Protein AF-A0A7Z9W719-F1 (afdb_monomer_lite)

Sequence (450 aa):
MSRMIQRNHSFRSALDCNMSNSSGHVTGKLPVLLMPFFLLLAGCGKSADVAPETARRMIKHRNLGLAYLEEGQHRDAAHEFQKLVEIAPDEPLGYANLGLTYLRMAGELGQAEERLQEALKLVPDDPDISLLLAKVYELTDREPQAVSTLETALKKHPSHVRTLYQLALYYDKTQNPKAQERATDCLAQVVIALPANVAARLRLIKLHLQSGKAGDAVQQMETIRQILPKLPQGSGEIFRKALELMRNGDTEQAFTPALMFHNLMKPTSFYQASLTELRGTGGPIAGAPIYRFSQFVSLPRNRQTEIPDALTFTDVTDASGLSMVSAASVTAPDDDTPLTILAEGDHDGDGDQDLFVSRWLSGEKVSRQYMLTNENGTFLDITAEVGISHPGRDFFALFADYDNDGFLDLFIINSEANRLYHNSGEGTFQDITASTGIETTSEGRTALFA

pLDDT: mean 80.64, std 21.48, range [23.23, 98.38]

Secondary structure (DSSP, 8-state):
---------------------------------------------------HHHHHHHHHHHHHHHHHHHTT-HHHHHHHHHHHHHH-TT-HHHHHHHHHHHHTSTT-HHHHHHHHHHHHHHSTT-HHHHHHHHHHHHHTT-HHHHHHHHHHHHHH-TT-HHHHHHHHHHHHTS--HHHHHHHHHHHHHHHHH-TT-HHHHHHHHHHHHHTT-HHHHHHHHHHHHHH-SSPPTT-HHHHHHHHHHHHTT-HHHHHHHHHHHHHHHTTSHHHHHHHHHHH-SSSSS------SPPTT--PPBPTTT-SBTT------TTTTTGGGSPPPP----STT--EEEEEEE-SSSSSSPEEEEEEE-TT-SB-EEEEEEEETTEEEE-HHHHT----B-EEEEEEE-SSSSSSPEEEEEESS--EEEEE-SSS-EEE-HHHHT-------------

Foldseek 3Di:
DDDDDDDDDDDDDDDDDDDDDDDDDDDDDDDDDDDDDPPPPPDPDDLDADDQVLVLLLVVLCVQLQVCVVVVVLVSNLVSLVSNCVSCVLFLQSLLSNLVSLLQDPPSLVVSLVSLVSSCVNVVLDQQSLQSNLLSCVVVVNNVVSLVSLVSNCVVVVLPLLSLQVQLVSLVVDPDPVSLVSNLVSLVSNCVVPVLQLLSLLVNLLSCLVVLNLVSNLVSLVSPLLNDLDQQPPLVVLSVVLNVCSVVSVSVSSNVSSVVSSVSCCVDLSNVLSVCVNFPDDDPRTHHRDDDGDPSHDADADPPPRDRPSDDDDDCCVVQQVVVVDDDDADDPDPQTKDKEWEWDPQLPNNDIWIWIWIGHRPDFATDIFTWDGDPRHTDTCCVVQPDDDTFDWQYKYWDDPPSSNHTWIWTQGQQFTWIWDRPSPNHTDTCRVVVVRRDRDPDNDDDDD

Structure (mmCIF, N/CA/C/O backbone):
data_AF-A0A7Z9W719-F1
#
_entry.id   AF-A0A7Z9W719-F1
#
loop_
_atom_site.group_PDB
_atom_site.id
_atom_site.type_symbol
_atom_site.label_atom_id
_atom_site.label_alt_id
_atom_site.label_comp_id
_atom_site.label_asym_id
_atom_site.label_entity_id
_atom_site.label_seq_id
_atom_site.pdbx_PDB_ins_code
_atom_site.Cartn_x
_atom_site.Cartn_y
_atom_site.Cartn_z
_atom_site.occupancy
_atom_site.B_iso_or_equiv
_atom_site.auth_seq_id
_atom_site.auth_comp_id
_atom_site.auth_asym_id
_atom_site.auth_atom_id
_atom_site.pdbx_PDB_model_num
ATOM 1 N N . MET A 1 1 ? 1.225 -9.327 -11.588 1.00 26.45 1 MET A N 1
ATOM 2 C CA . MET A 1 1 ? 2.603 -9.738 -11.242 1.00 26.45 1 MET A CA 1
ATOM 3 C C . MET A 1 1 ? 3.250 -8.583 -10.482 1.00 26.45 1 MET A C 1
ATOM 5 O O . MET A 1 1 ? 4.090 -7.901 -11.031 1.00 26.45 1 MET A O 1
ATOM 9 N N . SER A 1 2 ? 2.829 -8.316 -9.239 1.00 24.69 2 SER A N 1
ATOM 10 C CA . SER A 1 2 ? 3.363 -7.192 -8.452 1.00 24.69 2 SER A CA 1
ATOM 11 C C . SER A 1 2 ? 4.516 -7.677 -7.583 1.00 24.69 2 SER A C 1
ATOM 13 O O . SER A 1 2 ? 4.328 -8.543 -6.723 1.00 24.69 2 SER A O 1
ATOM 15 N N . ARG A 1 3 ? 5.721 -7.145 -7.798 1.00 30.91 3 ARG A N 1
ATOM 16 C CA . ARG A 1 3 ? 6.832 -7.315 -6.860 1.00 30.91 3 ARG A CA 1
ATOM 17 C C . ARG A 1 3 ? 7.400 -5.968 -6.465 1.00 30.91 3 ARG A C 1
ATOM 19 O O . ARG A 1 3 ? 8.020 -5.272 -7.250 1.00 30.91 3 ARG A O 1
ATOM 26 N N . MET A 1 4 ? 7.191 -5.697 -5.187 1.00 26.05 4 MET A N 1
ATOM 27 C CA . MET A 1 4 ? 7.806 -4.648 -4.405 1.00 26.05 4 MET A CA 1
ATOM 28 C C . MET A 1 4 ? 9.300 -4.948 -4.210 1.00 26.05 4 MET A C 1
ATOM 30 O O . MET A 1 4 ? 9.705 -6.085 -3.944 1.00 26.05 4 MET A O 1
ATOM 34 N N . ILE A 1 5 ? 10.079 -3.885 -4.352 1.00 25.59 5 ILE A N 1
ATOM 35 C CA . ILE A 1 5 ? 11.533 -3.759 -4.291 1.00 25.59 5 ILE A CA 1
ATOM 36 C C . ILE A 1 5 ? 12.132 -4.419 -3.034 1.00 25.59 5 ILE A C 1
ATOM 38 O O . ILE A 1 5 ? 11.774 -4.104 -1.898 1.00 25.59 5 ILE A O 1
ATOM 42 N N . GLN A 1 6 ? 13.108 -5.311 -3.233 1.00 25.53 6 GLN A N 1
ATOM 43 C CA . GLN A 1 6 ? 14.042 -5.730 -2.186 1.00 25.53 6 GLN A CA 1
ATOM 44 C C . GLN A 1 6 ? 15.040 -4.593 -1.930 1.00 25.53 6 GLN A C 1
ATOM 46 O O . GLN A 1 6 ? 15.976 -4.402 -2.701 1.00 25.53 6 GLN A O 1
ATOM 51 N N . ARG A 1 7 ? 14.899 -3.869 -0.814 1.00 25.36 7 ARG A N 1
ATOM 52 C CA . ARG A 1 7 ? 16.026 -3.112 -0.251 1.00 25.36 7 ARG A CA 1
ATOM 53 C C . ARG A 1 7 ? 16.906 -4.063 0.560 1.00 25.36 7 ARG A C 1
ATOM 55 O O . ARG A 1 7 ? 16.479 -4.625 1.567 1.00 25.36 7 ARG A O 1
ATOM 62 N N . ASN A 1 8 ? 18.138 -4.244 0.091 1.00 23.23 8 ASN A N 1
ATOM 63 C CA . ASN A 1 8 ? 19.209 -4.941 0.794 1.00 23.23 8 ASN A CA 1
ATOM 64 C C . ASN A 1 8 ? 19.503 -4.253 2.136 1.00 23.23 8 ASN A C 1
ATOM 66 O O . ASN A 1 8 ? 20.125 -3.196 2.168 1.00 23.23 8 ASN A O 1
ATOM 70 N N . HIS A 1 9 ? 19.136 -4.892 3.247 1.00 25.27 9 HIS A N 1
ATOM 71 C CA . HIS A 1 9 ? 19.788 -4.656 4.531 1.00 25.27 9 HIS A CA 1
ATOM 72 C C . HIS A 1 9 ? 20.640 -5.872 4.880 1.00 25.27 9 HIS A C 1
ATOM 74 O O . HIS A 1 9 ? 20.145 -6.931 5.262 1.00 25.27 9 HIS A O 1
ATOM 80 N N . SER A 1 10 ? 21.953 -5.699 4.745 1.00 23.81 10 SER A N 1
ATOM 81 C CA . SER A 1 10 ? 22.961 -6.600 5.281 1.00 23.81 10 SER A CA 1
ATOM 82 C C . SER A 1 10 ? 22.841 -6.658 6.808 1.00 23.81 10 SER A C 1
ATOM 84 O O . SER A 1 10 ? 23.298 -5.750 7.502 1.00 23.81 10 SER A O 1
ATOM 86 N N . PHE A 1 11 ? 22.267 -7.732 7.344 1.00 23.52 11 PHE A N 1
ATOM 87 C CA . PHE A 1 11 ? 22.443 -8.094 8.747 1.00 23.52 11 PHE A CA 1
ATOM 88 C C . PHE A 1 11 ? 23.497 -9.195 8.843 1.00 23.52 11 PHE A C 1
ATOM 90 O O . PHE A 1 11 ? 23.263 -10.350 8.497 1.00 23.52 11 PHE A O 1
ATOM 97 N N . ARG A 1 12 ? 24.687 -8.811 9.319 1.00 24.89 12 ARG A N 1
ATOM 98 C CA . ARG A 1 12 ? 25.681 -9.741 9.859 1.00 24.89 12 ARG A CA 1
ATOM 99 C C . ARG A 1 12 ? 25.090 -10.379 11.117 1.00 24.89 12 ARG A C 1
ATOM 101 O O . ARG A 1 12 ? 25.034 -9.728 12.156 1.00 24.89 12 ARG A O 1
ATOM 108 N N . SER A 1 13 ? 24.690 -11.644 11.047 1.00 27.06 13 SER A N 1
ATOM 109 C CA . SER A 1 13 ? 24.536 -12.475 12.240 1.00 27.06 13 SER A CA 1
ATOM 110 C C . SER A 1 13 ? 25.880 -13.128 12.550 1.00 27.06 13 SER A C 1
ATOM 112 O O . SER A 1 13 ? 26.310 -14.056 11.869 1.00 27.06 13 SER A O 1
ATOM 114 N N . ALA A 1 14 ? 26.555 -12.607 13.572 1.00 28.02 14 ALA A N 1
ATOM 115 C CA . ALA A 1 14 ? 27.627 -13.309 14.255 1.00 28.02 14 ALA A CA 1
ATOM 116 C C . ALA A 1 14 ? 27.028 -14.512 14.993 1.00 28.02 14 ALA A C 1
ATOM 118 O O . ALA A 1 14 ? 26.144 -14.311 15.820 1.00 28.02 14 ALA A O 1
ATOM 119 N N . LEU A 1 15 ? 27.496 -15.723 14.681 1.00 27.97 15 LEU A N 1
ATOM 120 C CA . LEU A 1 15 ? 27.448 -16.924 15.529 1.00 27.97 15 LEU A CA 1
ATOM 121 C C . LEU A 1 15 ? 28.228 -18.057 14.834 1.00 27.97 15 LEU A C 1
ATOM 123 O O . LEU A 1 15 ? 27.682 -19.112 14.538 1.00 27.97 15 LEU A O 1
ATOM 127 N N . ASP A 1 16 ? 29.524 -17.844 14.588 1.00 24.67 16 ASP A N 1
ATOM 128 C CA . ASP A 1 16 ? 30.438 -18.966 14.360 1.00 24.67 16 ASP A CA 1
ATOM 129 C C . ASP A 1 16 ? 31.036 -19.382 15.701 1.00 24.67 16 ASP A C 1
ATOM 131 O O . ASP A 1 16 ? 31.937 -18.757 16.268 1.00 24.67 16 ASP A O 1
ATOM 135 N N . CYS A 1 17 ? 30.449 -20.452 16.229 1.00 25.08 17 CYS A N 1
ATOM 136 C CA . CYS A 1 17 ? 30.959 -21.205 17.353 1.00 25.08 17 CYS A CA 1
ATOM 137 C C . CYS A 1 17 ? 32.221 -21.943 16.885 1.00 25.08 17 CYS A C 1
ATOM 139 O O . CYS A 1 17 ? 32.172 -22.899 16.114 1.00 25.08 17 CYS A O 1
ATOM 141 N N . ASN A 1 18 ? 33.358 -21.443 17.351 1.00 23.56 18 ASN A N 1
ATOM 142 C CA . ASN A 1 18 ? 34.702 -21.946 17.115 1.00 23.56 18 ASN A CA 1
ATOM 143 C C . ASN A 1 18 ? 34.827 -23.409 17.598 1.00 23.56 18 ASN A C 1
ATOM 145 O O . ASN A 1 18 ? 34.910 -23.660 18.799 1.00 23.56 18 ASN A O 1
ATOM 149 N N . MET A 1 19 ? 34.834 -24.379 16.681 1.00 26.88 19 MET A N 1
ATOM 150 C CA . MET A 1 19 ? 35.236 -25.761 16.970 1.00 26.88 19 MET A CA 1
ATOM 151 C C . MET A 1 19 ? 36.720 -25.911 16.635 1.00 26.88 19 MET A C 1
ATOM 153 O O . MET A 1 19 ? 37.100 -26.286 15.526 1.00 26.88 19 MET A O 1
ATOM 157 N N . SER A 1 20 ? 37.567 -25.590 17.613 1.00 27.97 20 SER A N 1
ATOM 158 C CA . SER A 1 20 ? 38.976 -25.955 17.591 1.00 27.97 20 SER A CA 1
ATOM 159 C C . SER A 1 20 ? 39.119 -27.444 17.910 1.00 27.97 20 SER A C 1
ATOM 161 O O . SER A 1 20 ? 38.678 -27.954 18.937 1.00 27.97 20 SER A O 1
ATOM 163 N N . ASN A 1 21 ? 39.744 -28.149 16.977 1.00 27.05 21 ASN A N 1
ATOM 164 C CA . ASN A 1 21 ? 40.099 -29.550 17.088 1.00 27.05 21 ASN A CA 1
ATOM 165 C C . ASN A 1 21 ? 41.385 -29.642 17.929 1.00 27.05 21 ASN A C 1
ATOM 167 O O . ASN A 1 21 ? 42.439 -29.184 17.484 1.00 27.05 21 ASN A O 1
ATOM 171 N N . SER A 1 22 ? 41.328 -30.205 19.138 1.00 27.98 22 SER A N 1
ATOM 172 C CA . SER A 1 22 ? 42.534 -30.639 19.849 1.00 27.98 22 SER A CA 1
ATOM 173 C C . SER A 1 22 ? 42.326 -32.012 20.484 1.00 27.98 22 SER A C 1
ATOM 175 O O . SER A 1 22 ? 41.505 -32.242 21.367 1.00 27.98 22 SER A O 1
ATOM 177 N N . SER A 1 23 ? 43.087 -32.964 19.957 1.00 29.25 23 SER A N 1
ATOM 178 C CA . SER A 1 23 ? 43.267 -34.312 20.470 1.00 29.25 23 SER A CA 1
ATOM 179 C C . SER A 1 23 ? 44.149 -34.292 21.720 1.00 29.25 23 SER A C 1
ATOM 181 O O . SER A 1 23 ? 45.282 -33.814 21.662 1.00 29.25 23 SER A O 1
ATOM 183 N N . GLY A 1 24 ? 43.674 -34.882 22.816 1.00 26.30 24 GLY A N 1
ATOM 184 C CA . GLY A 1 24 ? 44.472 -35.130 24.016 1.00 26.30 24 GLY A CA 1
ATOM 185 C C . GLY A 1 24 ? 43.884 -36.260 24.859 1.00 26.30 24 GLY A C 1
ATOM 186 O O . GLY A 1 24 ? 42.873 -36.084 25.530 1.00 26.30 24 GLY A O 1
ATOM 187 N N . HIS A 1 25 ? 44.516 -37.433 24.813 1.00 28.52 25 HIS A N 1
ATOM 188 C CA . HIS A 1 25 ? 44.270 -38.560 25.715 1.00 28.52 25 HIS A CA 1
ATOM 189 C C . HIS A 1 25 ? 44.681 -38.224 27.152 1.00 28.52 25 HIS A C 1
ATOM 191 O O . HIS A 1 25 ? 45.848 -37.903 27.335 1.00 28.52 25 HIS A O 1
ATOM 197 N N . VAL A 1 26 ? 43.821 -38.466 28.156 1.00 31.16 26 VAL A N 1
ATOM 198 C CA . VAL A 1 26 ? 44.224 -39.024 29.468 1.00 31.16 26 VAL A CA 1
ATOM 199 C C . VAL A 1 26 ? 43.079 -39.857 30.073 1.00 31.16 26 VAL A C 1
ATOM 201 O O . VAL A 1 26 ? 41.903 -39.521 29.996 1.00 31.16 26 VAL A O 1
ATOM 204 N N . THR A 1 27 ? 43.485 -40.981 30.652 1.00 31.91 27 THR A N 1
ATOM 205 C CA . THR A 1 27 ? 42.778 -42.093 31.298 1.00 31.91 27 THR A CA 1
ATOM 206 C C . THR A 1 27 ? 42.141 -41.784 32.665 1.00 31.91 27 THR A C 1
ATOM 208 O O . THR A 1 27 ? 42.771 -41.133 33.492 1.00 31.91 27 THR A O 1
ATOM 211 N N . GLY A 1 28 ? 40.992 -42.403 32.980 1.00 29.20 28 GLY A N 1
ATOM 212 C CA . GLY A 1 28 ? 40.451 -42.511 34.348 1.00 29.20 28 GLY A CA 1
ATOM 213 C C . GLY A 1 28 ? 39.239 -43.455 34.436 1.00 29.20 28 GLY A C 1
ATOM 214 O O . GLY A 1 28 ? 38.330 -43.359 33.621 1.00 29.20 28 GLY A O 1
ATOM 215 N N . LYS A 1 29 ? 39.253 -44.411 35.376 1.00 30.12 29 LYS A N 1
ATOM 216 C CA . LYS A 1 29 ? 38.284 -45.518 35.546 1.00 30.12 29 LYS A CA 1
ATOM 217 C C . LYS A 1 29 ? 37.193 -45.223 36.607 1.00 30.12 29 LYS A C 1
ATOM 219 O O . LYS A 1 29 ? 37.518 -44.617 37.620 1.00 30.12 29 LYS A O 1
ATOM 224 N N . LEU A 1 30 ? 36.020 -45.871 36.423 1.00 30.41 30 LEU A N 1
ATOM 225 C CA . LEU A 1 30 ? 34.944 -46.274 37.383 1.00 30.41 30 LEU A CA 1
ATOM 226 C C . LEU A 1 30 ? 33.872 -45.241 37.837 1.00 30.41 30 LEU A C 1
ATOM 228 O O . LEU A 1 30 ? 34.206 -44.080 38.023 1.00 30.41 30 LEU A O 1
ATOM 232 N N . PRO A 1 31 ? 32.650 -45.678 38.245 1.00 34.69 31 PRO A N 1
ATOM 233 C CA . PRO A 1 31 ? 31.701 -46.605 37.612 1.00 34.69 31 PRO A CA 1
ATOM 234 C C . PRO A 1 31 ? 30.289 -45.990 37.406 1.00 34.69 31 PRO A C 1
ATOM 236 O O . PRO A 1 31 ? 29.933 -44.938 37.925 1.00 34.69 31 PRO A O 1
ATOM 239 N N . VAL A 1 32 ? 29.484 -46.719 36.636 1.00 36.25 32 VAL A N 1
ATOM 240 C CA . VAL A 1 32 ? 28.110 -46.444 36.192 1.00 36.25 32 VAL A CA 1
ATOM 241 C C . VAL A 1 32 ? 27.099 -46.402 37.352 1.00 36.25 32 VAL A C 1
ATOM 243 O O . VAL A 1 32 ? 26.968 -47.380 38.085 1.00 36.25 32 VAL A O 1
ATOM 246 N N . LEU A 1 33 ? 26.307 -45.326 37.438 1.00 29.62 33 LEU A N 1
ATOM 247 C CA . LEU A 1 33 ? 25.007 -45.300 38.120 1.00 29.62 33 LEU A CA 1
ATOM 248 C C . LEU A 1 33 ? 23.951 -44.815 37.112 1.00 29.62 33 LEU A C 1
ATOM 250 O O . LEU A 1 33 ? 23.960 -43.658 36.698 1.00 29.62 33 LEU A O 1
ATOM 254 N N . LEU A 1 34 ? 23.080 -45.730 36.675 1.00 30.64 34 LEU A N 1
ATOM 255 C CA . LEU A 1 34 ? 21.947 -45.444 35.795 1.00 30.64 34 LEU A CA 1
ATOM 256 C C . LEU A 1 34 ? 20.920 -44.561 36.518 1.00 30.64 34 LEU A C 1
ATOM 258 O O . LEU A 1 34 ? 20.330 -44.984 37.509 1.00 30.64 34 LEU A O 1
ATOM 262 N N . MET A 1 35 ? 20.631 -43.390 35.955 1.00 29.95 35 MET A N 1
ATOM 263 C CA . MET A 1 35 ? 19.416 -42.624 36.231 1.00 29.95 35 MET A CA 1
ATOM 264 C C . MET A 1 35 ? 18.776 -42.299 34.872 1.00 29.95 35 MET A C 1
ATOM 266 O O . MET A 1 35 ? 19.465 -41.730 34.021 1.00 29.95 35 MET A O 1
ATOM 270 N N . PRO A 1 36 ? 17.518 -42.687 34.589 1.00 33.91 36 PRO A N 1
ATOM 271 C CA . PRO A 1 36 ? 16.912 -42.398 33.300 1.00 33.91 36 PRO A CA 1
ATOM 272 C C . PRO A 1 36 ? 16.516 -40.921 33.278 1.00 33.91 36 PRO A C 1
ATOM 274 O O . PRO A 1 36 ? 15.519 -40.509 33.867 1.00 33.91 36 PRO A O 1
ATOM 277 N N . PHE A 1 37 ? 17.337 -40.115 32.612 1.00 31.30 37 PHE A N 1
ATOM 278 C CA . PHE A 1 37 ? 17.017 -38.740 32.267 1.00 31.30 37 PHE A CA 1
ATOM 279 C C . PHE A 1 37 ? 15.946 -38.777 31.168 1.00 31.30 37 PHE A C 1
ATOM 281 O O . PHE A 1 37 ? 16.224 -39.127 30.021 1.00 31.30 37 PHE A O 1
ATOM 288 N N . PHE A 1 38 ? 14.700 -38.486 31.542 1.00 31.89 38 PHE A N 1
ATOM 289 C CA . PHE A 1 38 ? 13.586 -38.312 30.614 1.00 31.89 38 PHE A CA 1
ATOM 290 C C . PHE A 1 38 ? 13.848 -37.024 29.815 1.00 31.89 38 PHE A C 1
ATOM 292 O O . PHE A 1 38 ? 13.491 -35.924 30.232 1.00 31.89 38 PHE A O 1
ATOM 299 N N . LEU A 1 39 ? 14.556 -37.151 28.690 1.00 33.50 39 LEU A N 1
ATOM 300 C CA . LEU A 1 39 ? 14.745 -36.071 27.725 1.00 33.50 39 LEU A CA 1
ATOM 301 C C . LEU A 1 39 ? 13.394 -35.778 27.065 1.00 33.50 39 LEU A C 1
ATOM 303 O O . LEU A 1 39 ? 12.982 -36.440 26.115 1.00 33.50 39 LEU A O 1
ATOM 307 N N . LEU A 1 40 ? 12.709 -34.767 27.597 1.00 32.19 40 LEU A N 1
ATOM 308 C CA . LEU A 1 40 ? 11.695 -33.997 26.889 1.00 32.19 40 LEU A CA 1
ATOM 309 C C . LEU A 1 40 ? 12.354 -33.403 25.640 1.00 32.19 40 LEU A C 1
ATOM 311 O O . LEU A 1 40 ? 13.012 -32.365 25.699 1.00 32.19 40 LEU A O 1
ATOM 315 N N . LEU A 1 41 ? 12.206 -34.086 24.505 1.00 33.53 41 LEU A N 1
ATOM 316 C CA . LEU A 1 41 ? 12.483 -33.505 23.200 1.00 33.53 41 LEU A CA 1
ATOM 317 C C . LEU A 1 41 ? 11.426 -32.428 22.949 1.00 33.53 41 LEU A C 1
ATOM 319 O O . LEU A 1 41 ? 10.340 -32.701 22.442 1.00 33.53 41 LEU A O 1
ATOM 323 N N . ALA A 1 42 ? 11.751 -31.197 23.337 1.00 33.88 42 ALA A N 1
ATOM 324 C CA . ALA A 1 42 ? 11.123 -30.010 22.789 1.00 33.88 42 ALA A CA 1
ATOM 325 C C . ALA A 1 42 ? 11.345 -30.042 21.270 1.00 33.88 42 ALA A C 1
ATOM 327 O O . ALA A 1 42 ? 12.470 -29.913 20.785 1.00 33.88 42 ALA A O 1
ATOM 328 N N . GLY A 1 43 ? 10.275 -30.317 20.526 1.00 29.64 43 GLY A N 1
ATOM 329 C CA . GLY A 1 43 ? 10.296 -30.370 19.074 1.00 29.64 43 GLY A CA 1
ATOM 330 C C . GLY A 1 43 ? 10.531 -28.982 18.491 1.00 29.64 43 GLY A C 1
ATOM 331 O O . GLY A 1 43 ? 9.592 -28.214 18.322 1.00 29.64 43 GLY A O 1
ATOM 332 N N . CYS A 1 44 ? 11.776 -28.676 18.131 1.00 35.41 44 CYS A N 1
ATOM 333 C CA . CYS A 1 44 ? 12.030 -27.758 17.028 1.00 35.41 44 CYS A CA 1
ATOM 334 C C . CYS A 1 44 ? 11.451 -28.411 15.766 1.00 35.41 44 CYS A C 1
ATOM 336 O O . CYS A 1 44 ? 11.922 -29.475 15.356 1.00 35.41 44 CYS A O 1
ATOM 338 N N . GLY A 1 45 ? 10.400 -27.809 15.202 1.00 40.22 45 GLY A N 1
ATOM 339 C CA . GLY A 1 45 ? 9.758 -28.265 13.972 1.00 40.22 45 GLY A CA 1
ATOM 340 C C . GLY A 1 45 ? 10.790 -28.408 12.860 1.00 40.22 45 GLY A C 1
ATOM 341 O O . GLY A 1 45 ? 11.338 -27.422 12.375 1.00 40.22 45 GLY A O 1
ATOM 342 N N . LYS A 1 46 ? 11.099 -29.652 12.492 1.00 42.53 46 LYS A N 1
ATOM 343 C CA . LYS A 1 46 ? 11.902 -29.950 11.309 1.00 42.53 46 LYS A CA 1
ATOM 344 C C . LYS A 1 46 ? 11.038 -29.622 10.094 1.00 42.53 46 LYS A C 1
ATOM 346 O O . LYS A 1 46 ? 9.954 -30.186 9.975 1.00 42.53 46 LYS A O 1
ATOM 351 N N . SER A 1 47 ? 11.512 -28.744 9.211 1.00 49.62 47 SER A N 1
ATOM 352 C CA . SER A 1 47 ? 10.945 -28.588 7.869 1.00 49.62 47 SER A CA 1
ATOM 353 C C . SER A 1 47 ? 10.949 -29.965 7.204 1.00 49.62 47 SER A C 1
ATOM 355 O O . SER A 1 47 ? 12.021 -30.533 6.977 1.00 49.62 47 SER A O 1
ATOM 357 N N . ALA A 1 48 ? 9.777 -30.552 6.982 1.00 56.25 48 ALA A N 1
ATOM 358 C CA . ALA A 1 48 ? 9.687 -31.814 6.267 1.00 56.25 48 ALA A CA 1
ATOM 359 C C . ALA A 1 48 ? 10.015 -31.539 4.796 1.00 56.25 48 ALA A C 1
ATOM 361 O O . ALA A 1 48 ? 9.374 -30.698 4.168 1.00 56.25 48 ALA A O 1
ATOM 362 N N . ASP A 1 49 ? 11.024 -32.218 4.250 1.00 62.09 49 ASP A N 1
ATOM 363 C CA . ASP A 1 49 ? 11.356 -32.096 2.832 1.00 62.09 49 ASP A CA 1
ATOM 364 C C . ASP A 1 49 ? 10.159 -32.573 1.995 1.00 62.09 49 ASP A C 1
ATOM 366 O O . ASP A 1 49 ? 9.806 -33.756 1.983 1.00 62.09 49 ASP A O 1
ATOM 370 N N . VAL A 1 50 ? 9.499 -31.635 1.314 1.00 70.25 50 VAL A N 1
ATOM 371 C CA . VAL A 1 50 ? 8.342 -31.924 0.464 1.00 70.25 50 VAL A CA 1
ATOM 372 C C . VAL A 1 50 ? 8.840 -32.467 -0.873 1.00 70.25 50 VAL A C 1
ATOM 374 O O . VAL A 1 50 ? 9.697 -31.868 -1.525 1.00 70.25 50 VAL A O 1
ATOM 377 N N . ALA A 1 51 ? 8.286 -33.600 -1.314 1.00 77.94 51 ALA A N 1
ATOM 378 C CA . ALA A 1 51 ? 8.635 -34.182 -2.607 1.00 77.94 51 ALA A CA 1
ATOM 379 C C . ALA A 1 51 ? 8.407 -33.167 -3.755 1.00 77.94 51 ALA A C 1
ATOM 381 O O . ALA A 1 51 ? 7.390 -32.464 -3.737 1.00 77.94 51 ALA A O 1
ATOM 382 N N . PRO A 1 52 ? 9.282 -33.113 -4.784 1.00 73.00 52 PRO A N 1
ATOM 383 C CA . PRO A 1 52 ? 9.192 -32.119 -5.860 1.00 73.00 52 PRO A CA 1
ATOM 384 C C . PRO A 1 52 ? 7.813 -32.037 -6.530 1.00 73.00 52 PRO A C 1
ATOM 386 O O . PRO A 1 52 ? 7.328 -30.949 -6.832 1.00 73.00 52 PRO A O 1
ATOM 389 N N . GLU A 1 53 ? 7.152 -33.179 -6.727 1.00 77.69 53 GLU A N 1
ATOM 390 C CA . GLU A 1 53 ? 5.825 -33.235 -7.346 1.00 77.69 53 GLU A CA 1
ATOM 391 C C . GLU A 1 53 ? 4.728 -32.655 -6.441 1.00 77.69 53 GLU A C 1
ATOM 393 O O . GLU A 1 53 ? 3.862 -31.907 -6.894 1.00 77.69 53 GLU A O 1
ATOM 398 N N . THR A 1 54 ? 4.794 -32.929 -5.137 1.00 82.38 54 THR A N 1
ATOM 399 C CA . THR A 1 54 ? 3.892 -32.332 -4.145 1.00 82.38 54 THR A CA 1
ATOM 400 C C . THR A 1 54 ? 4.074 -30.817 -4.111 1.00 82.38 54 THR A C 1
ATOM 402 O O . THR A 1 54 ? 3.089 -30.085 -4.186 1.00 82.38 54 THR A O 1
ATOM 405 N N . ALA A 1 55 ? 5.320 -30.338 -4.116 1.00 78.12 55 ALA A N 1
ATOM 406 C CA . ALA A 1 55 ? 5.628 -28.912 -4.160 1.00 78.12 55 ALA A CA 1
ATOM 407 C C . ALA A 1 55 ? 5.077 -28.226 -5.426 1.00 78.12 55 ALA A C 1
ATOM 409 O O . ALA A 1 55 ? 4.464 -27.160 -5.334 1.00 78.12 55 ALA A O 1
ATOM 410 N N . ARG A 1 56 ? 5.215 -28.852 -6.605 1.00 77.19 56 ARG A N 1
ATOM 411 C CA . ARG A 1 56 ? 4.625 -28.347 -7.860 1.00 77.19 56 ARG A CA 1
ATOM 412 C C . ARG A 1 56 ? 3.106 -28.233 -7.773 1.00 77.19 56 ARG A C 1
ATOM 414 O O . ARG A 1 56 ? 2.548 -27.209 -8.166 1.00 77.19 56 ARG A O 1
ATOM 421 N N . ARG A 1 57 ? 2.432 -29.250 -7.228 1.00 85.94 57 ARG A N 1
ATOM 422 C CA . ARG A 1 57 ? 0.974 -29.225 -7.034 1.00 85.94 57 ARG A CA 1
ATOM 423 C C . ARG A 1 57 ? 0.545 -28.139 -6.045 1.00 85.94 57 ARG A C 1
ATOM 425 O O . ARG A 1 57 ? -0.411 -27.426 -6.336 1.00 85.94 57 ARG A O 1
ATOM 432 N N . MET A 1 58 ? 1.265 -27.963 -4.934 1.00 86.12 58 MET A N 1
ATOM 433 C CA . MET A 1 58 ? 1.008 -26.880 -3.974 1.00 86.12 58 MET A CA 1
ATOM 434 C C . MET A 1 58 ? 1.099 -25.505 -4.644 1.00 86.12 58 MET A C 1
ATOM 436 O O . MET A 1 58 ? 0.182 -24.697 -4.521 1.00 86.12 58 MET A O 1
ATOM 440 N N . ILE A 1 59 ? 2.174 -25.253 -5.400 1.00 80.50 59 ILE A N 1
ATOM 441 C CA . ILE A 1 59 ? 2.382 -23.986 -6.116 1.00 80.50 59 ILE A CA 1
ATOM 442 C C . ILE A 1 59 ? 1.292 -23.756 -7.163 1.00 80.50 59 ILE A C 1
ATOM 444 O O . ILE A 1 59 ? 0.767 -22.647 -7.249 1.00 80.50 59 ILE A O 1
ATOM 448 N N . LYS A 1 60 ? 0.913 -24.796 -7.917 1.00 85.62 60 LYS A N 1
ATOM 449 C CA . LYS A 1 60 ? -0.167 -24.722 -8.907 1.00 85.62 60 LYS A CA 1
ATOM 450 C C . LYS A 1 60 ? -1.482 -24.271 -8.268 1.00 85.62 60 LYS A C 1
ATOM 452 O O . LYS A 1 60 ? -2.033 -23.259 -8.688 1.00 85.62 60 LYS A O 1
ATOM 457 N N . HIS A 1 61 ? -1.961 -25.001 -7.260 1.00 90.81 61 HIS A N 1
ATOM 458 C CA . HIS A 1 61 ? -3.243 -24.710 -6.613 1.00 90.81 61 HIS A CA 1
ATOM 459 C C . HIS A 1 61 ? -3.217 -23.366 -5.875 1.00 90.81 61 HIS A C 1
ATOM 461 O O . HIS A 1 61 ? -4.176 -22.605 -5.942 1.00 90.81 61 HIS A O 1
ATOM 467 N N . ARG A 1 62 ? -2.084 -23.000 -5.263 1.00 86.00 62 ARG A N 1
ATOM 468 C CA . ARG A 1 62 ? -1.894 -21.658 -4.699 1.00 86.00 62 ARG A CA 1
ATOM 469 C C . ARG A 1 62 ? -2.046 -20.572 -5.767 1.00 86.00 62 ARG A C 1
ATOM 471 O O . ARG A 1 62 ? -2.780 -19.618 -5.551 1.00 86.00 62 ARG A O 1
ATOM 478 N N . ASN A 1 63 ? -1.338 -20.685 -6.890 1.00 83.31 63 ASN A N 1
ATOM 479 C CA . ASN A 1 63 ? -1.334 -19.646 -7.922 1.00 83.31 63 ASN A CA 1
ATOM 480 C C . ASN A 1 63 ? -2.695 -19.512 -8.611 1.00 83.31 63 ASN A C 1
ATOM 482 O O . ASN A 1 63 ? -3.137 -18.389 -8.826 1.00 83.31 63 ASN A O 1
ATOM 486 N N . LEU A 1 64 ? -3.363 -20.631 -8.913 1.00 86.56 64 LEU A N 1
ATOM 487 C CA . LEU A 1 64 ? -4.719 -20.612 -9.465 1.00 86.56 64 LEU A CA 1
ATOM 488 C C . LEU A 1 64 ? -5.712 -20.010 -8.471 1.00 86.56 64 LEU A C 1
ATOM 490 O O . LEU A 1 64 ? -6.465 -19.118 -8.842 1.00 86.56 64 LEU A O 1
ATOM 494 N N . GLY A 1 65 ? -5.660 -20.419 -7.199 1.00 90.12 65 GLY A N 1
ATOM 495 C CA . GLY A 1 65 ? -6.522 -19.853 -6.163 1.00 90.12 65 GLY A CA 1
ATOM 496 C C . GLY A 1 65 ? -6.339 -18.344 -6.002 1.00 90.12 65 GLY A C 1
ATOM 497 O O . GLY A 1 65 ? -7.318 -17.613 -5.897 1.00 90.12 65 GLY A O 1
ATOM 498 N N . LEU A 1 66 ? -5.093 -17.860 -6.044 1.00 86.00 66 LEU A N 1
ATOM 499 C CA . LEU A 1 66 ? -4.786 -16.429 -6.009 1.00 86.00 66 LEU A CA 1
ATOM 500 C C . LEU A 1 66 ? -5.305 -15.695 -7.252 1.00 86.00 66 LEU A C 1
ATOM 502 O O . LEU A 1 66 ? -5.911 -14.641 -7.104 1.00 86.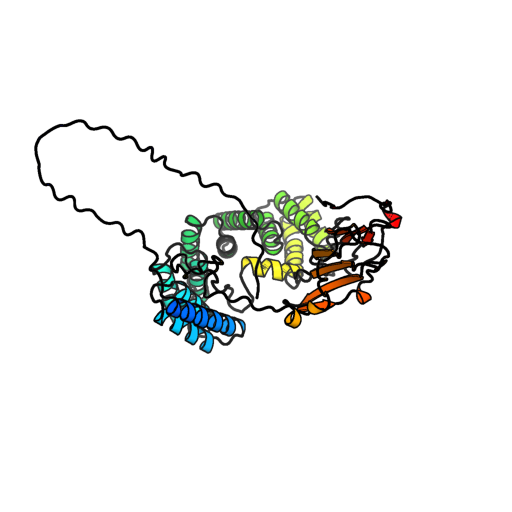00 66 LEU A O 1
ATOM 506 N N . ALA A 1 67 ? -5.109 -16.251 -8.450 1.00 81.19 67 ALA A N 1
ATOM 507 C CA . ALA A 1 67 ? -5.607 -15.657 -9.691 1.00 81.19 67 ALA A CA 1
ATOM 508 C C . ALA A 1 67 ? -7.139 -15.540 -9.682 1.00 81.19 67 ALA A C 1
ATOM 510 O O . ALA A 1 67 ? -7.675 -14.456 -9.892 1.00 81.19 67 ALA A O 1
ATOM 511 N N . TYR A 1 68 ? -7.841 -16.616 -9.317 1.00 90.00 68 TYR A N 1
ATOM 512 C CA . TYR A 1 68 ? -9.296 -16.598 -9.175 1.00 90.00 68 TYR A CA 1
ATOM 513 C C . TYR A 1 68 ? -9.775 -15.608 -8.111 1.00 90.00 68 TYR A C 1
ATOM 515 O O . TYR A 1 68 ? -10.801 -14.954 -8.289 1.00 90.00 68 TYR A O 1
ATOM 523 N N . LEU A 1 69 ? -9.039 -15.463 -7.006 1.00 86.19 69 LEU A N 1
ATOM 524 C CA . LEU A 1 69 ? -9.386 -14.516 -5.951 1.00 86.19 69 LEU A CA 1
ATOM 525 C C . LEU A 1 69 ? -9.265 -13.055 -6.415 1.00 86.19 69 LEU A C 1
ATOM 527 O O . LEU A 1 69 ? -10.116 -12.244 -6.039 1.00 86.19 69 LEU A O 1
ATOM 531 N N . GLU A 1 70 ? -8.242 -12.734 -7.212 1.00 81.19 70 GLU A N 1
ATOM 532 C CA . GLU A 1 70 ? -8.053 -11.415 -7.838 1.00 81.19 70 GLU A CA 1
ATOM 533 C C . GLU A 1 70 ? -9.118 -11.140 -8.916 1.00 81.19 70 GLU A C 1
ATOM 535 O O . GLU A 1 70 ? -9.649 -10.036 -8.988 1.00 81.19 70 GLU A O 1
ATOM 540 N N . GLU A 1 71 ? -9.531 -12.156 -9.680 1.00 84.44 71 GLU A N 1
ATOM 541 C CA . GLU A 1 71 ? -10.630 -12.060 -10.659 1.00 84.44 71 GLU A CA 1
ATOM 542 C C . GLU A 1 71 ? -12.037 -12.027 -10.018 1.00 84.44 71 GLU A C 1
ATOM 544 O O . GLU A 1 71 ? -13.048 -11.976 -10.721 1.00 84.44 71 GLU A O 1
ATOM 549 N N . GLY A 1 72 ? -12.140 -12.091 -8.685 1.00 86.94 72 GLY A N 1
ATOM 550 C CA . GLY A 1 72 ? -13.420 -12.131 -7.965 1.00 86.94 72 GLY A CA 1
ATOM 551 C C . GLY A 1 72 ? -14.172 -13.468 -8.070 1.00 86.94 72 GLY A C 1
ATOM 552 O O . GLY A 1 72 ? -15.302 -13.592 -7.594 1.00 86.94 72 GLY A O 1
ATOM 553 N N . GLN A 1 73 ? -13.551 -14.499 -8.645 1.00 92.75 73 GLN A N 1
ATOM 554 C CA . GLN A 1 73 ? -14.086 -15.856 -8.772 1.00 92.75 73 GLN A CA 1
ATOM 555 C C . GLN A 1 73 ? -13.919 -16.626 -7.451 1.00 92.75 73 GLN A C 1
ATOM 557 O O . GLN A 1 73 ? -13.152 -17.578 -7.327 1.00 92.75 73 GLN A O 1
ATOM 562 N N . HIS A 1 74 ? -14.646 -16.199 -6.413 1.00 93.44 74 HIS A N 1
ATOM 563 C CA . HIS A 1 74 ? -14.449 -16.691 -5.042 1.00 93.44 74 HIS A CA 1
ATOM 564 C C . HIS A 1 74 ? -14.692 -18.199 -4.872 1.00 93.44 74 HIS A C 1
ATOM 566 O O . HIS A 1 74 ? -14.020 -18.842 -4.071 1.00 93.44 74 HIS A O 1
ATOM 572 N N . ARG A 1 75 ? -15.627 -18.788 -5.629 1.00 95.69 75 ARG A N 1
ATOM 573 C CA . ARG A 1 75 ? -15.907 -20.234 -5.550 1.00 95.69 75 ARG A CA 1
ATOM 574 C C . ARG A 1 75 ? -14.758 -21.070 -6.110 1.00 95.69 75 ARG A C 1
ATOM 576 O O . ARG A 1 75 ? -14.369 -22.051 -5.481 1.00 95.69 75 ARG A O 1
ATOM 583 N N . ASP A 1 76 ? -14.206 -20.660 -7.247 1.00 95.50 76 ASP A N 1
ATOM 584 C CA . ASP A 1 76 ? -13.071 -21.336 -7.875 1.00 95.50 76 ASP A CA 1
ATOM 585 C C . ASP A 1 76 ? -11.805 -21.152 -7.030 1.00 95.50 76 ASP A C 1
ATOM 587 O O . ASP A 1 76 ? -11.089 -22.116 -6.762 1.00 95.50 76 ASP A O 1
ATOM 591 N N . ALA A 1 77 ? -11.600 -19.954 -6.472 1.00 95.12 77 ALA A N 1
ATOM 592 C CA . ALA A 1 77 ? -10.534 -19.700 -5.506 1.00 95.12 77 ALA A CA 1
ATOM 593 C C . ALA A 1 77 ? -10.624 -20.626 -4.279 1.00 95.12 77 ALA A C 1
ATOM 595 O O . ALA A 1 77 ? -9.636 -21.262 -3.905 1.00 95.12 77 ALA A O 1
ATOM 596 N N . ALA A 1 78 ? -11.813 -20.754 -3.677 1.00 96.38 78 ALA A N 1
ATOM 597 C CA . ALA A 1 78 ? -12.032 -21.621 -2.522 1.00 96.38 78 ALA A CA 1
ATOM 598 C C . ALA A 1 78 ? -11.756 -23.095 -2.858 1.00 96.38 78 ALA A C 1
ATOM 600 O O . ALA A 1 78 ? -11.121 -23.795 -2.070 1.00 96.38 78 ALA A O 1
ATOM 601 N N . HIS A 1 79 ? -12.170 -23.555 -4.045 1.00 97.38 79 HIS A N 1
ATOM 602 C CA . HIS A 1 79 ? -11.875 -24.906 -4.521 1.00 97.38 79 HIS A CA 1
ATOM 603 C C . HIS A 1 79 ? -10.363 -25.163 -4.625 1.00 97.38 79 HIS A C 1
ATOM 605 O O . HIS A 1 79 ? -9.869 -26.176 -4.122 1.00 97.38 79 HIS A O 1
ATOM 611 N N . GLU A 1 80 ? -9.607 -24.238 -5.219 1.00 96.44 80 GLU A N 1
ATOM 612 C CA . GLU A 1 80 ? -8.156 -24.377 -5.364 1.00 96.44 80 GLU A CA 1
ATOM 613 C C . GLU A 1 80 ? -7.423 -24.332 -4.011 1.00 96.44 80 GLU A C 1
ATOM 615 O O . GLU A 1 80 ? -6.532 -25.149 -3.759 1.00 96.44 80 GLU A O 1
ATOM 620 N N . PHE A 1 81 ? -7.825 -23.455 -3.086 1.00 95.94 81 PHE A N 1
ATOM 621 C CA . PHE A 1 81 ? -7.238 -23.435 -1.741 1.00 95.94 81 PHE A CA 1
ATOM 622 C C . PHE A 1 81 ? -7.611 -24.669 -0.912 1.00 95.94 81 PHE A C 1
ATOM 624 O O . PHE A 1 81 ? -6.774 -25.169 -0.159 1.00 95.94 81 PHE A O 1
ATOM 631 N N . GLN A 1 82 ? -8.807 -25.234 -1.097 1.00 97.38 82 GLN A N 1
ATOM 632 C CA . GLN A 1 82 ? -9.175 -26.507 -0.478 1.00 97.38 82 GLN A CA 1
ATOM 633 C C . GLN A 1 82 ? -8.268 -27.647 -0.966 1.00 97.38 82 GLN A C 1
ATOM 635 O O . GLN A 1 82 ? -7.805 -28.453 -0.158 1.00 97.38 82 GLN A O 1
ATOM 640 N N . LYS A 1 83 ? -7.934 -27.681 -2.264 1.00 96.88 83 LYS A N 1
ATOM 641 C CA . LYS A 1 83 ? -6.954 -28.635 -2.812 1.00 96.88 83 LYS A CA 1
ATOM 642 C C . LYS A 1 83 ? -5.568 -28.441 -2.205 1.00 96.88 83 LYS A C 1
ATOM 644 O O . LYS A 1 83 ? -4.888 -29.427 -1.933 1.00 96.88 83 LYS A O 1
ATOM 649 N N . LEU A 1 84 ? -5.153 -27.199 -1.956 1.00 93.19 84 LEU A N 1
ATOM 650 C CA . LEU A 1 84 ? -3.890 -26.917 -1.272 1.00 93.19 84 LEU A CA 1
ATOM 651 C C . LEU A 1 84 ? -3.877 -27.482 0.159 1.00 93.19 84 LEU A C 1
ATOM 653 O O . LEU A 1 84 ? -2.907 -28.143 0.524 1.00 93.19 84 LEU A O 1
ATOM 657 N N . VAL A 1 85 ? -4.955 -27.293 0.925 1.00 94.69 85 VAL A N 1
ATOM 658 C CA . VAL A 1 85 ? -5.108 -27.862 2.278 1.00 94.69 85 VAL A CA 1
ATOM 659 C C . VAL A 1 85 ? -5.085 -29.395 2.253 1.00 94.69 85 VAL A C 1
ATOM 661 O O . VAL A 1 85 ? -4.435 -30.013 3.090 1.00 94.69 85 VAL A O 1
ATOM 664 N N . GLU A 1 86 ? -5.734 -30.028 1.269 1.00 95.19 86 GLU A N 1
ATOM 665 C CA . GLU A 1 86 ? -5.696 -31.490 1.095 1.00 95.19 86 GLU A CA 1
ATOM 666 C C . GLU A 1 86 ? -4.276 -32.016 0.809 1.00 95.19 86 GLU A C 1
ATOM 668 O O . GLU A 1 86 ? -3.918 -33.111 1.242 1.00 95.19 86 GLU A O 1
ATOM 673 N N . ILE A 1 87 ? -3.472 -31.261 0.053 1.00 91.31 87 ILE A N 1
ATOM 674 C CA . ILE A 1 87 ? -2.104 -31.648 -0.328 1.00 91.31 87 ILE A CA 1
ATOM 675 C C . ILE A 1 87 ? -1.118 -31.428 0.823 1.00 91.31 87 ILE A C 1
ATOM 677 O O . ILE A 1 87 ? -0.198 -32.230 0.998 1.00 91.31 87 ILE A O 1
ATOM 681 N N . ALA A 1 88 ? -1.286 -30.340 1.571 1.00 89.12 88 ALA A N 1
ATOM 682 C CA . ALA A 1 88 ? -0.386 -29.912 2.631 1.00 89.12 88 ALA A CA 1
ATOM 683 C C . ALA A 1 88 ? -1.191 -29.443 3.859 1.00 89.12 88 ALA A C 1
ATOM 685 O O . ALA A 1 88 ? -1.355 -28.240 4.065 1.00 89.12 88 ALA A O 1
ATOM 686 N N . PRO A 1 89 ? -1.690 -30.376 4.691 1.00 91.25 89 PRO A N 1
ATOM 687 C CA . PRO A 1 89 ? -2.545 -30.046 5.834 1.00 91.25 89 PRO A CA 1
ATOM 688 C C . PRO A 1 89 ? -1.815 -29.297 6.954 1.00 91.25 89 PRO A C 1
ATOM 690 O O . PRO A 1 89 ? -2.474 -28.666 7.775 1.00 91.25 89 PRO A O 1
ATOM 693 N N . ASP A 1 90 ? -0.481 -29.344 6.975 1.00 87.75 90 ASP A N 1
ATOM 694 C CA . ASP A 1 90 ? 0.364 -28.604 7.917 1.00 87.75 90 ASP A CA 1
ATOM 695 C C . ASP A 1 90 ? 0.803 -27.233 7.363 1.00 87.75 90 ASP A C 1
ATOM 697 O O . ASP A 1 90 ? 1.562 -26.520 8.019 1.00 87.75 90 ASP A O 1
ATOM 701 N N . GLU A 1 91 ? 0.346 -26.843 6.162 1.00 85.44 91 GLU A N 1
ATOM 702 C CA . GLU A 1 91 ? 0.691 -25.554 5.558 1.00 85.44 91 GLU A CA 1
ATOM 703 C C . GLU A 1 91 ? -0.361 -24.474 5.889 1.00 85.44 91 GLU A C 1
ATOM 705 O O . GLU A 1 91 ? -1.483 -24.518 5.372 1.00 85.44 91 GLU A O 1
ATOM 710 N N . PRO A 1 92 ? -0.019 -23.443 6.690 1.00 88.31 92 PRO A N 1
ATOM 711 C CA . PRO A 1 92 ? -0.966 -22.421 7.156 1.00 88.31 92 PRO A CA 1
ATOM 712 C C . PRO A 1 92 ? -1.604 -21.595 6.033 1.00 88.31 92 PRO A C 1
ATOM 714 O O . PRO A 1 92 ? -2.730 -21.121 6.178 1.00 88.31 92 PRO A O 1
ATOM 717 N N . LEU A 1 93 ? -0.915 -21.415 4.901 1.00 84.06 93 LEU A N 1
ATOM 718 C CA . LEU A 1 93 ? -1.377 -20.541 3.817 1.00 84.06 93 LEU A CA 1
ATOM 719 C C . LEU A 1 93 ? -2.631 -21.047 3.116 1.00 84.06 93 LEU A C 1
ATOM 721 O O . LEU A 1 93 ? -3.427 -20.230 2.651 1.00 84.06 93 LEU A O 1
ATOM 725 N N . GLY A 1 94 ? -2.801 -22.369 3.021 1.00 90.69 94 GLY A N 1
ATOM 726 C CA . GLY A 1 94 ? -4.015 -22.953 2.453 1.00 90.69 94 GLY A CA 1
ATOM 727 C C . GLY A 1 94 ? -5.237 -22.504 3.244 1.00 90.69 94 GLY A C 1
ATOM 728 O O . GLY A 1 94 ? -6.182 -21.964 2.675 1.00 90.69 94 GLY A O 1
ATOM 729 N N . TYR A 1 95 ? -5.156 -22.613 4.569 1.00 95.31 95 TYR A N 1
ATOM 730 C CA . TYR A 1 95 ? -6.202 -22.174 5.483 1.00 95.31 95 TYR A CA 1
ATOM 731 C C . TYR A 1 95 ? -6.384 -20.653 5.491 1.00 95.31 95 TYR A C 1
ATOM 733 O O . TYR A 1 95 ? -7.513 -20.175 5.418 1.00 95.31 95 TYR A O 1
ATOM 741 N N . ALA A 1 96 ? -5.295 -19.878 5.529 1.00 92.19 96 ALA A N 1
ATOM 742 C CA . ALA A 1 96 ? -5.373 -18.419 5.571 1.00 92.19 96 ALA A CA 1
ATOM 743 C C . ALA A 1 96 ? -6.031 -17.829 4.311 1.00 92.19 96 ALA A C 1
ATOM 745 O O . ALA A 1 96 ? -6.932 -16.995 4.414 1.00 92.19 96 ALA A O 1
ATOM 746 N N . ASN A 1 97 ? -5.631 -18.293 3.121 1.00 92.12 97 ASN A N 1
ATOM 747 C CA . ASN A 1 97 ? -6.203 -17.817 1.861 1.00 92.12 97 ASN A CA 1
ATOM 748 C C . ASN A 1 97 ? -7.631 -18.336 1.638 1.00 92.12 97 ASN A C 1
ATOM 750 O O . ASN A 1 97 ? -8.464 -17.608 1.095 1.00 92.12 97 ASN A O 1
ATOM 754 N N . LEU A 1 98 ? -7.956 -19.542 2.112 1.00 94.88 98 LEU A N 1
ATOM 755 C CA . LEU A 1 98 ? -9.335 -20.032 2.128 1.00 94.88 98 LEU A CA 1
ATOM 756 C C . LEU A 1 98 ? -10.215 -19.184 3.064 1.00 94.88 98 LEU A C 1
ATOM 758 O O . LEU A 1 98 ? -11.313 -18.790 2.685 1.00 94.88 98 LEU A O 1
ATOM 762 N N . GLY A 1 99 ? -9.697 -18.810 4.237 1.00 94.81 99 GLY A N 1
ATOM 763 C CA . GLY A 1 99 ? -10.351 -17.894 5.170 1.00 94.81 99 GLY A CA 1
ATOM 764 C C . GLY A 1 99 ? -10.595 -16.499 4.585 1.00 94.81 99 GLY A C 1
ATOM 765 O O . GLY A 1 99 ? -11.703 -15.978 4.688 1.00 94.81 99 GLY A O 1
ATOM 766 N N . LEU A 1 100 ? -9.604 -15.916 3.899 1.00 91.75 100 LEU A N 1
ATOM 767 C CA . LEU A 1 100 ? -9.771 -14.666 3.140 1.00 91.75 100 LEU A CA 1
ATOM 768 C C . LEU A 1 100 ? -10.812 -14.806 2.017 1.00 91.75 100 LEU A C 1
ATOM 770 O O . LEU A 1 100 ? -11.593 -13.886 1.773 1.00 91.75 100 LEU A O 1
ATOM 774 N N . THR A 1 101 ? -10.840 -15.952 1.340 1.00 93.12 101 THR A N 1
ATOM 775 C CA . THR A 1 101 ? -11.810 -16.215 0.271 1.00 93.12 101 THR A CA 1
ATOM 776 C C . THR A 1 101 ? -13.231 -16.264 0.826 1.00 93.12 101 THR A C 1
ATOM 778 O O . THR A 1 101 ? -14.102 -15.562 0.316 1.00 93.12 101 THR A O 1
ATOM 781 N N . TYR A 1 102 ? -13.455 -16.994 1.922 1.00 95.25 102 TYR A N 1
ATOM 782 C CA . TYR A 1 102 ? -14.751 -17.034 2.602 1.00 95.25 102 TYR A CA 1
ATOM 783 C C . TYR A 1 102 ? -15.153 -15.686 3.197 1.00 95.25 102 TYR A C 1
ATOM 785 O O . TYR A 1 102 ? -16.322 -15.324 3.126 1.00 95.25 102 TYR A O 1
ATOM 793 N N . LEU A 1 103 ? -14.201 -14.892 3.700 1.00 91.12 103 LEU A N 1
ATOM 794 C CA . LEU A 1 103 ? -14.464 -13.511 4.113 1.00 91.12 103 LEU A CA 1
ATOM 795 C C . LEU A 1 103 ? -15.121 -12.705 2.985 1.00 91.12 103 LEU A C 1
ATOM 797 O O . LEU A 1 103 ? -16.046 -11.946 3.250 1.00 91.12 103 LEU A O 1
ATOM 801 N N . ARG A 1 104 ? -14.674 -12.880 1.733 1.00 88.88 104 ARG A N 1
ATOM 802 C CA . ARG A 1 104 ? -15.216 -12.185 0.551 1.00 88.88 104 ARG A CA 1
ATOM 803 C C . ARG A 1 104 ? -16.518 -12.803 0.013 1.00 88.88 104 ARG A C 1
ATOM 805 O O . ARG A 1 104 ? -17.151 -12.210 -0.858 1.00 88.88 104 ARG A O 1
ATOM 812 N N . MET A 1 105 ? -16.953 -13.951 0.533 1.00 91.00 105 MET A N 1
ATOM 813 C CA . MET A 1 105 ? -18.202 -14.610 0.146 1.00 91.00 105 MET A CA 1
ATOM 814 C C . MET A 1 105 ? -19.346 -14.219 1.088 1.00 91.00 105 MET A C 1
ATOM 816 O O . MET A 1 105 ? -19.254 -14.327 2.310 1.00 91.00 105 MET A O 1
ATOM 820 N N . ALA A 1 106 ? -20.469 -13.781 0.516 1.00 86.69 106 ALA A N 1
ATOM 821 C CA . ALA A 1 106 ? -21.642 -13.408 1.298 1.00 86.69 106 ALA A CA 1
ATOM 822 C C . ALA A 1 106 ? -22.186 -14.612 2.091 1.00 86.69 106 ALA A C 1
ATOM 824 O O . ALA A 1 106 ? -22.569 -15.619 1.501 1.00 86.69 106 ALA A O 1
ATOM 825 N N . GLY A 1 107 ? -22.254 -14.476 3.419 1.00 89.56 107 GLY A N 1
ATOM 826 C CA . GLY A 1 107 ? -22.798 -15.494 4.325 1.00 89.56 107 GLY A CA 1
ATOM 827 C C . GLY A 1 107 ? -21.778 -16.480 4.907 1.00 89.56 107 GLY A C 1
ATOM 828 O O . GLY A 1 107 ? -22.140 -17.222 5.814 1.00 89.56 107 GLY A O 1
ATOM 829 N N . GLU A 1 108 ? -20.510 -16.447 4.482 1.00 94.81 108 GLU A N 1
ATOM 830 C CA . GLU A 1 108 ? -19.504 -17.458 4.865 1.00 94.81 108 GLU A CA 1
ATOM 831 C C . GLU A 1 108 ? -18.553 -17.009 5.993 1.00 94.81 108 GLU A C 1
ATOM 833 O O . GLU A 1 108 ? -17.487 -17.590 6.202 1.00 94.81 108 GLU A O 1
ATOM 838 N N . LEU A 1 109 ? -18.932 -15.993 6.782 1.00 94.75 109 LEU A N 1
ATOM 839 C CA . LEU A 1 109 ? -18.086 -15.457 7.865 1.00 94.75 109 LEU A CA 1
ATOM 840 C C . LEU A 1 109 ? -17.722 -16.512 8.926 1.00 94.75 109 LEU A C 1
ATOM 842 O O . LEU A 1 109 ? -16.629 -16.463 9.486 1.00 94.75 109 LEU A O 1
ATOM 846 N N . GLY A 1 110 ? -18.611 -17.478 9.183 1.00 96.62 110 GLY A N 1
ATOM 847 C CA . GLY A 1 110 ? -18.337 -18.585 10.105 1.00 96.62 110 GLY A CA 1
ATOM 848 C C . GLY A 1 110 ? -17.269 -19.548 9.577 1.00 96.62 110 GLY A C 1
ATOM 849 O O . GLY A 1 110 ? -16.370 -19.932 10.323 1.00 96.62 110 GLY A O 1
ATOM 850 N N . GLN A 1 111 ? -17.318 -19.885 8.283 1.00 96.44 111 GLN A N 1
ATOM 851 C CA . GLN A 1 111 ? -16.282 -20.703 7.642 1.00 96.44 111 GLN A CA 1
ATOM 852 C C . GLN A 1 111 ? -14.947 -19.960 7.607 1.00 96.44 111 GLN A C 1
ATOM 854 O O . GLN A 1 111 ? -13.898 -20.548 7.864 1.00 96.44 111 GLN A O 1
ATOM 859 N N . ALA A 1 112 ? -14.983 -18.653 7.339 1.00 96.81 112 ALA A N 1
ATOM 860 C CA . ALA A 1 112 ? -13.792 -17.822 7.368 1.00 96.81 112 ALA A CA 1
ATOM 861 C C . ALA A 1 112 ? -13.103 -17.841 8.740 1.00 96.81 112 ALA A C 1
ATOM 863 O O . ALA A 1 112 ? -11.889 -18.032 8.810 1.00 96.81 112 ALA A O 1
ATOM 864 N N . GLU A 1 113 ? -13.875 -17.687 9.823 1.00 97.56 113 GLU A N 1
ATOM 865 C CA . GLU A 1 113 ? -13.362 -17.768 11.194 1.00 97.56 113 GLU A CA 1
ATOM 866 C C . GLU A 1 113 ? -12.662 -19.103 11.456 1.00 97.56 113 GLU A C 1
ATOM 868 O O . GLU A 1 113 ? -11.526 -19.121 11.928 1.00 97.56 113 GLU A O 1
ATOM 873 N N . GLU A 1 114 ? -13.322 -20.211 11.111 1.00 97.88 114 GLU A N 1
ATOM 874 C CA . GLU A 1 114 ? -12.808 -21.562 11.331 1.00 97.88 114 GLU A CA 1
ATOM 875 C C . GLU A 1 114 ? -11.465 -21.772 10.618 1.00 97.88 114 GLU A C 1
ATOM 877 O O . GLU A 1 114 ? -10.489 -22.187 11.248 1.00 97.88 114 GLU A O 1
ATOM 882 N N . ARG A 1 115 ? -11.381 -21.419 9.326 1.00 97.62 115 ARG A N 1
ATOM 883 C CA . ARG A 1 115 ? -10.145 -21.586 8.546 1.00 97.62 115 ARG A CA 1
ATOM 884 C C . ARG A 1 115 ? -9.019 -20.689 9.059 1.00 97.62 115 ARG A C 1
ATOM 886 O O . ARG A 1 115 ? -7.880 -21.131 9.168 1.00 97.62 115 ARG A O 1
ATOM 893 N N . LEU A 1 116 ? -9.308 -19.447 9.444 1.00 96.75 116 LEU A N 1
ATOM 894 C CA . LEU A 1 116 ? -8.288 -18.551 10.006 1.00 96.75 116 LEU A CA 1
ATOM 895 C C . LEU A 1 116 ? -7.786 -19.032 11.375 1.00 96.75 116 LEU A C 1
ATOM 897 O O . LEU A 1 116 ? -6.594 -18.933 11.663 1.00 96.75 116 LEU A O 1
ATOM 901 N N . GLN A 1 117 ? -8.661 -19.605 12.204 1.00 97.25 117 GLN A N 1
ATOM 902 C CA . GLN A 1 117 ? -8.262 -20.234 13.463 1.00 97.25 117 GLN A CA 1
ATOM 903 C C . GLN A 1 117 ? -7.394 -21.479 13.234 1.00 97.25 117 GLN A C 1
ATOM 905 O O . GLN A 1 117 ? -6.444 -21.692 13.983 1.00 97.25 117 GLN A O 1
ATOM 910 N N . GLU A 1 118 ? -7.677 -22.295 12.215 1.00 97.00 118 GLU A N 1
ATOM 911 C CA . GLU A 1 118 ? -6.799 -23.405 11.813 1.00 97.00 118 GLU A CA 1
ATOM 912 C C . GLU A 1 118 ? -5.412 -22.907 11.390 1.00 97.00 118 GLU A C 1
ATOM 914 O O . GLU A 1 118 ? -4.406 -23.437 11.859 1.00 97.00 118 GLU A O 1
ATOM 919 N N . ALA A 1 119 ? -5.347 -21.831 10.602 1.00 94.88 119 ALA A N 1
ATOM 920 C CA . ALA A 1 119 ? -4.083 -21.219 10.204 1.00 94.88 119 ALA A CA 1
ATOM 921 C C . ALA A 1 119 ? -3.265 -20.726 11.420 1.00 94.88 119 ALA A C 1
ATOM 923 O O . ALA A 1 119 ? -2.067 -20.999 11.514 1.00 94.88 119 ALA A O 1
ATOM 924 N N . LEU A 1 120 ? -3.912 -20.077 12.399 1.00 94.25 120 LEU A N 1
ATOM 925 C CA . LEU A 1 120 ? -3.259 -19.624 13.638 1.00 94.25 120 LEU A CA 1
ATOM 926 C C . LEU A 1 120 ? -2.874 -20.768 14.587 1.00 94.25 120 LEU A C 1
ATOM 928 O O . LEU A 1 120 ? -1.980 -20.591 15.407 1.00 94.25 120 LEU A O 1
ATOM 932 N N . LYS A 1 121 ? -3.486 -21.956 14.500 1.00 95.62 121 LYS A N 1
ATOM 933 C CA . LYS A 1 121 ? -2.985 -23.127 15.250 1.00 95.62 121 LYS A CA 1
ATOM 934 C C . LYS A 1 121 ? -1.600 -23.550 14.757 1.00 95.62 121 LYS A C 1
ATOM 936 O O . LYS A 1 121 ? -0.795 -24.012 15.561 1.00 95.62 121 LYS A O 1
ATOM 941 N N . LEU A 1 122 ? -1.337 -23.389 13.458 1.00 92.12 122 LEU A N 1
ATOM 942 C CA . LEU A 1 122 ? -0.060 -23.722 12.825 1.00 92.12 122 LEU A CA 1
ATOM 943 C C . LEU A 1 122 ? 0.975 -22.601 13.004 1.00 92.12 122 LEU A C 1
ATOM 945 O O . LEU A 1 122 ? 2.137 -22.885 13.291 1.00 92.12 122 LEU A O 1
ATOM 949 N N . VAL A 1 123 ? 0.559 -21.332 12.887 1.00 90.56 123 VAL A N 1
ATOM 950 C CA . VAL A 1 123 ? 1.426 -20.155 13.094 1.00 90.56 123 VAL A CA 1
ATOM 951 C C . VAL A 1 123 ? 0.752 -19.146 14.040 1.00 90.56 123 VAL A C 1
ATOM 953 O O . VAL A 1 123 ? 0.133 -18.186 13.580 1.00 90.56 123 VAL A O 1
ATOM 956 N N . PRO A 1 124 ? 0.876 -19.328 15.370 1.00 90.62 124 PRO A N 1
ATOM 957 C CA . PRO A 1 124 ? 0.125 -18.541 16.359 1.00 90.62 124 PRO A CA 1
ATOM 958 C C . PRO A 1 124 ? 0.444 -17.049 16.407 1.00 90.62 124 PRO A C 1
ATOM 960 O O . PRO A 1 124 ? -0.391 -16.262 16.843 1.00 90.62 124 PRO A O 1
ATOM 963 N N . ASP A 1 125 ? 1.650 -16.667 15.991 1.00 87.94 125 ASP A N 1
ATOM 964 C CA . ASP A 1 125 ? 2.141 -15.295 16.108 1.00 87.94 125 ASP A CA 1
ATOM 965 C C . ASP A 1 125 ? 1.990 -14.498 14.788 1.00 87.94 125 ASP A C 1
ATOM 967 O O . ASP A 1 125 ? 2.402 -13.345 14.739 1.00 87.94 125 ASP A O 1
ATOM 971 N N . ASP A 1 126 ? 1.389 -15.055 13.724 1.00 90.50 126 ASP A N 1
ATOM 972 C CA . ASP A 1 126 ? 1.318 -14.377 12.418 1.00 90.50 126 ASP A CA 1
ATOM 973 C C . ASP A 1 126 ? 0.395 -13.132 12.440 1.00 90.50 126 ASP A C 1
ATOM 975 O O . ASP A 1 126 ? -0.814 -13.245 12.710 1.00 90.50 126 ASP A O 1
ATOM 979 N N . PRO A 1 127 ? 0.926 -11.927 12.152 1.00 90.44 127 PRO A N 1
ATOM 980 C CA . PRO A 1 127 ? 0.155 -10.696 12.253 1.00 90.44 127 PRO A CA 1
ATOM 981 C C . PRO A 1 127 ? -0.810 -10.476 11.079 1.00 90.44 127 PRO A C 1
ATOM 983 O O . PRO A 1 127 ? -1.841 -9.830 11.276 1.00 90.44 127 PRO A O 1
ATOM 986 N N . ASP A 1 128 ? -0.528 -11.015 9.889 1.00 89.06 128 ASP A N 1
ATOM 987 C CA . ASP A 1 128 ? -1.404 -10.892 8.719 1.00 89.06 128 ASP A CA 1
ATOM 988 C C . ASP A 1 128 ? -2.637 -11.798 8.868 1.00 89.06 128 ASP A C 1
ATOM 990 O O . ASP A 1 128 ? -3.767 -11.359 8.641 1.00 89.06 128 ASP A O 1
ATOM 994 N N . ILE A 1 129 ? -2.462 -13.033 9.350 1.00 92.19 129 ILE A N 1
ATOM 995 C CA . ILE A 1 129 ? -3.589 -13.932 9.657 1.00 92.19 129 ILE A CA 1
ATOM 996 C C . ILE A 1 129 ? -4.430 -13.359 10.808 1.00 92.19 129 ILE A C 1
ATOM 998 O O . ILE A 1 129 ? -5.663 -13.375 10.756 1.00 92.19 129 ILE A O 1
ATOM 1002 N N . SER A 1 130 ? -3.780 -12.785 11.825 1.00 94.81 130 SER A N 1
ATOM 1003 C CA . SER A 1 130 ? -4.466 -12.103 12.930 1.00 94.81 130 SER A CA 1
ATOM 1004 C C . SER A 1 130 ? -5.302 -10.908 12.456 1.00 94.81 130 SER A C 1
ATOM 1006 O O . SER A 1 130 ? -6.393 -10.682 12.981 1.00 94.81 130 SER A O 1
ATOM 1008 N N . LEU A 1 131 ? -4.837 -10.164 11.444 1.00 93.12 131 LEU A N 1
ATOM 1009 C CA . LEU A 1 131 ? -5.599 -9.090 10.797 1.00 93.12 131 LEU A CA 1
ATOM 1010 C C . LEU A 1 131 ? -6.856 -9.598 10.098 1.00 93.12 131 LEU A C 1
ATOM 1012 O O . LEU A 1 131 ? -7.927 -9.014 10.276 1.00 93.12 131 LEU A O 1
ATOM 1016 N N . LEU A 1 132 ? -6.750 -10.699 9.355 1.00 92.69 132 LEU A N 1
ATOM 1017 C CA . LEU A 1 132 ? -7.904 -11.326 8.712 1.00 92.69 132 LEU A CA 1
ATOM 1018 C C . LEU A 1 132 ? -8.925 -11.805 9.751 1.00 92.69 132 LEU A C 1
ATOM 1020 O O . LEU A 1 132 ? -10.120 -11.550 9.609 1.00 92.69 132 LEU A O 1
ATOM 1024 N N . LEU A 1 133 ? -8.471 -12.430 10.840 1.00 95.69 133 LEU A N 1
ATOM 1025 C CA . LEU A 1 133 ? -9.369 -12.885 11.903 1.00 95.69 133 LEU A CA 1
ATOM 1026 C C . LEU A 1 133 ? -10.026 -11.706 12.637 1.00 95.69 133 LEU A C 1
ATOM 1028 O O . LEU A 1 133 ? -11.230 -11.719 12.890 1.00 95.69 133 LEU A O 1
ATOM 1032 N N . ALA A 1 134 ? -9.269 -10.643 12.915 1.00 95.56 134 ALA A N 1
ATOM 1033 C CA . ALA A 1 134 ? -9.819 -9.411 13.468 1.00 95.56 134 ALA A CA 1
ATOM 1034 C C . ALA A 1 134 ? -10.876 -8.790 12.542 1.00 95.56 134 ALA A C 1
ATOM 1036 O O . ALA A 1 134 ? -11.848 -8.215 13.032 1.00 95.56 134 ALA A O 1
ATOM 1037 N N . LYS A 1 135 ? -10.731 -8.940 11.218 1.00 93.44 135 LYS A N 1
ATOM 1038 C CA . LYS A 1 135 ? -11.738 -8.500 10.251 1.00 93.44 135 LYS A CA 1
ATOM 1039 C C . LYS A 1 135 ? -13.025 -9.321 10.332 1.00 93.44 135 LYS A C 1
ATOM 1041 O O . LYS A 1 135 ? -14.103 -8.735 10.275 1.00 93.44 135 LYS A O 1
ATOM 1046 N N . VAL A 1 136 ? -12.935 -10.640 10.530 1.00 95.06 136 VAL A N 1
ATOM 1047 C CA . VAL A 1 136 ? -14.113 -11.484 10.811 1.00 95.06 136 VAL A CA 1
ATOM 1048 C C . VAL A 1 136 ? -14.839 -10.981 12.058 1.00 95.06 136 VAL A C 1
ATOM 1050 O O . VAL A 1 136 ? -16.056 -10.799 12.038 1.00 95.06 136 VAL A O 1
ATOM 1053 N N . TYR A 1 137 ? -14.099 -10.718 13.137 1.00 96.62 137 TYR A N 1
ATOM 1054 C CA . TYR A 1 137 ? -14.671 -10.198 14.378 1.00 96.62 137 TYR A CA 1
ATOM 1055 C C . TYR A 1 137 ? -15.318 -8.822 14.192 1.00 96.62 137 TYR A C 1
ATOM 1057 O O . TYR A 1 137 ? -16.426 -8.617 14.673 1.00 96.62 137 TYR A O 1
ATOM 1065 N N . GLU A 1 138 ? -14.699 -7.909 13.441 1.00 93.50 138 GLU A N 1
ATOM 1066 C CA . GLU A 1 138 ? -15.308 -6.617 13.097 1.00 93.50 138 GLU A CA 1
ATOM 1067 C C . GLU A 1 138 ? -16.642 -6.794 12.352 1.00 93.50 138 GLU A C 1
ATOM 1069 O O . GLU A 1 138 ? -17.638 -6.188 12.733 1.00 93.50 138 GLU A O 1
ATOM 1074 N N . LEU A 1 139 ? -16.687 -7.657 11.331 1.00 92.50 139 LEU A N 1
ATOM 1075 C CA . LEU A 1 139 ? -17.885 -7.899 10.509 1.00 92.50 139 LEU A CA 1
ATOM 1076 C C . LEU A 1 139 ? -19.003 -8.662 11.237 1.00 92.50 139 LEU A C 1
ATOM 1078 O O . LEU A 1 139 ? -20.105 -8.790 10.711 1.00 92.50 139 LEU A O 1
ATOM 1082 N N . THR A 1 140 ? -18.717 -9.185 12.426 1.00 95.44 140 THR A N 1
ATOM 1083 C CA . THR A 1 140 ? -19.664 -9.922 13.275 1.00 95.44 140 THR A CA 1
ATOM 1084 C C . THR A 1 140 ? -19.929 -9.195 14.596 1.00 95.44 140 THR A C 1
ATOM 1086 O O . THR A 1 140 ? -20.313 -9.830 15.575 1.00 95.44 140 THR A O 1
ATOM 1089 N N . ASP A 1 141 ? -19.695 -7.877 14.635 1.00 95.44 141 ASP A N 1
ATOM 1090 C CA . ASP A 1 141 ? -19.923 -6.989 15.787 1.00 95.44 141 ASP A CA 1
ATOM 1091 C C . ASP A 1 141 ? -19.151 -7.380 17.068 1.00 95.44 141 ASP A C 1
ATOM 1093 O O . ASP A 1 141 ? -19.527 -7.045 18.192 1.00 95.44 141 ASP A O 1
ATOM 1097 N N . ARG A 1 142 ? -18.012 -8.062 16.908 1.00 96.94 142 ARG A N 1
ATOM 1098 C CA . ARG A 1 142 ? -17.108 -8.527 17.976 1.00 96.94 142 ARG A CA 1
ATOM 1099 C C . ARG A 1 142 ? -15.834 -7.674 18.066 1.00 96.94 142 ARG A C 1
ATOM 1101 O O . ARG A 1 142 ? -14.734 -8.191 18.265 1.00 96.94 142 ARG A O 1
ATOM 1108 N N . GLU A 1 143 ? -15.957 -6.349 17.955 1.00 95.12 143 GLU A N 1
ATOM 1109 C CA . GLU A 1 143 ? -14.808 -5.418 17.945 1.00 95.12 143 GLU A CA 1
ATOM 1110 C C . GLU A 1 143 ? -13.838 -5.581 19.145 1.00 95.12 143 GLU A C 1
ATOM 1112 O O . GLU A 1 143 ? -12.627 -5.583 18.918 1.00 95.12 143 GLU A O 1
ATOM 1117 N N . PRO A 1 144 ? -14.282 -5.822 20.401 1.00 95.88 144 PRO A N 1
ATOM 1118 C CA . PRO A 1 144 ? -13.355 -6.071 21.513 1.00 95.88 144 PRO A CA 1
ATOM 1119 C C . PRO A 1 144 ? -12.444 -7.291 21.303 1.00 95.88 144 PRO A C 1
ATOM 1121 O O . PRO A 1 144 ? -11.281 -7.274 21.710 1.00 95.88 144 PRO A O 1
ATOM 1124 N N . GLN A 1 145 ? -12.948 -8.340 20.643 1.00 97.19 145 GLN A N 1
ATOM 1125 C CA . GLN A 1 145 ? -12.145 -9.514 20.290 1.00 97.19 145 GLN A CA 1
ATOM 1126 C C . GLN A 1 145 ? -11.161 -9.176 19.170 1.00 97.19 145 GLN A C 1
ATOM 1128 O O . GLN A 1 145 ? -9.996 -9.550 19.269 1.00 97.19 145 GLN A O 1
ATOM 1133 N N . ALA A 1 146 ? -11.586 -8.394 18.170 1.00 96.62 146 ALA A N 1
ATOM 1134 C CA . ALA A 1 146 ? -10.704 -7.890 17.117 1.00 96.62 146 ALA A CA 1
ATOM 1135 C C . ALA A 1 146 ? -9.505 -7.123 17.699 1.00 96.62 146 ALA A C 1
ATOM 1137 O O . ALA A 1 146 ? -8.358 -7.432 17.378 1.00 96.62 146 ALA A O 1
ATOM 1138 N N . VAL A 1 147 ? -9.758 -6.172 18.605 1.00 96.44 147 VAL A N 1
ATOM 1139 C CA . VAL A 1 147 ? -8.707 -5.389 19.274 1.00 96.44 147 VAL A CA 1
ATOM 1140 C C . VAL A 1 147 ? -7.770 -6.298 20.071 1.00 96.44 147 VAL A C 1
ATOM 1142 O O . VAL A 1 147 ? -6.556 -6.201 19.911 1.00 96.44 147 VAL A O 1
ATOM 1145 N N . SER A 1 148 ? -8.309 -7.222 20.874 1.00 97.06 148 SER A N 1
ATOM 1146 C CA . SER A 1 148 ? -7.499 -8.137 21.690 1.00 97.06 148 SER A CA 1
ATOM 1147 C C . SER A 1 148 ? -6.601 -9.056 20.847 1.00 97.06 148 SER A C 1
ATOM 1149 O O . SER A 1 148 ? -5.429 -9.262 21.185 1.00 97.06 148 SER A O 1
ATOM 1151 N N . THR A 1 149 ? -7.117 -9.569 19.724 1.00 96.56 149 THR A N 1
ATOM 1152 C CA . THR A 1 149 ? -6.346 -10.368 18.761 1.00 96.56 149 THR A CA 1
ATOM 1153 C C . THR A 1 149 ? -5.187 -9.558 18.179 1.00 96.56 149 THR A C 1
ATOM 1155 O O . THR A 1 149 ? -4.046 -10.022 18.198 1.00 96.56 149 THR A O 1
ATOM 1158 N N . LEU A 1 150 ? -5.437 -8.320 17.741 1.00 96.31 150 LEU A N 1
ATOM 1159 C CA . LEU A 1 150 ? -4.396 -7.465 17.166 1.00 96.31 150 LEU A CA 1
ATOM 1160 C C . LEU A 1 150 ? -3.368 -6.978 18.190 1.00 96.31 150 LEU A C 1
ATOM 1162 O O . LEU A 1 150 ? -2.180 -6.951 17.878 1.00 96.31 150 LEU A O 1
ATOM 1166 N N . GLU A 1 151 ? -3.778 -6.630 19.413 1.00 96.06 151 GLU A N 1
ATOM 1167 C CA . GLU A 1 151 ? -2.845 -6.278 20.493 1.00 96.06 151 GLU A CA 1
ATOM 1168 C C . GLU A 1 151 ? -1.902 -7.447 20.815 1.00 96.06 151 GLU A C 1
ATOM 1170 O O . GLU A 1 151 ? -0.724 -7.240 21.108 1.00 96.06 151 GLU A O 1
ATOM 1175 N N . THR A 1 152 ? -2.405 -8.682 20.757 1.00 95.75 152 THR A N 1
ATOM 1176 C CA . THR A 1 152 ? -1.595 -9.885 20.990 1.00 95.75 152 THR A CA 1
ATOM 1177 C C . THR A 1 152 ? -0.576 -10.091 19.874 1.00 95.75 152 THR A C 1
ATOM 1179 O O . THR A 1 152 ? 0.606 -10.272 20.169 1.00 95.75 152 THR A O 1
ATOM 1182 N N . ALA A 1 153 ? -0.998 -9.972 18.612 1.00 93.44 153 ALA A N 1
ATOM 1183 C CA . ALA A 1 153 ? -0.099 -10.048 17.462 1.00 93.44 153 ALA A CA 1
ATOM 1184 C C . ALA A 1 153 ? 0.968 -8.938 17.489 1.00 93.44 153 ALA A C 1
ATOM 1186 O O . ALA A 1 153 ? 2.153 -9.193 17.269 1.00 93.44 153 ALA A O 1
ATOM 1187 N N . LEU A 1 154 ? 0.582 -7.708 17.845 1.00 94.75 154 LEU A N 1
ATOM 1188 C CA . LEU A 1 154 ? 1.496 -6.565 17.893 1.00 94.75 154 LEU A CA 1
ATOM 1189 C C . LEU A 1 154 ? 2.584 -6.721 18.967 1.00 94.75 154 LEU A C 1
ATOM 1191 O O . LEU A 1 154 ? 3.713 -6.290 18.754 1.00 94.75 154 LEU A O 1
ATOM 1195 N N . LYS A 1 155 ? 2.302 -7.387 20.098 1.00 95.50 155 LYS A N 1
ATOM 1196 C CA . LYS A 1 155 ? 3.337 -7.693 21.111 1.00 95.50 155 LYS A CA 1
ATOM 1197 C C . LYS A 1 155 ? 4.485 -8.530 20.542 1.00 95.50 155 LYS A C 1
ATOM 1199 O O . LYS A 1 155 ? 5.611 -8.409 21.017 1.00 95.50 155 LYS A O 1
ATOM 1204 N N . LYS A 1 156 ? 4.194 -9.392 19.565 1.00 94.56 156 LYS A N 1
ATOM 1205 C CA . LYS A 1 156 ? 5.173 -10.257 18.890 1.00 94.56 156 LYS A CA 1
ATOM 1206 C C . LYS A 1 156 ? 5.807 -9.579 17.682 1.00 94.56 156 LYS A C 1
ATOM 1208 O O . LYS A 1 156 ? 6.990 -9.785 17.424 1.00 94.56 156 LYS A O 1
ATOM 1213 N N . HIS A 1 157 ? 5.048 -8.719 17.005 1.00 92.75 157 HIS A N 1
ATOM 1214 C CA . HIS A 1 157 ? 5.478 -7.985 15.818 1.00 92.75 157 HIS A CA 1
ATOM 1215 C C . HIS A 1 157 ? 5.247 -6.469 15.974 1.00 92.75 157 HIS A C 1
ATOM 1217 O O . HIS A 1 157 ? 4.361 -5.922 15.315 1.00 92.75 157 HIS A O 1
ATOM 1223 N N . PRO A 1 158 ? 6.041 -5.760 16.808 1.00 94.25 158 PRO A N 1
ATOM 1224 C CA . PRO A 1 158 ? 5.769 -4.361 17.166 1.00 94.25 158 PRO A CA 1
ATOM 1225 C C . PRO A 1 158 ? 5.797 -3.381 15.991 1.00 94.25 158 PRO A C 1
ATOM 1227 O O . PRO A 1 158 ? 5.128 -2.357 16.030 1.00 94.25 158 PRO A O 1
ATOM 1230 N N . SER A 1 159 ? 6.549 -3.695 14.936 1.00 90.38 159 SER A N 1
ATOM 1231 C CA . SER A 1 159 ? 6.680 -2.869 13.732 1.00 90.38 159 SER A CA 1
ATOM 1232 C C . SER A 1 159 ? 5.690 -3.233 12.620 1.00 90.38 159 SER A C 1
ATOM 1234 O O . SER A 1 159 ? 5.826 -2.741 11.499 1.00 90.38 159 SER A O 1
ATOM 1236 N N . HIS A 1 160 ? 4.704 -4.103 12.879 1.00 92.44 160 HIS A N 1
ATOM 1237 C CA . HIS A 1 160 ? 3.761 -4.522 11.844 1.00 92.44 160 HIS A CA 1
ATOM 1238 C C . HIS A 1 160 ? 2.790 -3.391 11.471 1.00 92.44 160 HIS A C 1
ATOM 1240 O O . HIS A 1 160 ? 1.782 -3.153 12.141 1.00 92.44 160 HIS A O 1
ATOM 1246 N N . VAL A 1 161 ? 3.095 -2.708 10.366 1.00 91.94 161 VAL A N 1
ATOM 1247 C CA . VAL A 1 161 ? 2.433 -1.474 9.913 1.00 91.94 161 VAL A CA 1
ATOM 1248 C C . VAL A 1 161 ? 0.914 -1.611 9.805 1.00 91.94 161 VAL A C 1
ATOM 1250 O O . VAL A 1 161 ? 0.182 -0.771 10.323 1.00 91.94 161 VAL A O 1
ATOM 1253 N N . ARG A 1 162 ? 0.415 -2.681 9.175 1.00 92.56 162 ARG A N 1
ATOM 1254 C CA . ARG A 1 162 ? -1.032 -2.875 8.975 1.00 92.56 162 ARG A CA 1
ATOM 1255 C C . ARG A 1 162 ? -1.772 -3.115 10.293 1.00 92.56 162 ARG A C 1
ATOM 1257 O O . ARG A 1 162 ? -2.885 -2.626 10.470 1.00 92.56 162 ARG A O 1
ATOM 1264 N N . THR A 1 163 ? -1.136 -3.805 11.243 1.00 94.38 163 THR A N 1
ATOM 1265 C CA . THR A 1 163 ? -1.696 -4.030 12.588 1.00 94.38 163 THR A CA 1
ATOM 1266 C C . THR A 1 163 ? -1.746 -2.734 13.381 1.00 94.38 163 THR A C 1
ATOM 1268 O O . THR A 1 163 ? -2.787 -2.425 13.957 1.00 94.38 163 THR A O 1
ATOM 1271 N N . LEU A 1 164 ? -0.663 -1.949 13.361 1.00 97.38 164 LEU A N 1
ATOM 1272 C CA . LEU A 1 164 ? -0.626 -0.613 13.964 1.00 97.38 164 LEU A CA 1
ATOM 1273 C C . LEU A 1 164 ? -1.731 0.276 13.387 1.00 97.38 164 LEU A C 1
ATOM 1275 O O . LEU A 1 164 ? -2.508 0.869 14.134 1.00 97.38 164 LEU A O 1
ATOM 1279 N N . TYR A 1 165 ? -1.849 0.322 12.059 1.00 96.69 165 TYR A N 1
ATOM 1280 C CA . TYR A 1 165 ? -2.864 1.125 11.392 1.00 96.69 165 TYR A CA 1
ATOM 1281 C C . TYR A 1 165 ? -4.286 0.695 11.771 1.00 96.69 165 TYR A C 1
ATOM 1283 O O . TYR A 1 165 ? -5.098 1.539 12.146 1.00 96.69 165 TYR A O 1
ATOM 1291 N N . GLN A 1 166 ? -4.593 -0.606 11.734 1.00 95.75 166 GLN A N 1
ATOM 1292 C CA . GLN A 1 166 ? -5.929 -1.104 12.069 1.00 95.75 166 GLN A CA 1
ATOM 1293 C C . GLN A 1 166 ? -6.288 -0.860 13.544 1.00 95.75 166 GLN A C 1
ATOM 1295 O O . GLN A 1 166 ? -7.406 -0.436 13.837 1.00 95.75 166 GLN A O 1
ATOM 1300 N N . LEU A 1 167 ? -5.345 -1.051 14.474 1.00 96.62 167 LEU A N 1
ATOM 1301 C CA . LEU A 1 167 ? -5.544 -0.705 15.886 1.00 96.62 167 LEU A CA 1
ATOM 1302 C C . LEU A 1 167 ? -5.797 0.791 16.075 1.00 96.62 167 LEU A C 1
ATOM 1304 O O . LEU A 1 167 ? -6.694 1.160 16.831 1.00 96.62 167 LEU A O 1
ATOM 1308 N N . ALA A 1 168 ? -5.071 1.651 15.355 1.00 96.88 168 ALA A N 1
ATOM 1309 C CA . ALA A 1 168 ? -5.320 3.086 15.397 1.00 96.88 168 ALA A CA 1
ATOM 1310 C C . ALA A 1 168 ? -6.751 3.433 14.968 1.00 9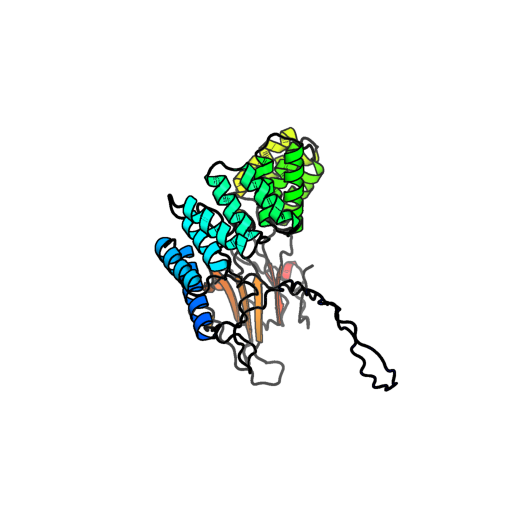6.88 168 ALA A C 1
ATOM 1312 O O . ALA A 1 168 ? -7.384 4.281 15.594 1.00 96.88 168 ALA A O 1
ATOM 1313 N N . LEU A 1 169 ? -7.288 2.750 13.948 1.00 95.00 169 LEU A N 1
ATOM 1314 C CA . LEU A 1 169 ? -8.679 2.930 13.525 1.00 95.00 169 LEU A CA 1
ATOM 1315 C C . LEU A 1 169 ? -9.675 2.501 14.607 1.00 95.00 169 LEU A C 1
ATOM 1317 O O . LEU A 1 169 ? -10.647 3.219 14.828 1.00 95.00 169 LEU A O 1
ATOM 1321 N N . TYR A 1 170 ? -9.450 1.371 15.285 1.00 95.19 170 TYR A N 1
ATOM 1322 C CA . TYR A 1 170 ? -10.317 0.945 16.389 1.00 95.19 170 TYR A CA 1
ATOM 1323 C C . TYR A 1 170 ? -10.280 1.934 17.553 1.00 95.19 170 TYR A C 1
ATOM 1325 O O . TYR A 1 170 ? -11.322 2.320 18.076 1.00 95.19 170 TYR A O 1
ATOM 1333 N N . TYR A 1 171 ? -9.095 2.410 17.925 1.00 95.75 171 TYR A N 1
ATOM 1334 C CA . TYR A 1 171 ? -8.960 3.363 19.017 1.00 95.75 171 TYR A CA 1
ATOM 1335 C C . TYR A 1 171 ? -9.558 4.742 18.704 1.00 95.75 171 TYR A C 1
ATOM 1337 O O . TYR A 1 171 ? -10.208 5.318 19.577 1.00 95.75 171 TYR A O 1
ATOM 1345 N N . ASP A 1 172 ? -9.422 5.235 17.468 1.00 93.19 172 ASP A N 1
ATOM 1346 C CA . ASP A 1 172 ? -9.999 6.514 17.010 1.00 93.19 172 ASP A CA 1
ATOM 1347 C C . ASP A 1 172 ? -11.542 6.521 17.041 1.00 93.19 172 ASP A C 1
ATOM 1349 O O . ASP A 1 172 ? -12.152 7.577 17.201 1.00 93.19 172 ASP A O 1
ATOM 1353 N N . LYS A 1 173 ? -12.204 5.355 16.942 1.00 90.00 173 LYS A N 1
ATOM 1354 C CA . LYS A 1 173 ? -13.673 5.261 17.085 1.00 90.00 173 LYS A CA 1
ATOM 1355 C C . LYS A 1 173 ? -14.149 5.581 18.505 1.00 90.00 173 LYS A C 1
ATOM 1357 O O . LYS A 1 173 ? -15.308 5.948 18.700 1.00 90.00 173 LYS A O 1
ATOM 1362 N N . THR A 1 174 ? -13.288 5.419 19.506 1.00 85.25 174 THR A N 1
ATOM 1363 C CA . THR A 1 174 ? -13.673 5.571 20.911 1.00 85.25 174 THR A CA 1
ATOM 1364 C C . THR A 1 174 ? -13.469 7.010 21.395 1.00 85.25 174 THR A C 1
ATOM 1366 O O . THR A 1 174 ? -12.465 7.649 21.097 1.00 85.25 174 THR A O 1
ATOM 1369 N N . GLN A 1 175 ? -14.391 7.529 22.209 1.00 79.69 175 GLN A N 1
ATOM 1370 C CA . GLN A 1 175 ? -14.281 8.872 22.810 1.00 79.69 175 GLN A CA 1
ATOM 1371 C C . GLN A 1 175 ? -13.376 8.903 24.060 1.00 79.69 175 GLN A C 1
ATOM 1373 O O . GLN A 1 175 ? -13.485 9.792 24.901 1.00 79.69 175 GLN A O 1
ATOM 1378 N N . ASN A 1 176 ? -12.507 7.903 24.231 1.00 88.38 176 ASN A N 1
ATOM 1379 C CA . ASN A 1 176 ? -11.664 7.758 25.412 1.00 88.38 176 ASN A CA 1
ATOM 1380 C C . ASN A 1 176 ? -10.293 8.425 25.177 1.00 88.38 176 ASN A C 1
ATOM 1382 O O . ASN A 1 176 ? -9.578 7.982 24.276 1.00 88.38 176 ASN A O 1
ATOM 1386 N N . PRO A 1 177 ? -9.862 9.392 26.013 1.00 89.69 177 PRO A N 1
ATOM 1387 C CA . PRO A 1 177 ? -8.557 10.045 25.873 1.00 89.69 177 PRO A CA 1
ATOM 1388 C C . PRO A 1 177 ? -7.372 9.070 25.810 1.00 89.69 177 PRO A C 1
ATOM 1390 O O . PRO A 1 177 ? -6.467 9.240 25.000 1.00 89.69 177 PRO A O 1
ATOM 1393 N N . LYS A 1 178 ? -7.401 7.990 26.604 1.00 92.56 178 LYS A N 1
ATOM 1394 C CA . LYS A 1 178 ? -6.339 6.970 26.609 1.00 92.56 178 LYS A CA 1
ATOM 1395 C C . LYS A 1 178 ? -6.303 6.163 25.312 1.00 92.56 178 LYS A C 1
ATOM 1397 O O . LYS A 1 178 ? -5.245 5.715 24.882 1.00 92.56 178 LYS A O 1
ATOM 1402 N N . ALA A 1 179 ? -7.461 5.932 24.702 1.00 93.06 179 ALA A N 1
ATOM 1403 C CA . ALA A 1 179 ? -7.516 5.272 23.408 1.00 93.06 179 ALA A CA 1
ATOM 1404 C C . ALA A 1 179 ? -7.042 6.220 22.300 1.00 93.06 179 ALA A C 1
ATOM 1406 O O . ALA A 1 179 ? -6.257 5.804 21.460 1.00 93.06 179 ALA A O 1
ATOM 1407 N N . GLN A 1 180 ? -7.412 7.501 22.341 1.00 92.88 180 GLN A N 1
ATOM 1408 C CA . GLN A 1 180 ? -6.900 8.499 21.394 1.00 92.88 180 GLN A CA 1
ATOM 1409 C C . GLN A 1 180 ? -5.373 8.646 21.455 1.00 92.88 180 GLN A C 1
ATOM 1411 O O . GLN A 1 180 ? -4.724 8.743 20.413 1.00 92.88 180 GLN A O 1
ATOM 1416 N N . GLU A 1 181 ? -4.786 8.595 22.653 1.00 94.94 181 GLU A N 1
ATOM 1417 C CA . GLU A 1 181 ? -3.331 8.546 22.830 1.00 94.94 181 GLU A CA 1
ATOM 1418 C C . GLU A 1 181 ? -2.736 7.319 22.124 1.00 94.94 181 GLU A C 1
ATOM 1420 O O . GLU A 1 181 ? -1.880 7.463 21.254 1.00 94.94 181 GLU A O 1
ATOM 1425 N N . ARG A 1 182 ? -3.291 6.123 22.363 1.00 95.88 182 ARG A N 1
ATOM 1426 C CA . ARG A 1 182 ? -2.866 4.898 21.662 1.00 95.88 182 ARG A CA 1
ATOM 1427 C C . ARG A 1 182 ? -3.043 4.972 20.147 1.00 95.88 182 ARG A C 1
ATOM 1429 O O . ARG A 1 182 ? -2.203 4.449 19.418 1.00 95.88 182 ARG A O 1
ATOM 1436 N N . ALA A 1 183 ? -4.123 5.584 19.661 1.00 97.25 183 ALA A N 1
ATOM 1437 C CA . ALA A 1 183 ? -4.352 5.785 18.232 1.00 97.25 183 ALA A CA 1
ATOM 1438 C C . ALA A 1 183 ? -3.246 6.653 17.621 1.00 97.25 183 ALA A C 1
ATOM 1440 O O . ALA A 1 183 ? -2.727 6.334 16.550 1.00 97.25 183 ALA A O 1
ATOM 1441 N N . THR A 1 184 ? -2.862 7.712 18.340 1.00 97.38 184 THR A N 1
ATOM 1442 C CA . THR A 1 184 ? -1.787 8.632 17.954 1.00 97.38 184 THR A CA 1
ATOM 1443 C C . THR A 1 184 ? -0.449 7.902 17.917 1.00 97.38 184 THR A C 1
ATOM 1445 O O . THR A 1 184 ? 0.243 7.975 16.907 1.00 97.38 184 THR A O 1
ATOM 1448 N N . ASP A 1 185 ? -0.122 7.123 18.952 1.00 96.94 185 ASP A N 1
ATOM 1449 C CA . ASP A 1 185 ? 1.126 6.351 19.026 1.00 96.94 185 ASP A CA 1
ATOM 1450 C C . ASP A 1 185 ? 1.238 5.310 17.907 1.00 96.94 185 ASP A C 1
ATOM 1452 O O . ASP A 1 185 ? 2.304 5.121 17.315 1.00 96.94 185 ASP A O 1
ATOM 1456 N N . CYS A 1 186 ? 0.132 4.628 17.596 1.00 97.94 186 CYS A N 1
ATOM 1457 C CA . CYS A 1 186 ? 0.092 3.659 16.507 1.00 97.94 186 CYS A CA 1
ATOM 1458 C C . CYS A 1 186 ? 0.311 4.345 15.150 1.00 97.94 186 CYS A C 1
ATOM 1460 O O . CYS A 1 186 ? 1.129 3.883 14.357 1.00 97.94 186 CYS A O 1
ATOM 1462 N N . LEU A 1 187 ? -0.375 5.463 14.880 1.00 97.94 187 LEU A N 1
ATOM 1463 C CA . LEU A 1 187 ? -0.207 6.205 13.625 1.00 97.94 187 LEU A CA 1
ATOM 1464 C C . LEU A 1 187 ? 1.165 6.870 13.505 1.00 97.94 187 LEU A C 1
ATOM 1466 O O . LEU A 1 187 ? 1.717 6.894 12.409 1.00 97.94 187 LEU A O 1
ATOM 1470 N N . ALA A 1 188 ? 1.745 7.355 14.602 1.00 97.81 188 ALA A N 1
ATOM 1471 C CA . ALA A 1 188 ? 3.107 7.878 14.607 1.00 97.81 188 ALA A CA 1
ATOM 1472 C C . ALA A 1 188 ? 4.114 6.796 14.186 1.00 97.81 188 ALA A C 1
ATOM 1474 O O . ALA A 1 188 ? 4.960 7.047 13.332 1.00 97.81 188 ALA A O 1
ATOM 1475 N N . GLN A 1 189 ? 3.977 5.568 14.700 1.00 97.75 189 GLN A N 1
ATOM 1476 C CA . GLN A 1 189 ? 4.809 4.437 14.271 1.00 97.75 189 GLN A CA 1
ATOM 1477 C C . GLN A 1 189 ? 4.593 4.066 12.798 1.00 97.75 189 GLN A C 1
ATOM 1479 O O . GLN A 1 189 ? 5.560 3.759 12.103 1.00 97.75 189 GLN A O 1
ATOM 1484 N N . VAL A 1 190 ? 3.355 4.146 12.297 1.00 96.88 190 VAL A N 1
ATOM 1485 C CA . VAL A 1 190 ? 3.067 3.958 10.864 1.00 96.88 190 VAL A CA 1
ATOM 1486 C C . VAL A 1 190 ? 3.777 5.017 10.019 1.00 96.88 190 VAL A C 1
ATOM 1488 O O . VAL A 1 190 ? 4.420 4.661 9.040 1.00 96.88 190 VAL A O 1
ATOM 1491 N N . VAL A 1 191 ? 3.715 6.296 10.402 1.00 96.56 191 VAL A N 1
ATOM 1492 C CA . VAL A 1 191 ? 4.376 7.395 9.673 1.00 96.56 191 VAL A CA 1
ATOM 1493 C C . VAL A 1 191 ? 5.903 7.291 9.740 1.00 96.56 191 VAL A C 1
ATOM 1495 O O . VAL A 1 191 ? 6.576 7.636 8.775 1.00 96.56 191 VAL A O 1
ATOM 1498 N N . ILE A 1 192 ? 6.468 6.780 10.838 1.00 94.50 192 ILE A N 1
ATOM 1499 C CA . ILE A 1 192 ? 7.909 6.490 10.929 1.00 94.50 192 ILE A CA 1
ATOM 1500 C C . ILE A 1 192 ? 8.301 5.373 9.954 1.00 94.50 192 ILE A C 1
ATOM 1502 O O . ILE A 1 192 ? 9.321 5.482 9.279 1.00 94.50 192 ILE A O 1
ATOM 1506 N N . ALA A 1 193 ? 7.503 4.304 9.879 1.00 90.00 193 ALA A N 1
ATOM 1507 C CA . ALA A 1 193 ? 7.766 3.184 8.979 1.00 90.00 193 ALA A CA 1
ATOM 1508 C C . ALA A 1 193 ? 7.543 3.551 7.504 1.00 90.00 193 ALA A C 1
ATOM 1510 O O . ALA A 1 193 ? 8.274 3.068 6.642 1.00 90.00 193 ALA A O 1
ATOM 1511 N N . LEU A 1 194 ? 6.561 4.414 7.228 1.00 89.88 194 LEU A N 1
ATOM 1512 C CA . LEU A 1 194 ? 6.165 4.858 5.895 1.00 89.88 194 LEU A CA 1
ATOM 1513 C C . LEU A 1 194 ? 6.113 6.396 5.817 1.00 89.88 194 LEU A C 1
ATOM 1515 O O . LEU A 1 194 ? 5.026 6.986 5.820 1.00 89.88 194 LEU A O 1
ATOM 1519 N N . PRO A 1 195 ? 7.272 7.079 5.724 1.00 89.06 195 PRO A N 1
ATOM 1520 C CA . PRO A 1 195 ? 7.324 8.538 5.749 1.00 89.06 195 PRO A CA 1
ATOM 1521 C C . PRO A 1 195 ? 6.566 9.212 4.604 1.00 89.06 195 PRO A C 1
ATOM 1523 O O . PRO A 1 195 ? 6.069 10.314 4.796 1.00 89.06 195 PRO A O 1
ATOM 1526 N N . ALA A 1 196 ? 6.426 8.582 3.440 1.00 87.31 196 ALA A N 1
ATOM 1527 C CA . ALA A 1 196 ? 5.685 9.156 2.316 1.00 87.31 196 ALA A CA 1
ATOM 1528 C C . ALA A 1 196 ? 4.159 8.928 2.399 1.00 87.31 196 ALA A C 1
ATOM 1530 O O . ALA A 1 196 ? 3.410 9.459 1.587 1.00 87.31 196 ALA A O 1
ATOM 1531 N N . ASN A 1 197 ? 3.658 8.159 3.376 1.00 92.00 197 ASN A N 1
ATOM 1532 C CA . ASN A 1 197 ? 2.257 7.741 3.381 1.00 92.00 197 ASN A CA 1
ATOM 1533 C C . ASN A 1 197 ? 1.307 8.865 3.842 1.00 92.00 197 ASN A C 1
ATOM 1535 O O . ASN A 1 197 ? 1.093 9.106 5.038 1.00 92.00 197 ASN A O 1
ATOM 1539 N N . VAL A 1 198 ? 0.692 9.545 2.873 1.00 94.12 198 VAL A N 1
ATOM 1540 C CA . VAL A 1 198 ? -0.176 10.713 3.097 1.00 94.12 198 VAL A CA 1
ATOM 1541 C C . VAL A 1 198 ? -1.460 10.334 3.846 1.00 94.12 198 VAL A C 1
ATOM 1543 O O . VAL A 1 198 ? -1.953 11.104 4.676 1.00 94.12 198 VAL A O 1
ATOM 1546 N N . ALA A 1 199 ? -1.989 9.126 3.628 1.00 95.56 199 ALA A N 1
ATOM 1547 C CA . ALA A 1 199 ? -3.208 8.659 4.290 1.00 95.56 199 ALA A CA 1
ATOM 1548 C C . ALA A 1 199 ? -3.033 8.497 5.811 1.00 95.56 199 ALA A C 1
ATOM 1550 O O . ALA A 1 199 ? -3.931 8.865 6.579 1.00 95.56 199 ALA A O 1
ATOM 1551 N N . ALA A 1 200 ? -1.886 7.975 6.257 1.00 96.75 200 ALA A N 1
ATOM 1552 C CA . ALA A 1 200 ? -1.546 7.897 7.676 1.00 96.75 200 ALA A CA 1
ATOM 1553 C C . ALA A 1 200 ? -1.331 9.293 8.282 1.00 96.75 200 ALA A C 1
ATOM 1555 O O . ALA A 1 200 ? -1.895 9.593 9.337 1.00 96.75 200 ALA A O 1
ATOM 1556 N N . ARG A 1 201 ? -0.596 10.175 7.589 1.00 97.88 201 ARG A N 1
ATOM 1557 C CA . ARG A 1 201 ? -0.313 11.545 8.055 1.00 97.88 201 ARG A CA 1
ATOM 1558 C C . ARG A 1 201 ? -1.573 12.389 8.227 1.00 97.88 201 ARG A C 1
ATOM 1560 O O . ARG A 1 201 ? -1.733 13.026 9.262 1.00 97.88 201 ARG A O 1
ATOM 1567 N N . LEU A 1 202 ? -2.510 12.345 7.278 1.00 97.81 202 LEU A N 1
ATOM 1568 C CA . LEU A 1 202 ? -3.782 13.078 7.379 1.00 97.81 202 LEU A CA 1
ATOM 1569 C C . LEU A 1 202 ? -4.624 12.632 8.581 1.00 97.81 202 LEU A C 1
ATOM 1571 O O . LEU A 1 202 ? -5.229 13.458 9.266 1.00 97.81 202 LEU A O 1
ATOM 1575 N N . ARG A 1 203 ? -4.624 11.329 8.891 1.00 97.56 203 ARG A N 1
ATOM 1576 C CA . ARG A 1 203 ? -5.269 10.816 10.110 1.00 97.56 203 ARG A CA 1
ATOM 1577 C C . ARG A 1 203 ? -4.537 11.254 11.374 1.00 97.56 203 ARG A C 1
ATOM 1579 O O . ARG A 1 203 ? -5.189 11.588 12.358 1.00 97.56 203 ARG A O 1
ATOM 1586 N N . LEU A 1 204 ? -3.209 11.283 11.346 1.00 98.06 204 LEU A N 1
ATOM 1587 C CA . LEU A 1 204 ? -2.401 11.740 12.470 1.00 98.06 204 LEU A CA 1
ATOM 1588 C C . LEU A 1 204 ? -2.615 13.241 12.750 1.00 98.06 204 LEU A C 1
ATOM 1590 O O . LEU A 1 204 ? -2.775 13.621 13.906 1.00 98.06 204 LEU A O 1
ATOM 1594 N N . ILE A 1 205 ? -2.752 14.076 11.710 1.00 98.31 205 ILE A N 1
ATOM 1595 C CA . ILE A 1 205 ? -3.143 15.494 11.831 1.00 98.31 205 ILE A CA 1
ATOM 1596 C C . ILE A 1 205 ? -4.462 15.627 12.590 1.00 98.31 205 ILE A C 1
ATOM 1598 O O . ILE A 1 205 ? -4.532 16.379 13.559 1.00 98.31 205 ILE A O 1
ATOM 1602 N N . LYS A 1 206 ? -5.498 14.871 12.198 1.00 96.88 206 LYS A N 1
ATOM 1603 C CA . LYS A 1 206 ? -6.798 14.877 12.890 1.00 96.88 206 LYS A CA 1
ATOM 1604 C C . LYS A 1 206 ? -6.629 14.626 14.397 1.00 96.88 206 LYS A C 1
ATOM 1606 O O . LYS A 1 206 ? -7.191 15.376 15.193 1.00 96.88 206 LYS A O 1
ATOM 1611 N N . LEU A 1 207 ? -5.842 13.618 14.785 1.00 96.31 207 LEU A N 1
ATOM 1612 C CA . LEU A 1 207 ? -5.603 13.276 16.194 1.00 96.31 207 LEU A CA 1
ATOM 1613 C C . LEU A 1 207 ? -4.790 14.347 16.941 1.00 96.31 207 LEU A C 1
ATOM 1615 O O . LEU A 1 207 ? -5.096 14.671 18.091 1.00 96.31 207 LEU A O 1
ATOM 1619 N N . HIS A 1 208 ? -3.790 14.949 16.295 1.00 97.56 208 HIS A N 1
ATOM 1620 C CA . HIS A 1 208 ? -3.030 16.057 16.878 1.00 97.56 208 HIS A CA 1
ATOM 1621 C C . HIS A 1 208 ? -3.908 17.283 17.137 1.00 97.56 208 HIS A C 1
ATOM 1623 O O . HIS A 1 208 ? -3.837 17.867 18.216 1.00 97.56 208 HIS A O 1
ATOM 1629 N N . LEU A 1 209 ? -4.799 17.633 16.206 1.00 97.06 209 LEU A N 1
ATOM 1630 C CA . LEU A 1 209 ? -5.741 18.739 16.399 1.00 97.06 209 LEU A CA 1
ATOM 1631 C C . LEU A 1 209 ? -6.724 18.456 17.540 1.00 97.06 209 LEU A C 1
ATOM 1633 O O . LEU A 1 209 ? -6.950 19.328 18.371 1.00 97.06 209 LEU A O 1
ATOM 1637 N N . GLN A 1 210 ? -7.248 17.230 17.636 1.00 93.38 210 GLN A N 1
ATOM 1638 C CA . GLN A 1 210 ? -8.139 16.831 18.736 1.00 93.38 210 GLN A CA 1
ATOM 1639 C C . GLN A 1 210 ? -7.457 16.863 20.108 1.00 93.38 210 GLN A C 1
ATOM 1641 O O . GLN A 1 210 ? -8.117 17.116 21.112 1.00 93.38 210 GLN A O 1
ATOM 1646 N N . SER A 1 211 ? -6.145 16.625 20.156 1.00 93.19 211 SER A N 1
ATOM 1647 C CA . SER A 1 211 ? -5.348 16.661 21.388 1.00 93.19 211 SER A CA 1
ATOM 1648 C C . SER A 1 211 ? -4.694 18.021 21.666 1.00 93.19 211 SER A C 1
ATOM 1650 O O . SER A 1 211 ? -3.902 18.135 22.601 1.00 93.19 211 SER A O 1
ATOM 1652 N N . GLY A 1 212 ? -5.008 19.059 20.879 1.00 95.19 212 GLY A N 1
ATOM 1653 C CA . GLY A 1 212 ? -4.460 20.409 21.057 1.00 95.19 212 GLY A CA 1
ATOM 1654 C C . GLY A 1 212 ? -2.989 20.563 20.642 1.00 95.19 212 GLY A C 1
ATOM 1655 O O . GLY A 1 212 ? -2.374 21.594 20.909 1.00 95.19 212 GLY A O 1
ATOM 1656 N N . LYS A 1 213 ? -2.402 19.565 19.974 1.00 96.75 213 LYS A N 1
ATOM 1657 C CA . LYS A 1 213 ? -0.991 19.535 19.562 1.00 96.75 213 LYS A CA 1
ATOM 1658 C C . LYS A 1 213 ? -0.796 20.207 18.200 1.00 96.75 213 LYS A C 1
ATOM 1660 O O . LYS A 1 213 ? -0.514 19.555 17.197 1.00 96.75 213 LYS A O 1
ATOM 1665 N N . ALA A 1 214 ? -0.958 21.529 18.160 1.00 97.25 214 ALA A N 1
ATOM 1666 C CA . ALA A 1 214 ? -0.892 22.305 16.918 1.00 97.25 214 ALA A CA 1
ATOM 1667 C C . ALA A 1 214 ? 0.448 22.153 16.175 1.00 97.25 214 ALA A C 1
ATOM 1669 O O . ALA A 1 214 ? 0.454 21.961 14.963 1.00 97.25 214 ALA A O 1
ATOM 1670 N N . GLY A 1 215 ? 1.575 22.187 16.898 1.00 97.44 215 GLY A N 1
ATOM 1671 C CA . GLY A 1 215 ? 2.915 22.074 16.308 1.00 97.44 215 GLY A CA 1
ATOM 1672 C C . GLY A 1 215 ? 3.142 20.749 15.576 1.00 97.44 215 GLY A C 1
ATOM 1673 O O . GLY A 1 215 ? 3.610 20.753 14.438 1.00 97.44 215 GLY A O 1
ATOM 1674 N N . ASP A 1 216 ? 2.723 19.634 16.180 1.00 97.75 216 ASP A N 1
ATOM 1675 C CA . ASP A 1 216 ? 2.808 18.315 15.545 1.00 97.75 216 ASP A CA 1
ATOM 1676 C C . ASP A 1 216 ? 1.935 18.260 14.279 1.00 97.75 216 ASP A C 1
ATOM 1678 O O . ASP A 1 216 ? 2.361 17.743 13.247 1.00 97.75 216 ASP A O 1
ATOM 1682 N N . ALA A 1 217 ? 0.732 18.850 14.319 1.00 98.19 217 ALA A N 1
ATOM 1683 C CA . ALA A 1 217 ? -0.149 18.937 13.155 1.00 98.19 217 ALA A CA 1
ATOM 1684 C C . ALA A 1 217 ? 0.462 19.777 12.017 1.00 98.19 217 ALA A C 1
ATOM 1686 O O . ALA A 1 217 ? 0.404 19.350 10.862 1.00 98.19 217 ALA A O 1
ATOM 1687 N N . VAL A 1 218 ? 1.092 20.922 12.333 1.00 98.38 218 VAL A N 1
ATOM 1688 C CA . VAL A 1 218 ? 1.839 21.735 11.353 1.00 98.38 218 VAL A CA 1
ATOM 1689 C C . VAL A 1 218 ? 2.925 20.892 10.702 1.00 98.38 218 VAL A C 1
ATOM 1691 O O . VAL A 1 218 ? 2.985 20.845 9.479 1.00 98.38 218 VAL A O 1
ATOM 1694 N N . GLN A 1 219 ? 3.742 20.190 11.492 1.00 97.12 219 GLN A N 1
ATOM 1695 C CA . GLN A 1 219 ? 4.826 19.366 10.958 1.00 97.12 219 GLN A CA 1
ATOM 1696 C C . GLN A 1 219 ? 4.304 18.342 9.944 1.00 97.12 219 GLN A C 1
ATOM 1698 O O . GLN A 1 219 ? 4.840 18.241 8.844 1.00 97.12 219 GLN A O 1
ATOM 1703 N N . GLN A 1 220 ? 3.234 17.614 10.280 1.00 97.75 220 GLN A N 1
ATOM 1704 C CA . GLN A 1 220 ? 2.652 16.637 9.360 1.00 97.75 220 GLN A CA 1
ATOM 1705 C C . GLN A 1 220 ? 2.089 17.292 8.090 1.00 97.75 220 GLN A C 1
ATOM 1707 O O . GLN A 1 220 ? 2.275 16.755 7.000 1.00 97.75 220 GLN A O 1
ATOM 1712 N N . MET A 1 221 ? 1.414 18.440 8.214 1.00 96.56 221 MET A N 1
ATOM 1713 C CA . MET A 1 221 ? 0.821 19.155 7.079 1.00 96.56 221 MET A CA 1
ATOM 1714 C C . MET A 1 221 ? 1.894 19.714 6.131 1.00 96.56 221 MET A C 1
ATOM 1716 O O . MET A 1 221 ? 1.740 19.648 4.914 1.00 96.56 221 MET A O 1
ATOM 1720 N N . GLU A 1 222 ? 3.005 20.211 6.674 1.00 93.56 222 GLU A N 1
ATOM 1721 C CA . GLU A 1 222 ? 4.160 20.664 5.894 1.00 93.56 222 GLU A CA 1
ATOM 1722 C C . GLU A 1 222 ? 4.828 19.522 5.141 1.00 93.56 222 GLU A C 1
ATOM 1724 O O . GLU A 1 222 ? 5.139 19.662 3.962 1.00 93.56 222 GLU A O 1
ATOM 1729 N N . THR A 1 223 ? 4.991 18.364 5.783 1.00 91.88 223 THR A N 1
ATOM 1730 C CA . THR A 1 223 ? 5.529 17.194 5.088 1.00 91.88 223 THR A CA 1
ATOM 1731 C C . THR A 1 223 ? 4.589 16.717 3.982 1.00 91.88 223 THR A C 1
ATOM 1733 O O . THR A 1 223 ? 5.061 16.324 2.927 1.00 91.88 223 THR A O 1
ATOM 1736 N N . ILE A 1 224 ? 3.264 16.800 4.159 1.00 92.44 224 ILE A N 1
ATOM 1737 C CA . ILE A 1 224 ? 2.319 16.506 3.067 1.00 92.44 224 ILE A CA 1
ATOM 1738 C C . ILE A 1 224 ? 2.526 17.463 1.889 1.00 92.44 224 ILE A C 1
ATOM 1740 O O . ILE A 1 224 ? 2.506 17.012 0.751 1.00 92.44 224 ILE A O 1
ATOM 1744 N N . ARG A 1 225 ? 2.759 18.756 2.144 1.00 89.12 225 ARG A N 1
ATOM 1745 C CA . ARG A 1 225 ? 3.072 19.726 1.083 1.00 89.12 225 ARG A CA 1
ATOM 1746 C C . ARG A 1 225 ? 4.349 19.380 0.318 1.00 89.12 225 ARG A C 1
ATOM 1748 O O . ARG A 1 225 ? 4.409 19.681 -0.858 1.00 89.12 225 ARG A O 1
ATOM 1755 N N . GLN A 1 226 ? 5.336 18.785 0.984 1.00 84.50 226 GLN A N 1
ATOM 1756 C CA . GLN A 1 226 ? 6.592 18.349 0.363 1.00 84.50 226 GLN A CA 1
ATOM 1757 C C . GLN A 1 226 ? 6.463 17.015 -0.379 1.00 84.50 226 GLN A C 1
ATOM 1759 O O . GLN A 1 226 ? 7.227 16.756 -1.292 1.00 84.50 226 GLN A O 1
ATOM 1764 N N . ILE A 1 227 ? 5.544 16.142 0.046 1.00 83.81 227 ILE A N 1
ATOM 1765 C CA . ILE A 1 227 ? 5.323 14.838 -0.596 1.00 83.81 227 ILE A CA 1
ATOM 1766 C C . ILE A 1 227 ? 4.454 14.976 -1.851 1.00 83.81 227 ILE A C 1
ATOM 1768 O O . ILE A 1 227 ? 4.587 14.177 -2.769 1.00 83.81 227 ILE A O 1
ATOM 1772 N N . LEU A 1 228 ? 3.499 15.910 -1.858 1.00 81.00 228 LEU A N 1
ATOM 1773 C CA . LEU A 1 228 ? 2.534 16.027 -2.947 1.00 81.00 228 LEU A CA 1
ATOM 1774 C C . LEU A 1 228 ? 3.077 16.907 -4.088 1.00 81.00 228 LEU A C 1
ATOM 1776 O O . LEU A 1 228 ? 3.327 18.078 -3.809 1.00 81.00 228 LEU A O 1
ATOM 1780 N N . PRO A 1 229 ? 3.092 16.415 -5.347 1.00 70.50 229 PRO A N 1
ATOM 1781 C CA . PRO A 1 229 ? 3.330 17.245 -6.536 1.00 70.50 229 PRO A CA 1
ATOM 1782 C C . PRO A 1 229 ? 2.397 18.441 -6.586 1.00 70.50 229 PRO A C 1
ATOM 1784 O O . PRO A 1 229 ? 2.738 19.617 -6.624 1.00 70.50 229 PRO A O 1
ATOM 1787 N N . LYS A 1 230 ? 1.111 18.134 -6.515 1.00 80.25 230 LYS A N 1
ATOM 1788 C CA . LYS A 1 230 ? 0.076 19.131 -6.682 1.00 80.25 230 LYS A CA 1
ATOM 1789 C C . LYS A 1 230 ? -1.012 18.844 -5.693 1.00 80.25 230 LYS A C 1
ATOM 1791 O O . LYS A 1 230 ? -1.473 17.715 -5.517 1.00 80.25 230 LYS A O 1
ATOM 1796 N N . LEU A 1 231 ? -1.441 19.907 -5.028 1.00 84.75 231 LEU A N 1
ATOM 1797 C CA . LEU A 1 231 ? -2.639 19.833 -4.219 1.00 84.75 231 LEU A CA 1
ATOM 1798 C C . LEU A 1 231 ? -3.842 19.562 -5.139 1.00 84.75 231 LEU A C 1
ATOM 1800 O O . LEU A 1 231 ? -3.911 20.141 -6.229 1.00 84.75 231 LEU A O 1
ATOM 1804 N N . PRO A 1 232 ? -4.809 18.732 -4.709 1.00 83.25 232 PRO A N 1
ATOM 1805 C CA . PRO A 1 232 ? -6.030 18.498 -5.467 1.00 83.25 232 PRO A CA 1
ATOM 1806 C C . PRO A 1 232 ? -6.693 19.806 -5.908 1.00 83.25 232 PRO A C 1
ATOM 1808 O O . PRO A 1 232 ? -6.683 20.816 -5.193 1.00 83.25 232 PRO A O 1
ATOM 1811 N N . GLN A 1 233 ? -7.320 19.793 -7.082 1.00 80.12 233 GLN A N 1
ATOM 1812 C CA . GLN A 1 233 ? -7.977 20.983 -7.613 1.00 80.12 233 GLN A CA 1
ATOM 1813 C C . GLN A 1 233 ? -8.996 21.545 -6.604 1.00 80.12 233 GLN A C 1
ATOM 1815 O O . GLN A 1 233 ? -9.825 20.824 -6.050 1.00 80.12 233 GLN A O 1
ATOM 1820 N N . GLY A 1 234 ? -8.915 22.851 -6.340 1.00 82.38 234 GLY A N 1
ATOM 1821 C CA . GLY A 1 234 ? -9.789 23.531 -5.379 1.00 82.38 234 GLY A CA 1
ATOM 1822 C C . GLY A 1 234 ? -9.447 23.299 -3.901 1.00 82.38 234 GLY A C 1
ATOM 1823 O O . GLY A 1 234 ? -10.113 23.868 -3.038 1.00 82.38 234 GLY A O 1
ATOM 1824 N N . SER A 1 235 ? -8.405 22.527 -3.569 1.00 91.81 235 SER A N 1
ATOM 1825 C CA . SER A 1 235 ? -8.022 22.284 -2.172 1.00 91.81 235 SER A CA 1
ATOM 1826 C C . SER A 1 235 ? -7.000 23.285 -1.622 1.00 91.81 235 SER A C 1
ATOM 1828 O O . SER A 1 235 ? -6.800 23.328 -0.409 1.00 91.81 235 SER A O 1
ATOM 1830 N N . GLY A 1 236 ? -6.358 24.095 -2.474 1.00 92.12 236 GLY A N 1
ATOM 1831 C CA . GLY A 1 236 ? -5.268 25.002 -2.085 1.00 92.12 236 GLY A CA 1
ATOM 1832 C C . GLY A 1 236 ? -5.653 26.033 -1.016 1.00 92.12 236 GLY A C 1
ATOM 1833 O O . GLY A 1 236 ? -4.926 26.215 -0.040 1.00 92.12 236 GLY A O 1
ATOM 1834 N N . GLU A 1 237 ? -6.826 26.664 -1.134 1.00 93.81 237 GLU A N 1
ATOM 1835 C CA . GLU A 1 237 ? -7.301 27.618 -0.119 1.00 93.81 237 GLU A CA 1
ATOM 1836 C C . GLU A 1 237 ? -7.604 26.942 1.221 1.00 93.81 237 GLU A C 1
ATOM 1838 O O . GLU A 1 237 ? -7.272 27.480 2.278 1.00 93.81 237 GLU A O 1
ATOM 1843 N N . ILE A 1 238 ? -8.207 25.751 1.180 1.00 96.69 238 ILE A N 1
ATOM 1844 C CA . ILE A 1 238 ? -8.548 24.965 2.371 1.00 96.69 238 ILE A CA 1
ATOM 1845 C C . ILE A 1 238 ? -7.269 24.515 3.077 1.00 96.69 238 ILE A C 1
ATOM 1847 O O . ILE A 1 238 ? -7.163 24.659 4.295 1.00 96.69 238 ILE A O 1
ATOM 1851 N N . PHE A 1 239 ? -6.290 24.028 2.310 1.00 96.88 239 PHE A N 1
ATOM 1852 C CA . PHE A 1 239 ? -4.975 23.637 2.803 1.00 96.88 239 PHE A CA 1
ATOM 1853 C C . PHE A 1 239 ? -4.282 24.807 3.508 1.00 96.88 239 PHE A C 1
ATOM 1855 O O . PHE A 1 239 ? -3.910 24.698 4.677 1.00 96.88 239 PHE A O 1
ATOM 1862 N N . ARG A 1 240 ? -4.177 25.957 2.828 1.00 96.31 240 ARG A N 1
ATOM 1863 C CA . ARG A 1 240 ? -3.533 27.158 3.373 1.00 96.31 240 ARG A CA 1
ATOM 1864 C C . ARG A 1 240 ? -4.239 27.648 4.637 1.00 96.31 240 ARG A C 1
ATOM 1866 O O . ARG A 1 240 ? -3.573 27.908 5.633 1.00 96.31 240 ARG A O 1
ATOM 1873 N N . LYS A 1 241 ? -5.575 27.711 4.631 1.00 97.62 241 LYS A N 1
ATOM 1874 C CA . LYS A 1 241 ? -6.366 28.105 5.805 1.00 97.62 241 LYS A CA 1
ATOM 1875 C C . LYS A 1 241 ? -6.145 27.158 6.985 1.00 97.62 241 LYS A C 1
ATOM 1877 O O . LYS A 1 241 ? -5.986 27.621 8.111 1.00 97.62 241 LYS A O 1
ATOM 1882 N N . ALA A 1 242 ? -6.142 25.846 6.744 1.00 97.94 242 ALA A N 1
ATOM 1883 C CA . ALA A 1 242 ? -5.872 24.862 7.787 1.00 97.94 242 ALA A CA 1
ATOM 1884 C C . ALA A 1 242 ? -4.476 25.085 8.386 1.00 97.94 242 ALA A C 1
ATOM 1886 O O . ALA A 1 242 ? -4.347 25.196 9.601 1.00 97.94 242 ALA A O 1
ATOM 1887 N N . LEU A 1 243 ? -3.456 25.228 7.538 1.00 97.62 243 LEU A N 1
ATOM 1888 C CA . LEU A 1 243 ? -2.071 25.431 7.956 1.00 97.62 243 LEU A CA 1
ATOM 1889 C C . LEU A 1 243 ? -1.862 26.749 8.725 1.00 97.62 243 LEU A C 1
ATOM 1891 O O . LEU A 1 243 ? -1.165 26.756 9.736 1.00 97.62 243 LEU A O 1
ATOM 1895 N N . GLU A 1 244 ? -2.482 27.849 8.290 1.00 97.81 244 GLU A N 1
ATOM 1896 C CA . GLU A 1 244 ? -2.454 29.142 8.994 1.00 97.81 244 GLU A CA 1
ATOM 1897 C C . GLU A 1 244 ? -3.033 29.026 10.411 1.00 97.81 244 GLU A C 1
ATOM 1899 O O . GLU A 1 244 ? -2.387 29.430 11.376 1.00 97.81 244 GLU A O 1
ATOM 1904 N N . LEU A 1 245 ? -4.209 28.405 10.557 1.00 98.38 245 LEU A N 1
ATOM 1905 C CA . LEU A 1 245 ? -4.844 28.202 11.864 1.00 98.38 245 LEU A CA 1
ATOM 1906 C C . LEU A 1 245 ? -4.000 27.301 12.777 1.00 98.38 245 LEU A C 1
ATOM 1908 O O . LEU A 1 245 ? -3.855 27.585 13.963 1.00 98.38 245 LEU A O 1
ATOM 1912 N N . MET A 1 246 ? -3.385 26.247 12.229 1.00 98.31 246 MET A N 1
ATOM 1913 C CA . MET A 1 246 ? -2.468 25.393 12.992 1.00 98.31 246 MET A CA 1
ATOM 1914 C C . MET A 1 246 ? -1.235 26.161 13.477 1.00 98.31 246 MET A C 1
ATOM 1916 O O . MET A 1 246 ? -0.850 26.022 14.635 1.00 98.31 246 MET A O 1
ATOM 1920 N N . ARG A 1 247 ? -0.634 27.002 12.626 1.00 97.81 247 ARG A N 1
ATOM 1921 C CA . ARG A 1 247 ? 0.529 27.832 12.990 1.00 97.81 247 ARG A CA 1
ATOM 1922 C C . ARG A 1 247 ? 0.201 28.860 14.075 1.00 97.81 247 ARG A C 1
ATOM 1924 O O . ARG A 1 247 ? 1.065 29.157 14.894 1.00 97.81 247 ARG A O 1
ATOM 1931 N N . ASN A 1 248 ? -1.037 29.348 14.113 1.00 97.50 248 ASN A N 1
ATOM 1932 C CA . ASN A 1 248 ? -1.519 30.251 15.161 1.00 97.50 248 ASN A CA 1
ATOM 1933 C C . ASN A 1 248 ? -1.862 29.532 16.480 1.00 97.50 248 ASN A C 1
ATOM 1935 O O . ASN A 1 248 ? -2.102 30.189 17.488 1.00 97.50 248 ASN A O 1
ATOM 1939 N N . GLY A 1 249 ? -1.871 28.194 16.496 1.00 97.06 249 GLY A N 1
ATOM 1940 C CA . GLY A 1 249 ? -2.256 27.392 17.661 1.00 97.06 249 GLY A CA 1
ATOM 1941 C C . GLY A 1 249 ? -3.765 27.145 17.791 1.00 97.06 249 GLY A C 1
ATOM 1942 O O . GLY A 1 249 ? -4.190 26.462 18.725 1.00 97.06 249 GLY A O 1
ATOM 1943 N N . ASP A 1 250 ? -4.575 27.626 16.845 1.00 97.38 250 ASP A N 1
ATOM 1944 C CA . ASP A 1 250 ? -6.041 27.565 16.859 1.00 97.38 250 ASP A CA 1
ATOM 1945 C C . ASP A 1 250 ? -6.564 26.181 16.426 1.00 97.38 250 ASP A C 1
ATOM 1947 O O . ASP A 1 250 ? -7.248 26.029 15.411 1.00 97.38 250 ASP A O 1
ATOM 1951 N N . THR A 1 251 ? -6.230 25.135 17.188 1.00 96.69 251 THR A N 1
ATOM 1952 C CA . THR A 1 251 ? -6.518 23.728 16.832 1.00 96.69 251 THR A CA 1
ATOM 1953 C C . THR A 1 251 ? -7.996 23.432 16.576 1.00 96.69 251 THR A C 1
ATOM 1955 O O . THR A 1 251 ? -8.319 22.718 15.625 1.00 96.69 251 THR A O 1
ATOM 1958 N N . GLU A 1 252 ? -8.897 24.018 17.365 1.00 96.62 252 GLU A N 1
ATOM 1959 C CA . GLU A 1 252 ? -10.346 23.851 17.208 1.00 96.62 252 GLU A CA 1
ATOM 1960 C C . GLU A 1 252 ? -10.833 24.405 15.859 1.00 96.62 252 GLU A C 1
ATOM 1962 O O . GLU A 1 252 ? -11.548 23.728 15.117 1.00 96.62 252 GLU A O 1
ATOM 1967 N N . GLN A 1 253 ? -10.383 25.609 15.488 1.00 97.50 253 GLN A N 1
ATOM 1968 C CA . GLN A 1 253 ? -10.741 26.224 14.209 1.00 97.50 253 GLN A CA 1
ATOM 1969 C C . GLN A 1 253 ? -10.051 25.529 13.030 1.00 97.50 253 GLN A C 1
ATOM 1971 O O . GLN A 1 253 ? -10.638 25.425 11.952 1.00 97.50 253 GLN A O 1
ATOM 1976 N N . ALA A 1 254 ? -8.829 25.024 13.229 1.00 98.25 254 ALA A N 1
ATOM 1977 C CA . ALA A 1 254 ? -8.070 24.286 12.223 1.00 98.25 254 ALA A CA 1
ATOM 1978 C C . ALA A 1 254 ? -8.676 22.910 11.893 1.00 98.25 254 ALA A C 1
ATOM 1980 O O . ALA A 1 254 ? -8.483 22.411 10.783 1.00 98.25 254 ALA A O 1
ATOM 1981 N N . PHE A 1 255 ? -9.422 22.298 12.821 1.00 97.81 255 PHE A N 1
ATOM 1982 C CA . PHE A 1 255 ? -9.959 20.943 12.667 1.00 97.81 255 PHE A CA 1
ATOM 1983 C C . PHE A 1 255 ? -10.846 20.785 11.426 1.00 97.81 255 PHE A C 1
ATOM 1985 O O . PHE A 1 255 ? -10.655 19.869 10.626 1.00 97.81 255 PHE A O 1
ATOM 1992 N N . THR A 1 256 ? -11.795 21.703 11.233 1.00 97.62 256 THR A N 1
ATOM 1993 C CA . THR A 1 256 ? -12.746 21.649 10.111 1.00 97.62 256 THR A CA 1
ATOM 1994 C C . THR A 1 256 ? -12.058 21.740 8.740 1.00 97.62 256 THR A C 1
ATOM 1996 O O . THR A 1 256 ? -12.253 20.829 7.933 1.00 97.62 256 THR A O 1
ATOM 1999 N N . PRO A 1 257 ? -11.239 22.768 8.434 1.00 97.88 257 PRO A N 1
ATOM 2000 C CA . PRO A 1 257 ? -10.560 22.847 7.143 1.00 97.88 257 PRO A CA 1
ATOM 2001 C C . PRO A 1 257 ? -9.549 21.707 6.942 1.00 97.88 257 PRO A C 1
ATOM 2003 O O . PRO A 1 257 ? -9.447 21.197 5.830 1.00 97.88 257 PRO A O 1
ATOM 2006 N N . ALA A 1 258 ? -8.876 21.223 7.994 1.00 97.88 258 ALA A N 1
ATOM 2007 C CA . ALA A 1 258 ? -8.010 20.046 7.886 1.00 97.88 258 ALA A CA 1
ATOM 2008 C C . ALA A 1 258 ? -8.793 18.782 7.487 1.00 97.88 258 ALA A C 1
ATOM 2010 O O . ALA A 1 258 ? -8.364 18.032 6.610 1.00 97.88 258 ALA A O 1
ATOM 2011 N N . LEU A 1 259 ? -9.973 18.565 8.078 1.00 96.81 259 LEU A N 1
ATOM 2012 C CA . LEU A 1 259 ? -10.843 17.441 7.731 1.00 96.81 259 LEU A CA 1
ATOM 2013 C C . LEU A 1 259 ? -11.426 17.575 6.315 1.00 96.81 259 LEU A C 1
ATOM 2015 O O . LEU A 1 259 ? -11.546 16.576 5.605 1.00 96.81 259 LEU A O 1
ATOM 2019 N N . MET A 1 260 ? -11.767 18.792 5.881 1.00 96.00 260 MET A N 1
ATOM 2020 C CA . MET A 1 260 ? -12.183 19.055 4.498 1.00 96.00 260 MET A CA 1
ATOM 2021 C C . MET A 1 260 ? -11.063 18.721 3.511 1.00 96.00 260 MET A C 1
ATOM 2023 O O . MET A 1 260 ? -11.313 18.003 2.546 1.00 96.00 260 MET A O 1
ATOM 2027 N N . PHE A 1 261 ? -9.834 19.172 3.781 1.00 97.38 261 PHE A N 1
ATOM 2028 C CA . PHE A 1 261 ? -8.668 18.827 2.968 1.00 97.38 261 PHE A CA 1
ATOM 2029 C C . PHE A 1 261 ? -8.451 17.310 2.917 1.00 97.38 261 PHE A C 1
ATOM 2031 O O . PHE A 1 261 ? -8.341 16.744 1.833 1.00 97.38 261 PHE A O 1
ATOM 2038 N N . HIS A 1 262 ? -8.504 16.618 4.062 1.00 96.81 262 HIS A N 1
ATOM 2039 C CA . HIS A 1 262 ? -8.418 15.154 4.101 1.00 96.81 262 HIS A CA 1
ATOM 2040 C C . HIS A 1 262 ? -9.495 14.493 3.230 1.00 96.81 262 HIS A C 1
ATOM 2042 O O . HIS A 1 262 ? -9.202 13.562 2.485 1.00 96.81 262 HIS A O 1
ATOM 2048 N N . ASN A 1 263 ? -10.737 14.974 3.271 1.00 94.56 263 ASN A N 1
ATOM 2049 C CA . ASN A 1 263 ? -11.805 14.432 2.430 1.00 94.56 263 ASN A CA 1
ATOM 2050 C C . ASN A 1 263 ? -11.573 14.672 0.931 1.00 94.56 263 ASN A C 1
ATOM 2052 O O . ASN A 1 263 ? -11.880 13.779 0.147 1.00 94.56 263 ASN A O 1
ATOM 2056 N N . LEU A 1 264 ? -11.011 15.821 0.544 1.00 93.88 264 LEU A N 1
ATOM 2057 C CA . LEU A 1 264 ? -10.646 16.124 -0.846 1.00 93.88 264 LEU A CA 1
ATOM 2058 C C . LEU A 1 264 ? -9.463 15.291 -1.349 1.00 93.88 264 LEU A C 1
ATOM 2060 O O . LEU A 1 264 ? -9.383 15.020 -2.541 1.00 93.88 264 LEU A O 1
ATOM 2064 N N . MET A 1 265 ? -8.584 14.844 -0.451 1.00 93.19 265 MET A N 1
ATOM 2065 C CA . MET A 1 265 ? -7.504 13.916 -0.792 1.00 93.19 265 MET A CA 1
ATOM 2066 C C . MET A 1 265 ? -8.015 12.499 -1.062 1.00 93.19 265 MET A C 1
ATOM 2068 O O . MET A 1 265 ? -7.439 11.799 -1.877 1.00 93.19 265 MET A O 1
ATOM 2072 N N . LYS A 1 266 ? -9.100 12.051 -0.411 1.00 91.06 266 LYS A N 1
ATOM 2073 C CA . LYS A 1 266 ? -9.581 10.660 -0.525 1.00 91.06 266 LYS A CA 1
ATOM 2074 C C . LYS A 1 266 ? -9.721 10.128 -1.959 1.00 91.06 266 LYS A C 1
ATOM 2076 O O . LYS A 1 266 ? -9.324 8.986 -2.155 1.00 91.06 266 LYS A O 1
ATOM 2081 N N . PRO A 1 267 ? -10.304 10.851 -2.929 1.00 87.81 267 PRO A N 1
ATOM 2082 C CA . PRO A 1 267 ? -10.464 10.328 -4.284 1.00 87.81 267 PRO A CA 1
ATOM 2083 C C . PRO A 1 267 ? -9.188 10.350 -5.145 1.00 87.81 267 PRO A C 1
ATOM 2085 O O . PRO A 1 267 ? -9.252 9.849 -6.260 1.00 87.81 267 PRO A O 1
ATOM 2088 N N . THR A 1 268 ? -8.060 10.917 -4.695 1.00 85.25 268 THR A N 1
ATOM 2089 C CA . THR A 1 268 ? -6.849 11.007 -5.535 1.00 85.25 268 THR A CA 1
ATOM 2090 C C . THR A 1 268 ? -6.091 9.680 -5.631 1.00 85.25 268 THR A C 1
ATOM 2092 O O . THR A 1 268 ? -6.105 8.892 -4.679 1.00 85.25 268 THR A O 1
ATOM 2095 N N . SER A 1 269 ? -5.387 9.458 -6.751 1.00 81.88 269 SER A N 1
ATOM 2096 C CA . SER A 1 269 ? -4.501 8.301 -6.985 1.00 81.88 269 SER A CA 1
ATOM 2097 C C . SER A 1 269 ? -3.493 8.139 -5.845 1.00 81.88 269 SER A C 1
ATOM 2099 O O . SER A 1 269 ? -3.498 7.118 -5.157 1.00 81.88 269 SER A O 1
ATOM 2101 N N . PHE A 1 270 ? -2.751 9.203 -5.525 1.00 80.94 270 PHE A N 1
ATOM 2102 C CA . PHE A 1 270 ? -1.785 9.247 -4.420 1.00 80.94 270 PHE A CA 1
ATOM 2103 C C . PHE A 1 270 ? -2.358 8.784 -3.072 1.00 80.94 270 PHE A C 1
ATOM 2105 O O . PHE A 1 270 ? -1.721 8.031 -2.323 1.00 80.94 270 PHE A O 1
ATOM 2112 N N . TYR A 1 271 ? -3.573 9.224 -2.728 1.00 88.44 271 TYR A N 1
ATOM 2113 C CA . TYR A 1 271 ? -4.202 8.813 -1.476 1.00 88.44 271 TYR A CA 1
ATOM 2114 C C . TYR A 1 271 ? -4.648 7.348 -1.524 1.00 88.44 271 TYR A C 1
ATOM 2116 O O . TYR A 1 271 ? -4.513 6.639 -0.523 1.00 88.44 271 TYR A O 1
ATOM 2124 N N . GLN A 1 272 ? -5.171 6.877 -2.659 1.00 85.25 272 GLN A N 1
ATOM 2125 C CA . GLN A 1 272 ? -5.565 5.477 -2.835 1.00 85.25 272 GLN A CA 1
ATOM 2126 C C . GLN A 1 272 ? -4.359 4.532 -2.807 1.00 85.25 272 GLN A C 1
ATOM 2128 O O . GLN A 1 272 ? -4.433 3.495 -2.144 1.00 85.25 272 GLN A O 1
ATOM 2133 N N . ALA A 1 273 ? -3.229 4.914 -3.403 1.00 82.19 273 ALA A N 1
ATOM 2134 C CA . ALA A 1 273 ? -1.966 4.183 -3.309 1.00 82.19 273 ALA A CA 1
ATOM 2135 C C . ALA A 1 273 ? -1.487 4.093 -1.848 1.00 82.19 273 ALA A C 1
ATOM 2137 O O . ALA A 1 273 ? -1.286 2.996 -1.317 1.00 82.19 273 ALA A O 1
ATOM 2138 N N . SER A 1 274 ? -1.453 5.233 -1.140 1.00 88.62 274 SER A N 1
ATOM 2139 C CA . SER A 1 274 ? -1.141 5.283 0.299 1.00 88.62 274 SER A CA 1
ATOM 2140 C C . SER A 1 274 ? -2.069 4.385 1.128 1.00 88.62 274 SER A C 1
ATOM 2142 O O . SER A 1 274 ? -1.644 3.731 2.081 1.00 88.62 274 SER A O 1
ATOM 2144 N N . LEU A 1 275 ? -3.363 4.345 0.801 1.00 87.56 275 LEU A N 1
ATOM 2145 C CA . LEU A 1 275 ? -4.335 3.528 1.524 1.00 87.56 275 LEU A CA 1
ATOM 2146 C C . LEU A 1 275 ? -4.175 2.031 1.227 1.00 87.56 275 LEU A C 1
ATOM 2148 O O . LEU A 1 275 ? -4.332 1.215 2.138 1.00 87.56 275 LEU A O 1
ATOM 2152 N N . THR A 1 276 ? -3.849 1.684 -0.017 1.00 82.88 276 THR A N 1
ATOM 2153 C CA . THR A 1 276 ? -3.588 0.310 -0.469 1.00 82.88 276 THR A CA 1
ATOM 2154 C C . THR A 1 276 ? -2.393 -0.286 0.270 1.00 82.88 276 THR A C 1
ATOM 2156 O O . THR A 1 276 ? -2.452 -1.423 0.735 1.00 82.88 276 THR A O 1
ATOM 2159 N N . GLU A 1 277 ? -1.342 0.500 0.505 1.00 83.38 277 GLU A N 1
ATOM 2160 C CA . GLU A 1 277 ? -0.191 0.078 1.310 1.00 83.38 277 GLU A CA 1
ATOM 2161 C C . GLU A 1 277 ? -0.593 -0.314 2.752 1.00 83.38 277 GLU A C 1
ATOM 2163 O O . GLU A 1 277 ? -0.142 -1.331 3.294 1.00 83.38 277 GLU A O 1
ATOM 2168 N N . LEU A 1 278 ? -1.522 0.441 3.349 1.00 87.44 278 LEU A N 1
ATOM 2169 C CA . LEU A 1 278 ? -1.980 0.261 4.731 1.00 87.44 278 LEU A CA 1
ATOM 2170 C C . LEU A 1 278 ? -3.063 -0.812 4.908 1.00 87.44 278 LEU A C 1
ATOM 2172 O O . LEU A 1 278 ? -3.223 -1.337 6.012 1.00 87.44 278 LEU A O 1
ATOM 2176 N N . ARG A 1 279 ? -3.839 -1.115 3.861 1.00 81.19 279 ARG A N 1
ATOM 2177 C CA . ARG A 1 279 ? -5.013 -2.008 3.929 1.00 81.19 279 ARG A CA 1
ATOM 2178 C C . ARG A 1 279 ? -4.918 -3.260 3.051 1.00 81.19 279 ARG A C 1
ATOM 2180 O O . ARG A 1 279 ? -5.692 -4.190 3.266 1.00 81.19 279 ARG A O 1
ATOM 2187 N N . GLY A 1 280 ? -3.976 -3.318 2.113 1.00 70.31 280 GLY A N 1
ATOM 2188 C CA . GLY A 1 280 ? -3.926 -4.334 1.059 1.00 70.31 280 GLY A CA 1
ATOM 2189 C C . GLY A 1 280 ? -4.731 -3.939 -0.187 1.00 70.31 280 GLY A C 1
ATOM 2190 O O . GLY A 1 280 ? -5.241 -2.823 -0.271 1.00 70.31 280 GLY A O 1
ATOM 2191 N N . THR A 1 281 ? -4.825 -4.857 -1.156 1.00 57.12 281 THR A N 1
ATOM 2192 C CA . THR A 1 281 ? -5.494 -4.635 -2.451 1.00 57.12 281 THR A CA 1
ATOM 2193 C C . THR A 1 281 ? -7.001 -4.378 -2.303 1.00 57.12 281 THR A C 1
ATOM 2195 O O . THR A 1 281 ? -7.634 -4.793 -1.327 1.00 57.12 281 THR A O 1
ATOM 2198 N N . GLY A 1 282 ? -7.561 -3.629 -3.260 1.00 45.84 282 GLY A N 1
ATOM 2199 C CA . GLY A 1 282 ? -8.939 -3.132 -3.237 1.00 45.84 282 GLY A CA 1
ATOM 2200 C C . GLY A 1 282 ? -10.018 -4.226 -3.240 1.00 45.84 282 GLY A C 1
ATOM 2201 O O . GLY A 1 282 ? -9.858 -5.291 -3.825 1.00 45.84 282 GLY A O 1
ATOM 2202 N N . GLY A 1 283 ? -11.136 -3.943 -2.563 1.00 49.22 283 GLY A N 1
ATOM 2203 C CA . GLY A 1 283 ? -12.315 -4.805 -2.424 1.00 49.22 283 GLY A CA 1
ATOM 2204 C C . GLY A 1 283 ? -13.186 -4.375 -1.228 1.00 49.22 283 GLY A C 1
ATOM 2205 O O . GLY A 1 283 ? -12.727 -3.588 -0.396 1.00 49.22 283 GLY A O 1
ATOM 2206 N N . PRO A 1 284 ? -14.436 -4.865 -1.091 1.00 39.97 284 PRO A N 1
ATOM 2207 C CA . PRO A 1 284 ? -15.328 -4.484 0.015 1.00 39.97 284 PRO A CA 1
ATOM 2208 C C . PRO A 1 284 ? -14.800 -4.916 1.395 1.00 39.97 284 PRO A C 1
ATOM 2210 O O . PRO A 1 284 ? -15.146 -4.316 2.413 1.00 39.97 284 PRO A O 1
ATOM 2213 N N . ILE A 1 285 ? -13.930 -5.930 1.434 1.00 50.94 285 ILE A N 1
ATOM 2214 C CA . ILE A 1 285 ? -13.254 -6.410 2.639 1.00 50.94 285 ILE A CA 1
ATOM 2215 C C . ILE A 1 285 ? -11.749 -6.361 2.383 1.00 50.94 285 ILE A C 1
ATOM 2217 O O . ILE A 1 285 ? -11.206 -7.168 1.630 1.00 50.94 285 ILE A O 1
ATOM 2221 N N . ALA A 1 286 ? -11.102 -5.377 3.006 1.00 45.59 286 ALA A N 1
ATOM 2222 C CA . ALA A 1 286 ? -9.661 -5.181 2.941 1.00 45.59 286 ALA A CA 1
ATOM 2223 C C . ALA A 1 286 ? -8.901 -6.406 3.481 1.00 45.59 286 ALA A C 1
ATOM 2225 O O . ALA A 1 286 ? -9.240 -6.934 4.541 1.00 45.59 286 ALA A O 1
ATOM 2226 N N . GLY A 1 287 ? -7.871 -6.823 2.746 1.00 49.81 287 GLY A N 1
ATOM 2227 C CA . GLY A 1 287 ? -6.981 -7.933 3.076 1.00 49.81 287 GLY A CA 1
ATOM 2228 C C . GLY A 1 287 ? -6.178 -8.334 1.841 1.00 49.81 287 GLY A C 1
ATOM 2229 O O . GLY A 1 287 ? -6.761 -8.549 0.778 1.00 49.81 287 GLY A O 1
ATOM 2230 N N . ALA A 1 288 ? -4.852 -8.405 1.966 1.00 52.81 288 ALA A N 1
ATOM 2231 C CA . ALA A 1 288 ? -3.990 -8.905 0.900 1.00 52.81 288 ALA A CA 1
ATOM 2232 C C . ALA A 1 288 ? -3.882 -10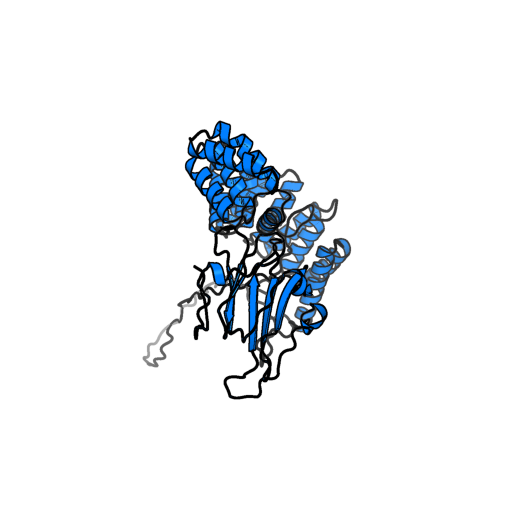.434 1.005 1.00 52.81 288 ALA A C 1
ATOM 2234 O O . ALA A 1 288 ? -3.781 -10.950 2.123 1.00 52.81 288 ALA A O 1
ATOM 2235 N N . PRO A 1 289 ? -3.849 -11.163 -0.118 1.00 56.19 289 PRO A N 1
ATOM 2236 C CA . PRO A 1 289 ? -3.494 -12.571 -0.080 1.00 56.19 289 PRO A CA 1
ATOM 2237 C C . PRO A 1 289 ? -2.103 -12.766 0.532 1.00 56.19 289 PRO A C 1
ATOM 2239 O O . PRO A 1 289 ? -1.206 -11.936 0.352 1.00 56.19 289 PRO A O 1
ATOM 2242 N N . ILE A 1 290 ? -1.900 -13.864 1.260 1.00 57.59 290 ILE A N 1
ATOM 2243 C CA . ILE A 1 290 ? -0.596 -14.136 1.872 1.00 57.59 290 ILE A CA 1
ATOM 2244 C C . ILE A 1 290 ? 0.274 -14.862 0.845 1.00 57.59 290 ILE A C 1
ATOM 2246 O O . ILE A 1 290 ? 0.044 -16.019 0.484 1.00 57.59 290 ILE A O 1
ATOM 2250 N N . TYR A 1 291 ? 1.283 -14.147 0.342 1.00 48.97 291 TYR A N 1
ATOM 2251 C CA . TYR A 1 291 ? 2.097 -14.592 -0.789 1.00 48.97 291 TYR A CA 1
ATOM 2252 C C . TYR A 1 291 ? 3.366 -15.359 -0.402 1.00 48.97 291 TYR A C 1
ATOM 2254 O O . TYR A 1 291 ? 3.943 -16.027 -1.260 1.00 48.97 291 TYR A O 1
ATOM 2262 N N . ARG A 1 292 ? 3.849 -15.276 0.837 1.00 51.38 292 ARG A N 1
ATOM 2263 C CA . ARG A 1 292 ? 5.116 -15.917 1.215 1.00 51.38 292 ARG A CA 1
ATOM 2264 C C . ARG A 1 292 ? 4.851 -17.346 1.650 1.00 51.38 292 ARG A C 1
ATOM 2266 O O . ARG A 1 292 ? 4.111 -17.519 2.606 1.00 51.38 292 ARG A O 1
ATOM 2273 N N . PHE A 1 293 ? 5.468 -18.327 0.979 1.00 49.72 293 PHE A N 1
ATOM 2274 C CA . PHE A 1 293 ? 5.561 -19.682 1.527 1.00 49.72 293 PHE A CA 1
ATOM 2275 C C . PHE A 1 293 ? 6.084 -19.589 2.954 1.00 49.72 293 PHE A C 1
ATOM 2277 O O . PHE A 1 293 ? 7.042 -18.855 3.227 1.00 49.72 293 PHE A O 1
ATOM 2284 N N . SER A 1 294 ? 5.426 -20.309 3.851 1.00 49.78 294 SER A N 1
ATOM 2285 C CA . SER A 1 294 ? 5.937 -20.501 5.189 1.00 49.78 294 SER A CA 1
ATOM 2286 C C . SER A 1 294 ? 7.357 -21.103 5.070 1.00 49.78 294 SER A C 1
ATOM 2288 O O . SER A 1 294 ? 7.669 -21.815 4.108 1.00 49.78 294 SER A O 1
ATOM 2290 N N . GLN A 1 295 ? 8.259 -20.829 6.018 1.00 49.22 295 GLN A N 1
ATOM 2291 C CA . GLN A 1 295 ? 9.622 -21.402 6.013 1.00 49.22 295 GLN A CA 1
ATOM 2292 C C . GLN A 1 295 ? 9.636 -22.947 6.127 1.00 49.22 295 GLN A C 1
ATOM 2294 O O . GLN A 1 295 ? 10.700 -23.551 6.233 1.00 49.22 295 GLN A O 1
ATOM 2299 N N . PHE A 1 296 ? 8.466 -23.590 6.128 1.00 47.62 296 PHE A N 1
ATOM 2300 C CA . PHE A 1 296 ? 8.273 -25.011 6.369 1.00 47.62 296 PHE A CA 1
ATOM 2301 C C . PHE A 1 296 ? 8.394 -25.861 5.098 1.00 47.62 296 PHE A C 1
ATOM 2303 O O . PHE A 1 296 ? 8.615 -27.065 5.212 1.00 47.62 296 PHE A O 1
ATOM 2310 N N . VAL A 1 297 ? 8.331 -25.257 3.902 1.00 50.25 297 VAL A N 1
ATOM 2311 C CA . VAL A 1 297 ? 8.532 -25.965 2.628 1.00 50.25 297 VAL A CA 1
ATOM 2312 C C . VAL A 1 297 ? 9.898 -25.614 2.041 1.00 50.25 297 VAL A C 1
ATOM 2314 O O . VAL A 1 297 ? 10.057 -24.646 1.293 1.00 50.25 297 VAL A O 1
ATOM 2317 N N . SER A 1 298 ? 10.900 -26.436 2.351 1.00 52.66 298 SER A N 1
ATOM 2318 C CA . SER A 1 298 ? 12.167 -26.431 1.616 1.00 52.66 298 SER A CA 1
ATOM 2319 C C . SER A 1 298 ? 11.915 -26.979 0.214 1.00 52.66 298 SER A C 1
ATOM 2321 O O . SER A 1 298 ? 11.745 -28.182 0.024 1.00 52.66 298 SER A O 1
ATOM 2323 N N . LEU A 1 299 ? 11.850 -26.095 -0.783 1.00 56.31 299 LEU A N 1
ATOM 2324 C CA . LEU A 1 299 ? 11.739 -26.529 -2.172 1.00 56.31 299 LEU A CA 1
ATOM 2325 C C . LEU A 1 299 ? 13.056 -27.197 -2.612 1.00 56.31 299 LEU A C 1
ATOM 2327 O O . LEU A 1 299 ? 14.130 -26.649 -2.338 1.00 56.31 299 LEU A O 1
ATOM 2331 N N . PRO A 1 300 ? 13.001 -28.336 -3.329 1.00 56.50 300 PRO A N 1
ATOM 2332 C CA . PRO A 1 300 ? 14.181 -28.947 -3.928 1.00 56.50 300 PRO A CA 1
ATOM 2333 C C . PRO A 1 300 ? 14.898 -27.923 -4.812 1.00 56.50 300 PRO A C 1
ATOM 2335 O O . PRO A 1 300 ? 14.297 -27.345 -5.723 1.00 56.50 300 PRO A O 1
ATOM 2338 N N . ARG A 1 301 ? 16.174 -27.667 -4.515 1.00 55.81 301 ARG A N 1
ATOM 2339 C CA . ARG A 1 301 ? 17.005 -26.747 -5.295 1.00 55.81 301 ARG A CA 1
ATOM 2340 C C . ARG A 1 301 ? 17.682 -27.494 -6.430 1.00 55.81 301 ARG A C 1
ATOM 2342 O O . ARG A 1 301 ? 18.259 -28.564 -6.216 1.00 55.81 301 ARG A O 1
ATOM 2349 N N . ASN A 1 302 ? 17.694 -26.883 -7.606 1.00 57.62 302 ASN A N 1
ATOM 2350 C CA . ASN A 1 302 ? 18.572 -27.319 -8.674 1.00 57.62 302 ASN A CA 1
ATOM 2351 C C . ASN A 1 302 ? 20.035 -27.134 -8.232 1.00 57.62 302 ASN A C 1
ATOM 2353 O O . ASN A 1 302 ? 20.428 -26.047 -7.811 1.00 57.62 302 ASN A O 1
ATOM 2357 N N . ARG A 1 303 ? 20.862 -28.181 -8.337 1.00 55.53 303 ARG A N 1
ATOM 2358 C CA . ARG A 1 303 ? 22.278 -28.126 -7.922 1.00 55.53 303 ARG A CA 1
ATOM 2359 C C . ARG A 1 303 ? 23.146 -27.192 -8.773 1.00 55.53 303 ARG A C 1
ATOM 2361 O O . ARG A 1 303 ? 24.252 -26.885 -8.351 1.00 55.53 303 ARG A O 1
ATOM 2368 N N . GLN A 1 304 ? 22.690 -26.790 -9.959 1.00 58.41 304 GLN A N 1
ATOM 2369 C CA . GLN A 1 304 ? 23.439 -25.911 -10.864 1.00 58.41 304 GLN A CA 1
ATOM 2370 C C . GLN A 1 304 ? 23.044 -24.440 -10.730 1.00 58.41 304 GLN A C 1
ATOM 2372 O O . GLN A 1 304 ? 23.907 -23.580 -10.855 1.00 58.41 304 GLN A O 1
ATOM 2377 N N . THR A 1 305 ? 21.763 -24.143 -10.493 1.00 57.91 305 THR A N 1
ATOM 2378 C CA . THR A 1 305 ? 21.263 -22.757 -10.455 1.00 57.91 305 THR A CA 1
ATOM 2379 C C . THR A 1 305 ? 20.928 -22.264 -9.050 1.00 57.91 305 THR A C 1
ATOM 2381 O O . THR A 1 305 ? 20.679 -21.079 -8.884 1.00 57.91 305 THR A O 1
ATOM 2384 N N . GLU A 1 306 ? 20.876 -23.152 -8.049 1.00 59.81 306 GLU A N 1
ATOM 2385 C CA . GLU A 1 306 ? 20.366 -22.893 -6.688 1.00 59.81 306 GLU A CA 1
ATOM 2386 C C . GLU A 1 306 ? 18.912 -22.380 -6.621 1.00 59.81 306 GLU A C 1
ATOM 2388 O O . GLU A 1 306 ? 18.380 -22.139 -5.534 1.00 59.81 306 GLU A O 1
ATOM 2393 N N . ILE A 1 307 ? 18.232 -22.277 -7.766 1.00 57.09 307 ILE A N 1
ATOM 2394 C CA . ILE A 1 307 ? 16.832 -21.876 -7.880 1.00 57.09 307 ILE A CA 1
ATOM 2395 C C . ILE A 1 307 ? 15.950 -23.111 -7.622 1.00 57.09 307 ILE A C 1
ATOM 2397 O O . ILE A 1 307 ? 16.271 -24.207 -8.096 1.00 57.09 307 ILE A O 1
ATOM 2401 N N . PRO A 1 308 ? 14.841 -22.977 -6.869 1.00 58.53 308 PRO A N 1
ATOM 2402 C CA . PRO A 1 308 ? 13.846 -24.036 -6.742 1.00 58.53 308 PRO A CA 1
ATOM 2403 C C . PRO A 1 308 ? 13.336 -24.527 -8.102 1.00 58.53 308 PRO A C 1
ATOM 2405 O O . PRO A 1 308 ? 12.868 -23.718 -8.899 1.00 58.53 308 PRO A O 1
ATOM 2408 N N . ASP A 1 309 ? 13.312 -25.845 -8.333 1.00 61.78 309 ASP A N 1
ATOM 2409 C CA . ASP A 1 309 ? 12.846 -26.446 -9.606 1.00 61.78 309 ASP A CA 1
ATOM 2410 C C . ASP A 1 309 ? 11.381 -26.115 -9.955 1.00 61.78 309 ASP A C 1
ATOM 2412 O O . ASP A 1 309 ? 10.915 -26.367 -11.067 1.00 61.78 309 ASP A O 1
ATOM 2416 N N . ALA A 1 310 ? 10.622 -25.598 -8.990 1.00 55.97 310 ALA A N 1
ATOM 2417 C CA . ALA A 1 310 ? 9.231 -25.207 -9.164 1.00 55.97 310 ALA A CA 1
ATOM 2418 C C . ALA A 1 310 ? 9.043 -23.730 -9.560 1.00 55.97 310 ALA A C 1
ATOM 2420 O O . ALA A 1 310 ? 7.913 -23.312 -9.809 1.00 55.97 310 ALA A O 1
ATOM 2421 N N . LEU A 1 311 ? 10.117 -22.935 -9.606 1.00 57.50 311 LEU A N 1
ATOM 2422 C CA . LEU A 1 311 ? 10.073 -21.545 -10.047 1.00 57.50 311 LEU A CA 1
ATOM 2423 C C . LEU A 1 311 ? 10.460 -21.468 -11.530 1.00 57.50 311 LEU A C 1
ATOM 2425 O O . LEU A 1 311 ? 11.624 -21.624 -11.889 1.00 57.50 311 LEU A O 1
ATOM 2429 N N . THR A 1 312 ? 9.482 -21.209 -12.393 1.00 63.81 312 THR A N 1
ATOM 2430 C CA . THR A 1 312 ? 9.705 -20.984 -13.826 1.00 63.81 312 THR A CA 1
ATOM 2431 C C . THR A 1 312 ? 9.688 -19.491 -14.123 1.00 63.81 312 THR A C 1
ATOM 2433 O O . THR A 1 312 ? 8.695 -18.819 -13.841 1.00 63.81 312 THR A O 1
ATOM 2436 N N . PHE A 1 313 ? 10.759 -18.973 -14.719 1.00 69.75 313 PHE A N 1
ATOM 2437 C CA . PHE A 1 313 ? 10.751 -17.640 -15.315 1.00 69.75 313 PHE A CA 1
ATOM 2438 C C . PHE A 1 313 ? 10.191 -17.746 -16.730 1.00 69.75 313 PHE A C 1
ATOM 2440 O O . PHE A 1 313 ? 10.594 -18.623 -17.492 1.00 69.75 313 PHE A O 1
ATOM 2447 N N . THR A 1 314 ? 9.238 -16.878 -17.052 1.00 77.88 314 THR A N 1
ATOM 2448 C CA . THR A 1 314 ? 8.729 -16.715 -18.416 1.00 77.88 314 THR A CA 1
ATOM 2449 C C . THR A 1 314 ? 9.233 -15.375 -18.914 1.00 77.88 314 THR A C 1
ATOM 2451 O O . THR A 1 314 ? 9.101 -14.381 -18.201 1.00 77.88 314 THR A O 1
ATOM 2454 N N . ASP A 1 315 ? 9.838 -15.362 -20.097 1.00 81.19 315 ASP A N 1
ATOM 2455 C CA . ASP A 1 315 ? 10.157 -14.112 -20.774 1.00 81.19 315 ASP A CA 1
ATOM 2456 C C . ASP A 1 315 ? 8.841 -13.450 -21.196 1.00 81.19 315 ASP A C 1
ATOM 2458 O O . ASP A 1 315 ? 8.047 -14.042 -21.929 1.00 81.19 315 ASP A O 1
ATOM 2462 N N . VAL A 1 316 ? 8.589 -12.259 -20.659 1.00 85.38 316 VAL A N 1
ATOM 2463 C CA . VAL A 1 316 ? 7.389 -11.458 -20.929 1.00 85.38 316 VAL A CA 1
ATOM 2464 C C . VAL A 1 316 ? 7.726 -10.163 -21.662 1.00 85.38 316 VAL A C 1
ATOM 2466 O O . VAL A 1 316 ? 6.860 -9.308 -21.776 1.00 85.38 316 VAL A O 1
ATOM 2469 N N . THR A 1 317 ? 8.949 -10.013 -22.184 1.00 86.12 317 THR A N 1
ATOM 2470 C CA . THR A 1 317 ? 9.407 -8.795 -22.877 1.00 86.12 317 THR A CA 1
ATOM 2471 C C . THR A 1 317 ? 8.413 -8.339 -23.952 1.00 86.12 317 THR A C 1
ATOM 2473 O O . THR A 1 317 ? 8.007 -7.177 -23.959 1.00 86.12 317 THR A O 1
ATOM 2476 N N . ASP A 1 318 ? 7.941 -9.278 -24.782 1.00 86.94 318 ASP A N 1
ATOM 2477 C CA . ASP A 1 318 ? 6.934 -9.023 -25.822 1.00 86.94 318 ASP A CA 1
ATOM 2478 C C . ASP A 1 318 ? 5.569 -8.639 -25.245 1.00 86.94 318 ASP A C 1
ATOM 2480 O O . ASP A 1 318 ? 4.953 -7.672 -25.690 1.00 86.94 318 ASP A O 1
ATOM 2484 N N . ALA A 1 319 ? 5.095 -9.381 -24.243 1.00 85.25 319 ALA A N 1
ATOM 2485 C CA . ALA A 1 319 ? 3.781 -9.156 -23.644 1.00 85.25 319 ALA A CA 1
ATOM 2486 C C . ALA A 1 319 ? 3.710 -7.839 -22.853 1.00 85.25 319 ALA A C 1
ATOM 2488 O O . ALA A 1 319 ? 2.643 -7.241 -22.766 1.00 85.25 319 ALA A O 1
ATOM 2489 N N . SER A 1 320 ? 4.840 -7.386 -22.309 1.00 88.25 320 SER A N 1
ATOM 2490 C CA . SER A 1 320 ? 4.975 -6.123 -21.584 1.00 88.25 320 SER A CA 1
ATOM 2491 C C . SER A 1 320 ? 5.262 -4.927 -22.495 1.00 88.25 320 SER A C 1
ATOM 2493 O O . SER A 1 320 ? 5.417 -3.825 -21.986 1.00 88.25 320 SER A O 1
ATOM 2495 N N . GLY A 1 321 ? 5.363 -5.105 -23.818 1.00 88.00 321 GLY A N 1
ATOM 2496 C CA . GLY A 1 321 ? 5.620 -4.005 -24.758 1.00 88.00 321 GLY A CA 1
ATOM 2497 C C . GLY A 1 321 ? 7.077 -3.524 -24.818 1.00 88.00 321 GLY A C 1
ATOM 2498 O O . GLY A 1 321 ? 7.389 -2.602 -25.566 1.00 88.00 321 GLY A O 1
ATOM 2499 N N . LEU A 1 322 ? 8.006 -4.166 -24.102 1.00 88.50 322 LEU A N 1
ATOM 2500 C CA . LEU A 1 322 ? 9.407 -3.730 -24.006 1.00 88.50 322 LEU A CA 1
ATOM 2501 C C . LEU A 1 322 ? 10.268 -4.114 -25.220 1.00 88.50 322 LEU A C 1
ATOM 2503 O O . LEU A 1 322 ? 11.388 -3.624 -25.362 1.00 88.50 322 LEU A O 1
ATOM 2507 N N . SER A 1 323 ? 9.757 -4.932 -26.141 1.00 86.25 323 SER A N 1
ATOM 2508 C CA . SER A 1 323 ? 10.499 -5.403 -27.327 1.00 86.25 323 SER A CA 1
ATOM 2509 C C . SER A 1 323 ? 10.917 -4.300 -28.294 1.00 86.25 323 SER A C 1
ATOM 2511 O O . SER A 1 323 ? 11.793 -4.507 -29.135 1.00 86.25 323 SER A O 1
ATOM 2513 N N . MET A 1 324 ? 10.321 -3.111 -28.176 1.00 78.75 324 MET A N 1
ATOM 2514 C CA . MET A 1 324 ? 10.755 -1.927 -28.916 1.00 78.75 324 MET A CA 1
ATOM 2515 C C . MET A 1 324 ? 12.179 -1.482 -28.541 1.00 78.75 324 MET A C 1
ATOM 2517 O O . MET A 1 324 ? 12.897 -0.930 -29.381 1.00 78.75 324 MET A O 1
ATOM 2521 N N . VAL A 1 325 ? 12.621 -1.785 -27.315 1.00 77.31 325 VAL A N 1
ATOM 2522 C CA . VAL A 1 325 ? 13.981 -1.546 -26.832 1.00 77.31 325 VAL A CA 1
ATOM 2523 C C . VAL A 1 325 ? 14.833 -2.777 -27.154 1.00 77.31 325 VAL A C 1
ATOM 2525 O O . VAL A 1 325 ? 15.136 -3.610 -26.304 1.00 77.31 325 VAL A O 1
ATOM 2528 N N . SER A 1 326 ? 15.222 -2.932 -28.421 1.00 68.25 326 SER A N 1
ATOM 2529 C CA . SER A 1 326 ? 16.097 -4.047 -28.810 1.00 68.25 326 SER A CA 1
ATOM 2530 C C . SER A 1 326 ? 17.473 -3.902 -28.156 1.00 68.25 326 SER A C 1
ATOM 2532 O O . SER A 1 326 ? 18.188 -2.933 -28.434 1.00 68.25 326 SER A O 1
ATOM 2534 N N . ALA A 1 327 ? 17.877 -4.909 -27.377 1.00 57.66 327 ALA A N 1
ATOM 2535 C CA . ALA A 1 327 ? 19.243 -5.052 -26.890 1.00 57.66 327 ALA A CA 1
ATOM 2536 C C . ALA A 1 327 ? 20.208 -5.238 -28.072 1.00 57.66 327 ALA A C 1
ATOM 2538 O O . ALA A 1 327 ? 19.969 -6.048 -28.971 1.00 57.66 327 ALA A O 1
ATOM 2539 N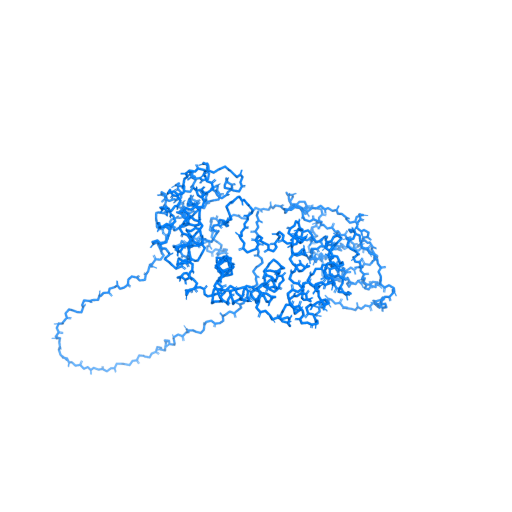 N . ALA A 1 328 ? 21.306 -4.487 -28.084 1.00 54.78 328 ALA A N 1
ATOM 2540 C CA . ALA A 1 328 ? 22.402 -4.738 -29.008 1.00 54.78 328 ALA A CA 1
ATOM 2541 C C . ALA A 1 328 ? 23.289 -5.867 -28.466 1.00 54.78 328 ALA A C 1
ATOM 2543 O O . ALA A 1 328 ? 23.603 -5.899 -27.277 1.00 54.78 328 ALA A O 1
ATOM 2544 N N . SER A 1 329 ? 23.727 -6.781 -29.335 1.00 51.81 329 SER A N 1
ATOM 2545 C CA . SER A 1 329 ? 24.755 -7.761 -28.965 1.00 51.81 329 SER A CA 1
ATOM 2546 C C . SER A 1 329 ? 26.084 -7.041 -28.718 1.00 51.81 329 SER A C 1
ATOM 2548 O O . SER A 1 329 ? 26.573 -6.310 -29.579 1.00 51.81 329 SER A O 1
ATOM 2550 N N . VAL A 1 330 ? 26.665 -7.250 -27.536 1.00 51.12 330 VAL A N 1
ATOM 2551 C CA . VAL A 1 330 ? 27.944 -6.657 -27.123 1.00 51.12 330 VAL A CA 1
ATOM 2552 C C . VAL A 1 330 ? 29.084 -7.384 -27.829 1.00 51.12 330 VAL A C 1
ATOM 2554 O O . VAL A 1 330 ? 29.559 -8.419 -27.368 1.00 51.12 330 VAL A O 1
ATOM 2557 N N . THR A 1 331 ? 29.542 -6.844 -28.953 1.00 49.00 331 THR A N 1
ATOM 2558 C CA . THR A 1 331 ? 30.805 -7.261 -29.574 1.00 49.00 331 THR A CA 1
ATOM 2559 C C . THR A 1 331 ? 31.564 -6.051 -30.106 1.00 49.00 331 THR A C 1
ATOM 2561 O O . THR A 1 331 ? 31.645 -5.856 -31.314 1.00 49.00 331 THR A O 1
ATOM 2564 N N . ALA A 1 332 ? 32.128 -5.234 -29.218 1.00 45.19 332 ALA A N 1
ATOM 2565 C CA . ALA A 1 332 ? 33.238 -4.347 -29.564 1.00 45.19 332 ALA A CA 1
ATOM 2566 C C . ALA A 1 332 ? 34.001 -3.922 -28.297 1.00 45.19 332 ALA A C 1
ATOM 2568 O O . ALA A 1 332 ? 33.362 -3.561 -27.310 1.00 45.19 332 ALA A O 1
ATOM 2569 N N . PRO A 1 333 ? 35.342 -3.950 -28.298 1.00 48.84 333 PRO A N 1
ATOM 2570 C CA . PRO A 1 333 ? 36.156 -3.254 -27.317 1.00 48.84 333 PRO A CA 1
ATOM 2571 C C . PRO A 1 333 ? 36.530 -1.878 -27.889 1.00 48.84 333 PRO A C 1
ATOM 2573 O O . PRO A 1 333 ? 37.498 -1.803 -28.630 1.00 48.84 333 PRO A O 1
ATOM 2576 N N . ASP A 1 334 ? 35.727 -0.838 -27.630 1.00 56.62 334 ASP A N 1
ATOM 2577 C CA . ASP A 1 334 ? 36.116 0.590 -27.690 1.00 56.62 334 ASP A CA 1
ATOM 2578 C C . ASP A 1 334 ? 34.927 1.515 -27.339 1.00 56.62 334 ASP A C 1
ATOM 2580 O O . ASP A 1 334 ? 33.796 1.055 -27.159 1.00 56.62 334 ASP A O 1
ATOM 2584 N N . ASP A 1 335 ? 35.192 2.823 -27.218 1.00 58.62 335 ASP A N 1
ATOM 2585 C CA . ASP A 1 335 ? 34.298 3.896 -26.737 1.00 58.62 335 ASP A CA 1
ATOM 2586 C C . ASP A 1 335 ? 32.912 3.936 -27.424 1.00 58.62 335 ASP A C 1
ATOM 2588 O O . ASP A 1 335 ? 31.966 4.455 -26.851 1.00 58.62 335 ASP A O 1
ATOM 2592 N N . ASP A 1 336 ? 32.719 3.305 -28.586 1.00 70.25 336 ASP A N 1
ATOM 2593 C CA . ASP A 1 336 ? 31.430 3.178 -29.298 1.00 70.25 336 ASP A CA 1
ATOM 2594 C C . ASP A 1 336 ? 30.604 1.932 -28.893 1.00 70.25 336 ASP A C 1
ATOM 2596 O O . ASP A 1 336 ? 29.788 1.405 -29.652 1.00 70.25 336 ASP A O 1
ATOM 2600 N N . THR A 1 337 ? 30.833 1.417 -27.683 1.00 73.88 337 THR A N 1
ATOM 2601 C CA . THR A 1 337 ? 30.090 0.259 -27.167 1.00 73.88 337 THR A CA 1
ATOM 2602 C C . THR A 1 337 ? 28.592 0.593 -27.078 1.00 73.88 337 THR A C 1
ATOM 2604 O O . THR A 1 337 ? 28.240 1.628 -26.489 1.00 73.88 337 THR A O 1
ATOM 2607 N N . PRO A 1 338 ? 27.703 -0.265 -27.624 1.00 79.69 338 PRO A N 1
ATOM 2608 C CA . PRO A 1 338 ? 26.269 -0.097 -27.463 1.00 79.69 338 PRO A CA 1
ATOM 2609 C C . PRO A 1 338 ? 25.893 0.018 -25.988 1.00 79.69 338 PRO A C 1
ATOM 2611 O O . PRO A 1 338 ? 26.351 -0.771 -25.161 1.00 79.69 338 PRO A O 1
ATOM 2614 N N . LEU A 1 339 ? 25.064 1.005 -25.664 1.00 84.38 339 LEU A N 1
ATOM 2615 C CA . LEU A 1 339 ? 24.684 1.312 -24.291 1.00 84.38 339 LEU A CA 1
ATOM 2616 C C . LEU A 1 339 ? 23.173 1.495 -24.211 1.00 84.38 339 LEU A C 1
ATOM 2618 O O . LEU A 1 339 ? 22.567 2.131 -25.069 1.00 84.38 339 LEU A O 1
ATOM 2622 N N . THR A 1 340 ? 22.563 0.929 -23.178 1.00 89.06 340 THR A N 1
ATOM 2623 C CA . THR A 1 340 ? 21.174 1.203 -22.813 1.00 89.06 340 THR A CA 1
ATOM 2624 C C . THR A 1 340 ? 21.172 1.753 -21.400 1.00 89.06 340 THR A C 1
ATOM 2626 O O . THR A 1 340 ? 21.693 1.119 -20.485 1.00 89.06 340 THR A O 1
ATOM 2629 N N . ILE A 1 341 ? 20.635 2.955 -21.252 1.00 91.00 341 ILE A N 1
ATOM 2630 C CA . ILE A 1 341 ? 20.454 3.647 -19.981 1.00 91.00 341 ILE A CA 1
ATOM 2631 C C . ILE A 1 341 ? 18.982 3.558 -19.636 1.00 91.00 341 ILE A C 1
ATOM 2633 O O . ILE A 1 341 ? 18.137 3.695 -20.518 1.00 91.00 341 ILE A O 1
ATOM 2637 N N . LEU A 1 342 ? 18.698 3.338 -18.359 1.00 93.12 342 LEU A N 1
ATOM 2638 C CA . LEU A 1 342 ? 17.350 3.275 -17.829 1.00 93.12 342 LEU A CA 1
ATOM 2639 C C . LEU A 1 342 ? 17.279 4.121 -16.559 1.00 93.12 342 LEU A C 1
ATOM 2641 O O . LEU A 1 342 ? 18.171 4.032 -15.713 1.00 93.12 342 LEU A O 1
ATOM 2645 N N . ALA A 1 343 ? 16.221 4.913 -16.442 1.00 95.00 343 ALA A N 1
ATOM 2646 C CA . ALA A 1 343 ? 15.825 5.594 -15.218 1.00 95.00 343 ALA A CA 1
ATOM 2647 C C . ALA A 1 343 ? 14.362 5.245 -14.924 1.00 95.00 343 ALA A C 1
ATOM 2649 O O . ALA A 1 343 ? 13.539 5.302 -15.837 1.00 95.00 343 ALA A O 1
ATOM 2650 N N . GLU A 1 344 ? 14.061 4.873 -13.676 1.00 94.38 344 GLU A N 1
ATOM 2651 C CA . GLU A 1 344 ? 12.682 4.682 -13.209 1.00 94.38 344 GLU A CA 1
ATOM 2652 C C . GLU A 1 344 ? 12.200 5.927 -12.463 1.00 94.38 344 GLU A C 1
ATOM 2654 O O . GLU A 1 344 ? 12.978 6.552 -11.733 1.00 94.38 344 GLU A O 1
ATOM 2659 N N . GLY A 1 345 ? 10.935 6.276 -12.658 1.00 90.00 345 GLY A N 1
ATOM 2660 C CA . GLY A 1 345 ? 10.260 7.350 -11.942 1.00 90.00 345 GLY A CA 1
ATOM 2661 C C . GLY A 1 345 ? 8.780 7.381 -12.299 1.00 90.00 345 GLY A C 1
ATOM 2662 O O . GLY A 1 345 ? 8.422 7.077 -13.427 1.00 90.00 345 GLY A O 1
ATOM 2663 N N . ASP A 1 346 ? 7.935 7.735 -11.336 1.00 88.88 346 ASP A N 1
ATOM 2664 C CA . ASP A 1 346 ? 6.500 7.988 -11.533 1.00 88.88 346 ASP A CA 1
ATOM 2665 C C . ASP A 1 346 ? 6.339 9.411 -12.089 1.00 88.88 346 ASP A C 1
ATOM 2667 O O . ASP A 1 346 ? 6.336 10.390 -11.336 1.00 88.88 346 ASP A O 1
ATOM 2671 N N . HIS A 1 347 ? 6.380 9.549 -13.416 1.00 87.06 347 HIS A N 1
ATOM 2672 C CA . HIS A 1 347 ? 6.495 10.866 -14.051 1.00 87.06 347 HIS A CA 1
ATOM 2673 C C . HIS A 1 347 ? 5.154 11.598 -14.169 1.00 87.06 347 HIS A C 1
ATOM 2675 O O . HIS A 1 347 ? 5.137 12.826 -14.269 1.00 87.06 347 HIS A O 1
ATOM 2681 N N . ASP A 1 348 ? 4.039 10.871 -14.177 1.00 85.38 348 ASP A N 1
ATOM 2682 C CA . ASP A 1 348 ? 2.691 11.430 -14.293 1.00 85.38 348 ASP A CA 1
ATOM 2683 C C . ASP A 1 348 ? 1.926 11.433 -12.955 1.00 85.38 348 ASP A C 1
ATOM 2685 O O . ASP A 1 348 ? 0.874 12.073 -12.838 1.00 85.38 348 ASP A O 1
ATOM 2689 N N . GLY A 1 349 ? 2.493 10.829 -11.908 1.00 78.94 349 GLY A N 1
ATOM 2690 C CA . GLY A 1 349 ? 1.933 10.816 -10.562 1.00 78.94 349 GLY A CA 1
ATOM 2691 C C . GLY A 1 349 ? 0.744 9.867 -10.418 1.00 78.94 349 GLY A C 1
ATOM 2692 O O . GLY A 1 349 ? -0.125 10.080 -9.553 1.00 78.94 349 GLY A O 1
ATOM 2693 N N . ASP A 1 350 ? 0.635 8.859 -11.281 1.00 75.50 350 ASP A N 1
ATOM 2694 C CA . ASP A 1 350 ? -0.427 7.861 -11.210 1.00 75.50 350 ASP A CA 1
ATOM 2695 C C . ASP A 1 350 ? -0.146 6.763 -10.161 1.00 75.50 350 ASP A C 1
ATOM 2697 O O . ASP A 1 350 ? -1.086 6.128 -9.657 1.00 75.50 350 ASP A O 1
ATOM 2701 N N . GLY A 1 351 ? 1.108 6.665 -9.704 1.00 73.44 351 GLY A N 1
ATOM 2702 C CA . GLY A 1 351 ? 1.583 5.751 -8.670 1.00 73.44 351 GLY A CA 1
ATOM 2703 C C . GLY A 1 351 ? 2.275 4.492 -9.198 1.00 73.44 351 GLY A C 1
ATOM 2704 O O . GLY A 1 351 ? 2.820 3.735 -8.381 1.00 73.44 351 GLY A O 1
ATOM 2705 N N . ASP A 1 352 ? 2.273 4.259 -10.510 1.00 79.00 352 ASP A N 1
ATOM 2706 C CA . ASP A 1 352 ? 3.079 3.237 -11.165 1.00 79.00 352 ASP A CA 1
ATOM 2707 C C . ASP A 1 352 ? 4.474 3.804 -11.520 1.00 79.00 352 ASP A C 1
ATOM 2709 O O . ASP A 1 352 ? 4.709 5.005 -11.558 1.00 79.00 352 ASP A O 1
ATOM 2713 N N . GLN A 1 353 ? 5.486 2.936 -11.646 1.00 87.75 353 GLN A N 1
ATOM 2714 C CA . GLN A 1 353 ? 6.829 3.375 -12.061 1.00 87.75 353 GLN A CA 1
ATOM 2715 C C . GLN A 1 353 ? 6.943 3.328 -13.580 1.00 87.75 353 GLN A C 1
ATOM 2717 O O . GLN A 1 353 ? 6.798 2.249 -14.165 1.00 87.75 353 GLN A O 1
ATOM 2722 N N . ASP A 1 354 ? 7.289 4.461 -14.178 1.00 92.75 354 ASP A N 1
ATOM 2723 C CA . ASP A 1 354 ? 7.561 4.605 -15.604 1.00 92.75 354 ASP A CA 1
ATOM 2724 C C . ASP A 1 354 ? 9.051 4.492 -15.896 1.00 92.75 354 ASP A C 1
ATOM 2726 O O . ASP A 1 354 ? 9.893 4.465 -14.993 1.00 92.75 354 ASP A O 1
ATOM 2730 N N . LEU A 1 355 ? 9.389 4.414 -17.184 1.00 95.31 355 LEU A N 1
ATOM 2731 C CA . LEU A 1 355 ? 10.765 4.249 -17.629 1.00 95.31 355 LEU A CA 1
ATOM 2732 C C . LEU A 1 355 ? 11.149 5.305 -18.656 1.00 95.31 355 LEU A C 1
ATOM 2734 O O . LEU A 1 355 ? 10.590 5.367 -19.749 1.00 95.31 355 LEU A O 1
ATOM 2738 N N . PHE A 1 356 ? 12.219 6.036 -18.361 1.00 96.50 356 PHE A N 1
ATOM 2739 C CA . PHE A 1 356 ? 13.020 6.653 -19.406 1.00 96.50 356 PHE A CA 1
ATOM 2740 C C . PHE A 1 356 ? 14.092 5.663 -19.853 1.00 96.50 356 PHE A C 1
ATOM 2742 O O . PHE A 1 356 ? 14.852 5.140 -19.032 1.00 96.50 356 PHE A O 1
ATOM 2749 N N . VAL A 1 357 ? 14.188 5.428 -21.159 1.00 95.19 357 VAL A N 1
ATOM 2750 C CA . VAL A 1 357 ? 15.216 4.576 -21.753 1.00 95.19 357 VAL A CA 1
ATOM 2751 C C . VAL A 1 357 ? 15.953 5.346 -22.835 1.00 95.19 357 VAL A C 1
ATOM 2753 O O . VAL A 1 357 ? 15.344 5.863 -23.763 1.00 95.19 357 VAL A O 1
ATOM 2756 N N . SER A 1 358 ? 17.279 5.376 -22.765 1.00 93.81 358 SER A N 1
ATOM 2757 C CA . SER A 1 358 ? 18.110 5.904 -23.848 1.00 93.81 358 SER A CA 1
ATOM 2758 C C . SER A 1 358 ? 19.003 4.811 -24.405 1.00 93.81 358 SER A C 1
ATOM 2760 O O . SER A 1 358 ? 19.673 4.093 -23.658 1.00 93.81 358 SER A O 1
ATOM 2762 N N . ARG A 1 359 ? 19.002 4.658 -25.728 1.00 91.62 359 ARG A N 1
ATOM 2763 C CA . ARG A 1 359 ? 19.748 3.615 -26.426 1.00 91.62 359 ARG A CA 1
ATOM 2764 C C . ARG A 1 359 ? 20.745 4.219 -27.397 1.00 91.62 359 ARG A C 1
ATOM 2766 O O . ARG A 1 359 ? 20.364 4.920 -28.326 1.00 91.62 359 ARG A O 1
ATOM 2773 N N . TRP A 1 360 ? 22.001 3.836 -27.241 1.00 88.75 360 TRP A N 1
ATOM 2774 C CA . TRP A 1 360 ? 23.073 4.095 -28.188 1.00 88.75 360 TRP A CA 1
ATOM 2775 C C . TRP A 1 360 ? 23.434 2.812 -28.934 1.00 88.75 360 TRP A C 1
ATOM 2777 O O . TRP A 1 360 ? 23.794 1.816 -28.296 1.00 88.75 360 TRP A O 1
ATOM 2787 N N . LEU A 1 361 ? 23.374 2.823 -30.266 1.00 85.50 361 LEU A N 1
ATOM 2788 C CA . LEU A 1 361 ? 23.980 1.782 -31.098 1.00 85.50 361 LEU A CA 1
ATOM 2789 C C . LEU A 1 361 ? 25.286 2.271 -31.729 1.00 85.50 361 LEU A C 1
ATOM 2791 O O . LEU A 1 361 ? 25.446 3.450 -32.032 1.00 85.50 361 LEU A O 1
ATOM 2795 N N . SER A 1 362 ? 26.204 1.334 -31.974 1.00 81.94 362 SER A N 1
ATOM 2796 C CA . SER A 1 362 ? 27.469 1.643 -32.643 1.00 81.94 362 SER A CA 1
ATOM 2797 C C . SER A 1 362 ? 27.223 2.270 -34.021 1.00 81.94 362 SER A C 1
ATOM 2799 O O . SER A 1 362 ? 26.411 1.778 -34.810 1.00 81.94 362 SER A O 1
ATOM 2801 N N . GLY A 1 363 ? 27.920 3.371 -34.297 1.00 80.62 363 GLY A N 1
ATOM 2802 C CA . GLY A 1 363 ? 27.778 4.160 -35.521 1.00 80.62 363 GLY A CA 1
ATOM 2803 C C . GLY A 1 363 ? 26.606 5.150 -35.542 1.00 80.62 363 GLY A C 1
ATOM 2804 O O . GLY A 1 363 ? 26.476 5.895 -36.520 1.00 80.62 363 GLY A O 1
ATOM 2805 N N . GLU A 1 364 ? 25.770 5.205 -34.500 1.00 84.38 364 GLU A N 1
ATOM 2806 C CA . GLU A 1 364 ? 24.792 6.284 -34.337 1.00 84.38 364 GLU A CA 1
ATOM 2807 C C . GLU A 1 364 ? 25.490 7.588 -33.907 1.00 84.38 364 GLU A C 1
ATOM 2809 O O . GLU A 1 364 ? 26.640 7.606 -33.474 1.00 84.38 364 GLU A O 1
ATOM 2814 N N . LYS A 1 365 ? 24.814 8.724 -34.106 1.00 86.56 365 LYS A N 1
ATOM 2815 C CA . LYS A 1 365 ? 25.297 10.051 -33.670 1.00 86.56 365 LYS A CA 1
ATOM 2816 C C . LYS A 1 365 ? 24.465 10.640 -32.538 1.00 86.56 365 LYS A C 1
ATOM 2818 O O . LYS A 1 365 ? 24.873 11.611 -31.913 1.00 86.56 365 LYS A O 1
ATOM 2823 N N . VAL A 1 366 ? 23.282 10.079 -32.330 1.00 91.81 366 VAL A N 1
ATOM 2824 C CA . VAL A 1 366 ? 22.279 10.547 -31.386 1.00 91.81 366 VAL A CA 1
ATOM 2825 C C . VAL A 1 366 ? 21.698 9.304 -30.741 1.00 91.81 366 VAL A C 1
ATOM 2827 O O . VAL A 1 366 ? 21.354 8.360 -31.453 1.00 91.81 366 VAL A O 1
ATOM 2830 N N . SER A 1 367 ? 21.624 9.300 -29.415 1.00 92.25 367 SER A N 1
ATOM 2831 C CA . SER A 1 367 ? 20.938 8.226 -28.699 1.00 92.25 367 SER A CA 1
ATOM 2832 C C . SER A 1 367 ? 19.459 8.263 -29.044 1.00 92.25 367 SER A C 1
ATOM 2834 O O . SER A 1 367 ? 18.888 9.329 -29.249 1.00 92.25 367 SER A O 1
ATOM 2836 N N . ARG A 1 368 ? 18.819 7.105 -29.101 1.00 93.12 368 ARG A N 1
ATOM 2837 C CA . ARG A 1 368 ? 17.372 7.025 -29.237 1.00 93.12 368 ARG A CA 1
ATOM 2838 C C . ARG A 1 368 ? 16.736 7.033 -27.858 1.00 93.12 368 ARG A C 1
ATOM 2840 O O . ARG A 1 368 ? 16.956 6.095 -27.094 1.00 93.12 368 ARG A O 1
ATOM 2847 N N . GLN A 1 369 ? 15.976 8.078 -27.563 1.00 94.56 369 GLN A N 1
ATOM 2848 C CA . GLN A 1 369 ? 15.229 8.210 -26.318 1.00 94.56 369 GLN A CA 1
ATOM 2849 C C . GLN A 1 369 ? 13.856 7.551 -26.431 1.00 94.56 369 GLN A C 1
ATOM 2851 O O . GLN A 1 369 ? 13.231 7.584 -27.492 1.00 94.56 369 GLN A O 1
ATOM 2856 N N . TYR A 1 370 ? 13.413 6.984 -25.317 1.00 94.94 370 TYR A N 1
ATOM 2857 C CA . TYR A 1 370 ? 12.087 6.443 -25.100 1.00 94.94 370 TYR A CA 1
ATOM 2858 C C . TYR A 1 370 ? 11.574 6.926 -23.747 1.00 94.94 370 TYR A C 1
ATOM 2860 O O . TYR A 1 370 ? 12.285 6.816 -22.748 1.00 94.94 370 TYR A O 1
ATOM 2868 N N . MET A 1 371 ? 10.342 7.413 -23.714 1.00 95.06 371 MET A N 1
ATOM 2869 C CA . MET A 1 371 ? 9.563 7.567 -22.495 1.00 95.06 371 MET A CA 1
ATOM 2870 C C . MET A 1 371 ? 8.448 6.534 -22.522 1.00 95.06 371 MET A C 1
ATOM 2872 O O . MET A 1 371 ? 7.631 6.538 -23.443 1.00 95.06 371 MET A O 1
ATOM 2876 N N . LEU A 1 372 ? 8.459 5.622 -21.556 1.00 94.81 372 LEU A N 1
ATOM 2877 C CA . LEU A 1 372 ? 7.543 4.495 -21.488 1.00 94.81 372 LEU A CA 1
ATOM 2878 C C . LEU A 1 372 ? 6.670 4.624 -20.243 1.00 94.81 372 LEU A C 1
ATOM 2880 O O . LEU A 1 372 ? 7.188 4.455 -19.139 1.00 94.81 372 LEU A O 1
ATOM 2884 N N . THR A 1 373 ? 5.373 4.873 -20.424 1.00 92.69 373 THR A N 1
ATOM 2885 C CA . THR A 1 373 ? 4.416 4.837 -19.309 1.00 92.69 373 THR A CA 1
ATOM 2886 C C . THR A 1 373 ? 4.016 3.403 -18.998 1.00 92.69 373 THR A C 1
ATOM 2888 O O . THR A 1 373 ? 3.867 2.582 -19.914 1.00 92.69 373 THR A O 1
ATOM 2891 N N . ASN A 1 374 ? 3.904 3.082 -17.714 1.00 91.12 374 ASN A N 1
ATOM 2892 C CA . ASN A 1 374 ? 3.539 1.762 -17.235 1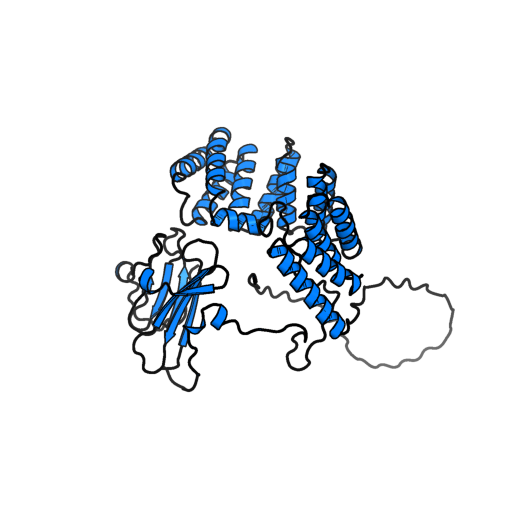.00 91.12 374 ASN A CA 1
ATOM 2893 C C . ASN A 1 374 ? 2.059 1.701 -16.863 1.00 91.12 374 ASN A C 1
ATOM 2895 O O . ASN A 1 374 ? 1.666 2.120 -15.786 1.00 91.12 374 ASN A O 1
ATOM 2899 N N . GLU A 1 375 ? 1.264 1.017 -17.679 1.00 84.00 375 GLU A N 1
ATOM 2900 C CA . GLU A 1 375 ? -0.107 0.681 -17.316 1.00 84.00 375 GLU A CA 1
ATOM 2901 C C . GLU A 1 375 ? -0.191 -0.770 -16.834 1.00 84.00 375 GLU A C 1
ATOM 2903 O O . GLU A 1 375 ? -0.320 -1.719 -17.620 1.00 84.00 375 GLU A O 1
ATOM 2908 N N . ASN A 1 376 ? -0.134 -0.964 -15.512 1.00 73.50 376 ASN A N 1
ATOM 2909 C CA . ASN A 1 376 ? -0.310 -2.271 -14.867 1.00 73.50 376 ASN A CA 1
ATOM 2910 C C . ASN A 1 376 ? 0.618 -3.390 -15.404 1.00 73.50 376 ASN A C 1
ATOM 2912 O O . ASN A 1 376 ? 0.234 -4.564 -15.481 1.00 73.50 376 ASN A O 1
ATOM 2916 N N . GLY A 1 377 ? 1.863 -3.054 -15.748 1.00 80.38 377 GLY A N 1
ATOM 2917 C CA . GLY A 1 377 ? 2.891 -3.977 -16.244 1.00 80.38 377 GLY A CA 1
ATOM 2918 C C . GLY A 1 377 ? 2.996 -4.068 -17.770 1.00 80.38 377 GLY A C 1
ATOM 2919 O O . GLY A 1 377 ? 3.740 -4.921 -18.272 1.00 80.38 377 GLY A O 1
ATOM 2920 N N . THR A 1 378 ? 2.265 -3.213 -18.490 1.00 88.44 378 THR A N 1
ATOM 2921 C CA . THR A 1 378 ? 2.393 -3.017 -19.940 1.00 88.44 378 THR A CA 1
ATOM 2922 C C . THR A 1 378 ? 2.961 -1.630 -20.204 1.00 88.44 378 THR A C 1
ATOM 2924 O O . THR A 1 378 ? 2.427 -0.649 -19.702 1.00 88.44 378 THR A O 1
ATOM 2927 N N . PHE A 1 379 ? 4.024 -1.549 -21.001 1.00 92.88 379 PHE A N 1
ATOM 2928 C CA . PHE A 1 379 ? 4.707 -0.297 -21.306 1.00 92.88 379 PHE A CA 1
ATOM 2929 C C . PHE A 1 379 ? 4.277 0.259 -22.663 1.00 92.88 379 PHE A C 1
ATOM 2931 O O . PHE A 1 379 ? 4.329 -0.449 -23.675 1.00 92.88 379 PHE A O 1
ATOM 2938 N N . LEU A 1 380 ? 3.892 1.536 -22.685 1.00 92.56 380 LEU A N 1
ATOM 2939 C CA . LEU A 1 380 ? 3.528 2.275 -23.893 1.00 92.56 380 LEU A CA 1
ATOM 2940 C C . LEU A 1 380 ? 4.534 3.397 -24.162 1.00 92.56 380 LEU A C 1
ATOM 2942 O O . LEU A 1 380 ? 4.842 4.181 -23.273 1.00 92.56 380 LEU A O 1
ATOM 2946 N N . ASP A 1 381 ? 5.012 3.496 -25.403 1.00 93.00 381 ASP A N 1
ATOM 2947 C CA . ASP A 1 381 ? 5.882 4.590 -25.846 1.00 93.00 381 ASP A CA 1
ATOM 2948 C C . ASP A 1 381 ? 5.091 5.883 -26.048 1.00 93.00 381 ASP A C 1
ATOM 2950 O O . ASP A 1 381 ? 4.289 5.988 -26.977 1.00 93.00 381 ASP A O 1
ATOM 2954 N N . ILE A 1 382 ? 5.372 6.866 -25.197 1.00 94.06 382 ILE A N 1
ATOM 2955 C CA . ILE A 1 382 ? 4.785 8.209 -25.215 1.00 94.06 382 ILE A CA 1
ATOM 2956 C C . ILE A 1 382 ? 5.823 9.289 -25.552 1.00 94.06 382 ILE A C 1
ATOM 2958 O O . ILE A 1 382 ? 5.562 10.480 -25.404 1.00 94.06 382 ILE A O 1
ATOM 2962 N N . THR A 1 383 ? 7.008 8.911 -26.043 1.00 92.81 383 THR A N 1
ATOM 2963 C CA . THR A 1 383 ? 8.148 9.828 -26.267 1.00 92.81 383 THR A CA 1
ATOM 2964 C C . THR A 1 383 ? 7.779 11.057 -27.093 1.00 92.81 383 THR A C 1
ATOM 2966 O O . THR A 1 383 ? 8.175 12.179 -26.776 1.00 92.81 383 THR A O 1
ATOM 2969 N N . ALA A 1 384 ? 7.007 10.847 -28.162 1.00 88.06 384 ALA A N 1
ATOM 2970 C CA . ALA A 1 384 ? 6.589 11.916 -29.063 1.00 88.06 384 ALA A CA 1
ATOM 2971 C C . ALA A 1 384 ? 5.593 12.891 -28.412 1.00 88.06 384 ALA A C 1
ATOM 2973 O O . ALA A 1 384 ? 5.544 14.054 -28.806 1.00 88.06 384 ALA A O 1
ATOM 2974 N N . GLU A 1 385 ? 4.811 12.420 -27.442 1.00 89.81 385 GLU A N 1
ATOM 2975 C CA . GLU A 1 385 ? 3.777 13.193 -26.751 1.00 89.81 385 GLU A CA 1
ATOM 2976 C C . GLU A 1 385 ? 4.389 14.044 -25.638 1.00 89.81 385 GLU A C 1
ATOM 2978 O O . GLU A 1 385 ? 4.053 15.219 -25.501 1.00 89.81 385 GLU A O 1
ATOM 2983 N N . VAL A 1 386 ? 5.358 13.481 -24.909 1.00 91.12 386 VAL A N 1
ATOM 2984 C CA . VAL A 1 386 ? 5.988 14.149 -23.764 1.00 91.12 386 VAL A CA 1
ATOM 2985 C C . VAL A 1 386 ? 7.080 15.149 -24.152 1.00 91.12 386 VAL A C 1
ATOM 2987 O O . VAL A 1 386 ? 7.489 15.954 -23.321 1.00 91.12 386 VAL A O 1
ATOM 2990 N N . GLY A 1 387 ? 7.564 15.125 -25.399 1.00 89.06 387 GLY A N 1
ATOM 2991 C CA . GLY A 1 387 ? 8.475 16.146 -25.932 1.00 89.06 387 GLY A CA 1
ATOM 2992 C C . GLY A 1 387 ? 9.964 15.958 -25.610 1.00 89.06 387 GLY A C 1
ATOM 2993 O O . GLY A 1 387 ? 10.734 16.913 -25.727 1.00 89.06 387 GLY A O 1
ATOM 2994 N N . ILE A 1 388 ? 10.401 14.748 -25.247 1.00 93.44 388 ILE A N 1
ATOM 2995 C CA . ILE A 1 388 ? 11.821 14.459 -24.991 1.00 93.44 388 ILE A CA 1
ATOM 2996 C C . ILE A 1 388 ? 12.536 14.146 -26.309 1.00 93.44 388 ILE A C 1
ATOM 2998 O O . ILE A 1 388 ? 12.215 13.181 -27.000 1.00 93.44 388 ILE A O 1
ATOM 3002 N N . SER A 1 389 ? 13.525 14.967 -26.660 1.00 93.44 389 SER A N 1
ATOM 3003 C CA . SER A 1 389 ? 14.387 14.764 -27.827 1.00 93.44 389 SER A CA 1
ATOM 3004 C C . SER A 1 389 ? 15.606 15.678 -27.746 1.00 93.44 389 SER A C 1
ATOM 3006 O O . SER A 1 389 ? 15.463 16.900 -27.660 1.00 93.44 389 SER A O 1
ATOM 3008 N N . HIS A 1 390 ? 16.805 15.115 -27.881 1.00 93.62 390 HIS A N 1
ATOM 3009 C CA . HIS A 1 390 ? 18.060 15.871 -27.881 1.00 93.62 390 HIS A CA 1
ATOM 3010 C C . HIS A 1 390 ? 19.168 15.147 -28.659 1.00 93.62 390 HIS A C 1
ATOM 3012 O O . HIS A 1 390 ? 19.115 13.929 -28.829 1.00 93.62 390 HIS A O 1
ATOM 3018 N N . PRO A 1 391 ? 20.180 15.881 -29.162 1.00 93.56 391 PRO A N 1
ATOM 3019 C CA . PRO A 1 391 ? 21.328 15.288 -29.841 1.00 93.56 391 PRO A CA 1
ATOM 3020 C C . PRO A 1 391 ? 22.345 14.681 -28.860 1.00 93.56 391 PRO A C 1
ATOM 3022 O O . PRO A 1 391 ? 22.292 14.905 -27.649 1.00 93.56 391 PRO A O 1
ATOM 3025 N N . GLY A 1 392 ? 23.314 13.944 -29.403 1.00 90.88 392 GLY A N 1
ATOM 3026 C CA . GLY A 1 392 ? 24.444 13.405 -28.654 1.00 90.88 392 GLY A CA 1
ATOM 3027 C C . GLY A 1 392 ? 24.210 12.034 -28.018 1.00 90.88 392 GLY A C 1
ATOM 3028 O O . GLY A 1 392 ? 23.147 11.411 -28.120 1.00 90.88 392 GLY A O 1
ATOM 3029 N N . ARG A 1 393 ? 25.267 11.544 -27.372 1.00 91.19 393 ARG A N 1
ATOM 3030 C CA . ARG A 1 393 ? 25.281 10.280 -26.646 1.00 91.19 393 ARG A CA 1
ATOM 3031 C C . ARG A 1 393 ? 24.935 10.503 -25.185 1.00 91.19 393 ARG A C 1
ATOM 3033 O O . ARG A 1 393 ? 25.614 11.274 -24.512 1.00 91.19 393 ARG A O 1
ATOM 3040 N N . ASP A 1 394 ? 23.944 9.777 -24.693 1.00 92.44 394 ASP A N 1
ATOM 3041 C CA . ASP A 1 394 ? 23.592 9.777 -23.281 1.00 92.44 394 ASP A CA 1
ATOM 3042 C C . ASP A 1 394 ? 24.504 8.805 -22.529 1.00 92.44 394 ASP A C 1
ATOM 3044 O O . ASP A 1 394 ? 24.887 7.751 -23.044 1.00 92.44 394 ASP A O 1
ATOM 3048 N N . PHE A 1 395 ? 24.862 9.168 -21.302 1.00 90.81 395 PHE A N 1
ATOM 3049 C CA . PHE A 1 395 ? 25.714 8.369 -20.418 1.00 90.81 395 PHE A CA 1
ATOM 3050 C C . PHE A 1 395 ? 25.025 7.988 -19.113 1.00 90.81 395 PHE A C 1
ATOM 3052 O O . PHE A 1 395 ? 25.373 6.971 -18.516 1.00 90.81 395 PHE A O 1
ATOM 3059 N N . PHE A 1 396 ? 24.065 8.795 -18.669 1.00 93.00 396 PHE A N 1
ATOM 3060 C CA . PHE A 1 396 ? 23.319 8.581 -17.439 1.00 93.00 396 PHE A CA 1
ATOM 3061 C C . PHE A 1 396 ? 22.004 9.352 -17.494 1.00 93.00 396 PHE A C 1
ATOM 3063 O O . PHE A 1 396 ? 21.958 10.418 -18.103 1.00 93.00 396 PHE A O 1
ATOM 3070 N N . ALA A 1 397 ? 20.972 8.845 -16.829 1.00 95.44 397 ALA A N 1
ATOM 3071 C CA . ALA A 1 397 ? 19.712 9.543 -16.634 1.00 95.44 397 ALA A CA 1
ATOM 3072 C C . ALA A 1 397 ? 19.178 9.248 -15.232 1.00 95.44 397 ALA A C 1
ATOM 3074 O O . ALA A 1 397 ? 19.442 8.172 -14.690 1.00 95.44 397 ALA A O 1
ATOM 3075 N N . LEU A 1 398 ? 18.448 10.193 -14.649 1.00 95.50 398 LEU A N 1
ATOM 3076 C CA . LEU A 1 398 ? 17.737 9.993 -13.392 1.00 95.50 398 LEU A CA 1
ATOM 3077 C C . LEU A 1 398 ? 16.499 10.893 -13.326 1.00 95.50 398 LEU A C 1
ATOM 3079 O O . LEU A 1 398 ? 16.501 11.989 -13.891 1.00 95.50 398 LEU A O 1
ATOM 3083 N N . PHE A 1 399 ? 15.487 10.437 -12.596 1.00 95.19 399 PHE A N 1
ATOM 3084 C CA . PHE A 1 399 ? 14.351 11.264 -12.218 1.00 95.19 399 PHE A CA 1
ATOM 3085 C C . PHE A 1 399 ? 14.583 11.909 -10.854 1.00 95.19 399 PHE A C 1
ATOM 3087 O O . PHE A 1 399 ? 14.971 11.224 -9.902 1.00 95.19 399 PHE A O 1
ATOM 3094 N N . ALA A 1 400 ? 14.356 13.214 -10.756 1.00 91.38 400 ALA A N 1
ATOM 3095 C CA . ALA A 1 400 ? 14.400 13.957 -9.505 1.00 91.38 400 ALA A CA 1
ATOM 3096 C C . ALA A 1 400 ? 13.548 15.219 -9.601 1.00 91.38 400 ALA A C 1
ATOM 3098 O O . ALA A 1 400 ? 13.533 15.863 -10.634 1.00 91.38 400 ALA A O 1
ATOM 3099 N N . ASP A 1 401 ? 12.899 15.586 -8.508 1.00 90.19 401 ASP A N 1
ATOM 3100 C CA . ASP A 1 401 ? 12.169 16.846 -8.366 1.00 90.19 401 ASP A CA 1
ATOM 3101 C C . ASP A 1 401 ? 13.166 17.963 -7.995 1.00 90.19 401 ASP A C 1
ATOM 3103 O O . ASP A 1 401 ? 13.598 18.062 -6.840 1.00 90.19 401 ASP A O 1
ATOM 3107 N N . TYR A 1 402 ? 13.654 18.726 -8.984 1.00 87.62 402 TYR A N 1
ATOM 3108 C CA . TYR A 1 402 ? 14.761 19.670 -8.747 1.00 87.62 402 TYR A CA 1
ATOM 3109 C C . TYR A 1 402 ? 14.297 20.990 -8.120 1.00 87.62 402 TYR A C 1
ATOM 3111 O O . TYR A 1 402 ? 15.095 21.655 -7.445 1.00 87.62 402 TYR A O 1
ATOM 3119 N N . ASP A 1 403 ? 13.044 21.393 -8.341 1.00 88.12 403 ASP A N 1
ATOM 3120 C CA . ASP A 1 403 ? 12.487 22.655 -7.848 1.00 88.12 403 ASP A CA 1
ATOM 3121 C C . ASP A 1 403 ? 11.523 22.488 -6.661 1.00 88.12 403 ASP A C 1
ATOM 3123 O O . ASP A 1 403 ? 11.119 23.486 -6.054 1.00 88.12 403 ASP A O 1
ATOM 3127 N N . ASN A 1 404 ? 11.310 21.250 -6.209 1.00 82.12 404 ASN A N 1
ATOM 3128 C CA . ASN A 1 404 ? 10.393 20.882 -5.132 1.00 82.12 404 ASN A CA 1
ATOM 3129 C C . ASN A 1 404 ? 8.937 21.241 -5.457 1.00 82.12 404 ASN A C 1
ATOM 3131 O O . ASN A 1 404 ? 8.173 21.606 -4.550 1.00 82.12 404 ASN A O 1
ATOM 3135 N N . ASP A 1 405 ? 8.565 21.186 -6.738 1.00 80.62 405 ASP A N 1
ATOM 3136 C CA . ASP A 1 405 ? 7.174 21.236 -7.178 1.00 80.62 405 ASP A CA 1
ATOM 3137 C C . ASP A 1 405 ? 6.497 19.858 -7.119 1.00 80.62 405 ASP A C 1
ATOM 3139 O O . ASP A 1 405 ? 5.295 19.765 -7.337 1.00 80.62 405 ASP A O 1
ATOM 3143 N N . GLY A 1 406 ? 7.253 18.817 -6.747 1.00 78.38 406 GLY A N 1
ATOM 3144 C CA . GLY A 1 406 ? 6.827 17.443 -6.510 1.00 78.38 406 GLY A CA 1
ATOM 3145 C C . GLY A 1 406 ? 6.487 16.649 -7.769 1.00 78.38 406 GLY A C 1
ATOM 3146 O O . GLY A 1 406 ? 6.044 15.505 -7.640 1.00 78.38 406 GLY A O 1
ATOM 3147 N N . PHE A 1 407 ? 6.714 17.201 -8.962 1.00 86.12 407 PHE A N 1
ATOM 3148 C CA . PHE A 1 407 ? 6.771 16.438 -10.202 1.00 86.12 407 PHE A CA 1
ATOM 3149 C C . PHE A 1 407 ? 8.214 16.013 -10.482 1.00 86.12 407 PHE A C 1
ATOM 3151 O O . PHE A 1 407 ? 9.166 16.746 -10.243 1.00 86.12 407 PHE A O 1
ATOM 3158 N N . LEU A 1 408 ? 8.402 14.780 -10.955 1.00 91.31 408 LEU A N 1
ATOM 3159 C CA . LEU A 1 408 ? 9.745 14.293 -11.250 1.00 91.31 408 LEU A CA 1
ATOM 3160 C C . LEU A 1 408 ? 10.250 14.874 -12.572 1.00 91.31 408 LEU A C 1
ATOM 3162 O O . LEU A 1 408 ? 9.671 14.627 -13.634 1.00 91.31 408 LEU A O 1
ATOM 3166 N N . ASP A 1 409 ? 11.379 15.571 -12.499 1.00 94.56 409 ASP A N 1
ATOM 3167 C CA . ASP A 1 409 ? 12.132 16.079 -13.640 1.00 94.56 409 ASP A CA 1
ATOM 3168 C C . ASP A 1 409 ? 13.158 15.063 -14.117 1.00 94.56 409 ASP A C 1
ATOM 3170 O O . ASP A 1 409 ? 13.619 14.207 -13.359 1.00 94.56 409 ASP A O 1
ATOM 3174 N N . LEU A 1 410 ? 13.561 15.171 -15.380 1.00 96.31 410 LEU A N 1
ATOM 3175 C CA . LEU A 1 410 ? 14.519 14.251 -15.983 1.00 96.31 410 LEU A CA 1
ATOM 3176 C C . LEU A 1 410 ? 15.858 14.951 -16.219 1.00 96.31 410 LEU A C 1
ATOM 3178 O O . LEU A 1 410 ? 15.984 15.835 -17.070 1.00 96.31 410 LEU A O 1
ATOM 3182 N N . PHE A 1 411 ? 16.885 14.509 -15.493 1.00 95.50 411 PHE A N 1
ATOM 3183 C CA . PHE A 1 411 ? 18.262 14.940 -15.708 1.00 95.50 411 PHE A CA 1
ATOM 3184 C C . PHE A 1 411 ? 19.050 13.881 -16.479 1.00 95.50 411 PHE A C 1
ATOM 3186 O O . PHE A 1 411 ? 19.029 12.701 -16.125 1.00 95.50 411 PHE A O 1
ATOM 3193 N N . ILE A 1 412 ? 19.792 14.306 -17.504 1.00 95.31 412 ILE A N 1
ATOM 3194 C CA . ILE A 1 412 ? 20.574 13.427 -18.381 1.00 95.31 412 ILE A CA 1
ATOM 3195 C C . ILE A 1 412 ? 22.000 13.959 -18.506 1.00 95.31 412 ILE A C 1
ATOM 3197 O O . ILE A 1 412 ? 22.220 15.127 -18.824 1.00 95.31 412 ILE A O 1
ATOM 3201 N N . ILE A 1 413 ? 22.986 13.083 -18.318 1.00 93.88 413 ILE A N 1
ATOM 3202 C CA . ILE A 1 413 ? 24.375 13.375 -18.680 1.00 93.88 413 ILE A CA 1
ATOM 3203 C C . ILE A 1 413 ? 24.586 12.967 -20.131 1.00 93.88 413 ILE A C 1
ATOM 3205 O O . ILE A 1 413 ? 24.368 11.806 -20.483 1.00 93.88 413 ILE A O 1
ATOM 3209 N N . ASN A 1 414 ? 25.030 13.905 -20.961 1.00 92.62 414 ASN A N 1
ATOM 3210 C CA . ASN A 1 414 ? 25.122 13.726 -22.405 1.00 92.62 414 ASN A CA 1
ATOM 3211 C C . ASN A 1 414 ? 26.409 14.344 -22.976 1.00 92.62 414 ASN A C 1
ATOM 3213 O O . ASN A 1 414 ? 26.970 15.289 -22.421 1.00 92.62 414 ASN A O 1
ATOM 3217 N N . SER A 1 415 ? 26.897 13.771 -24.079 1.00 89.75 415 SER A N 1
ATOM 3218 C CA . SER A 1 415 ? 28.180 14.116 -24.698 1.00 89.75 415 SER A CA 1
ATOM 3219 C C . SER A 1 415 ? 28.265 15.530 -25.270 1.00 89.75 415 SER A C 1
ATOM 3221 O O . SER A 1 415 ? 29.368 16.055 -25.391 1.00 89.75 415 SER A O 1
ATOM 3223 N N . GLU A 1 416 ? 27.142 16.123 -25.679 1.00 90.19 416 GLU A N 1
ATOM 3224 C CA . GLU A 1 416 ? 27.102 17.476 -26.247 1.00 90.19 416 GLU A CA 1
ATOM 3225 C C . GLU A 1 416 ? 26.776 18.532 -25.194 1.00 90.19 416 GLU A C 1
ATOM 3227 O O . GLU A 1 416 ? 27.402 19.585 -25.161 1.00 90.19 416 GLU A O 1
ATOM 3232 N N . ALA A 1 417 ? 25.803 18.252 -24.336 1.00 91.31 417 ALA A N 1
ATOM 3233 C CA . ALA A 1 417 ? 25.454 19.068 -23.182 1.00 91.31 417 ALA A CA 1
ATOM 3234 C C . ALA A 1 417 ? 24.596 18.213 -22.259 1.00 91.31 417 ALA A C 1
ATOM 3236 O O . ALA A 1 417 ? 23.723 17.496 -22.754 1.00 91.31 417 ALA A O 1
ATOM 3237 N N . ASN A 1 418 ? 24.793 18.318 -20.942 1.00 93.56 418 ASN A N 1
ATOM 3238 C CA . ASN A 1 418 ? 23.822 17.759 -19.999 1.00 93.56 418 ASN A CA 1
ATOM 3239 C C . ASN A 1 418 ? 22.423 18.296 -20.326 1.00 93.56 418 ASN A C 1
ATOM 3241 O O . ASN A 1 418 ? 22.303 19.390 -20.872 1.00 93.56 418 ASN A O 1
ATOM 3245 N N . ARG A 1 419 ? 21.378 17.544 -19.988 1.00 94.00 419 ARG A N 1
ATOM 3246 C CA . ARG A 1 419 ? 19.986 17.956 -20.182 1.00 94.00 419 ARG A CA 1
ATOM 3247 C C . ARG A 1 419 ? 19.260 17.996 -18.856 1.00 94.00 419 ARG A C 1
ATOM 3249 O O . ARG A 1 419 ? 19.437 17.095 -18.038 1.00 94.00 419 ARG A O 1
ATOM 3256 N N . LEU A 1 420 ? 18.427 19.012 -18.677 1.00 95.25 420 LEU A N 1
ATOM 3257 C CA . LEU A 1 420 ? 17.397 19.024 -17.649 1.00 95.25 420 LEU A CA 1
ATOM 3258 C C . LEU A 1 420 ? 16.059 19.339 -18.297 1.00 95.25 420 LEU A C 1
ATOM 3260 O O . LEU A 1 420 ? 15.864 20.403 -18.888 1.00 95.25 420 LEU A O 1
ATOM 3264 N N . TYR A 1 421 ? 15.161 18.380 -18.170 1.00 96.25 421 TYR A N 1
ATOM 3265 C CA . TYR A 1 421 ? 13.796 18.440 -18.641 1.00 96.25 421 TYR A CA 1
ATOM 3266 C C . TYR A 1 421 ? 12.879 18.660 -17.440 1.00 96.25 421 TYR A C 1
ATOM 3268 O O . TYR A 1 421 ? 12.759 17.762 -16.610 1.00 96.25 421 TYR A O 1
ATOM 3276 N N . HIS A 1 422 ? 12.255 19.837 -17.353 1.00 95.50 422 HIS A N 1
ATOM 3277 C CA . HIS A 1 422 ? 11.293 20.181 -16.302 1.00 95.50 422 HIS A CA 1
ATOM 3278 C C . HIS A 1 422 ? 9.916 19.607 -16.618 1.00 95.50 422 HIS A C 1
ATOM 3280 O O . HIS A 1 422 ? 9.423 19.763 -17.740 1.00 95.50 422 HIS A O 1
ATOM 3286 N N . ASN A 1 423 ? 9.307 18.955 -15.638 1.00 93.81 423 ASN A N 1
ATOM 3287 C CA . ASN A 1 423 ? 7.969 18.402 -15.712 1.00 93.81 423 ASN A CA 1
ATOM 3288 C C . ASN A 1 423 ? 6.989 19.302 -14.959 1.00 93.81 423 ASN A C 1
ATOM 3290 O O . ASN A 1 423 ? 6.969 19.346 -13.742 1.00 93.81 423 ASN A O 1
ATOM 3294 N N . SER A 1 424 ? 6.104 19.974 -15.691 1.00 83.56 424 SER A N 1
ATOM 3295 C CA . SER A 1 424 ? 5.097 20.861 -15.081 1.00 83.56 424 SER A CA 1
ATOM 3296 C C . SER A 1 424 ? 3.854 20.135 -14.538 1.00 83.56 424 SER A C 1
ATOM 3298 O O . SER A 1 424 ? 2.894 20.785 -14.110 1.00 83.56 424 SER A O 1
ATOM 3300 N N . GLY A 1 425 ? 3.823 18.799 -14.613 1.00 81.00 425 GLY A N 1
ATOM 3301 C CA . GLY A 1 425 ? 2.682 17.987 -14.190 1.00 81.00 425 GLY A CA 1
ATOM 3302 C C . GLY A 1 425 ? 1.504 17.968 -15.163 1.00 81.00 425 GLY A C 1
ATOM 3303 O O . GLY A 1 425 ? 0.418 17.505 -14.817 1.00 81.00 425 GLY A O 1
ATOM 3304 N N . GLU A 1 426 ? 1.694 18.492 -16.372 1.00 78.75 426 GLU A N 1
ATOM 3305 C CA . GLU A 1 426 ? 0.692 18.499 -17.447 1.00 78.75 426 GLU A CA 1
ATOM 3306 C C . GLU A 1 426 ? 0.972 17.396 -18.495 1.00 78.75 426 GLU A C 1
ATOM 3308 O O . GLU A 1 426 ? 0.425 17.429 -19.596 1.00 78.75 426 GLU A O 1
ATOM 3313 N N . GLY A 1 427 ? 1.832 16.422 -18.160 1.00 78.19 427 GLY A N 1
ATOM 3314 C CA . GLY A 1 427 ? 2.168 15.275 -19.016 1.00 78.19 427 GLY A CA 1
ATOM 3315 C C . GLY A 1 427 ? 3.208 15.565 -20.104 1.00 78.19 427 GLY A C 1
ATOM 3316 O O . GLY A 1 427 ? 3.328 14.809 -21.063 1.00 78.19 427 GLY A O 1
ATOM 3317 N N . THR A 1 428 ? 3.957 16.666 -19.991 1.00 89.31 428 THR A N 1
ATOM 3318 C CA . THR A 1 428 ? 5.002 17.046 -20.955 1.00 89.31 428 THR A CA 1
ATOM 3319 C C . THR A 1 428 ? 6.245 17.570 -20.254 1.00 89.31 428 THR A C 1
ATOM 3321 O O . THR A 1 428 ? 6.138 18.255 -19.234 1.00 89.31 428 THR A O 1
ATOM 3324 N N . PHE A 1 429 ? 7.402 17.352 -20.874 1.00 94.38 429 PHE A N 1
ATOM 3325 C CA . PHE A 1 429 ? 8.689 17.866 -20.434 1.00 94.38 429 PHE A CA 1
ATOM 3326 C C . PHE A 1 429 ? 9.126 19.088 -21.244 1.00 94.38 429 PHE A C 1
ATOM 3328 O O . PHE A 1 429 ? 9.028 19.122 -22.472 1.00 94.38 429 PHE A O 1
ATOM 3335 N N . GLN A 1 430 ? 9.687 20.077 -20.554 1.00 94.69 430 GLN A N 1
ATOM 3336 C CA . GLN A 1 430 ? 10.306 21.250 -21.156 1.00 94.69 430 GLN A CA 1
ATOM 3337 C C . GLN A 1 430 ? 11.825 21.215 -20.957 1.00 94.69 430 GLN A C 1
ATOM 3339 O O . GLN A 1 430 ? 12.295 21.151 -19.828 1.00 94.69 430 GLN A O 1
ATOM 3344 N N . ASP A 1 431 ? 12.609 21.317 -22.036 1.00 94.38 431 ASP A N 1
ATOM 3345 C CA . ASP A 1 431 ? 14.066 21.491 -21.920 1.00 94.38 431 ASP A CA 1
ATOM 3346 C C . ASP A 1 431 ? 14.380 22.881 -21.330 1.00 94.38 431 ASP A C 1
ATOM 3348 O O . ASP A 1 431 ? 14.158 23.914 -21.972 1.00 94.38 431 ASP A O 1
ATOM 3352 N N . ILE A 1 432 ? 14.895 22.897 -20.099 1.00 94.81 432 ILE A N 1
ATOM 3353 C CA . ILE A 1 432 ? 15.306 24.095 -19.351 1.00 94.81 432 ILE A CA 1
ATOM 3354 C C . ILE A 1 432 ? 16.826 24.143 -19.135 1.00 94.81 432 ILE A C 1
ATOM 3356 O O . ILE A 1 432 ? 17.340 24.849 -18.263 1.00 94.81 432 ILE A O 1
ATOM 3360 N N . THR A 1 433 ? 17.587 23.393 -19.929 1.00 93.44 433 THR A N 1
ATOM 3361 C CA . THR A 1 433 ? 19.044 23.289 -19.778 1.00 93.44 433 THR A CA 1
ATOM 3362 C C . THR A 1 433 ? 19.722 24.662 -19.865 1.00 93.44 433 THR A C 1
ATOM 3364 O O . THR A 1 433 ? 20.557 25.013 -19.028 1.00 93.44 433 THR A O 1
ATOM 3367 N N . ALA A 1 434 ? 19.313 25.483 -20.836 1.00 90.88 434 ALA A N 1
ATOM 3368 C CA . ALA A 1 434 ? 19.895 26.804 -21.065 1.00 90.88 434 ALA A CA 1
ATOM 3369 C C . ALA A 1 434 ? 19.673 27.772 -19.895 1.00 90.88 434 ALA A C 1
ATOM 3371 O O . ALA A 1 434 ? 20.568 28.538 -19.534 1.00 90.88 434 ALA A O 1
ATOM 3372 N N . SER A 1 435 ? 18.486 27.749 -19.281 1.00 90.25 435 SER A N 1
ATOM 3373 C CA . SER A 1 435 ? 18.139 28.666 -18.188 1.00 90.25 435 SER A CA 1
ATOM 3374 C C . SER A 1 435 ? 18.806 28.293 -16.865 1.00 90.25 435 SER A C 1
ATOM 3376 O O . SER A 1 435 ? 18.981 29.162 -16.010 1.00 90.25 435 SER A O 1
ATOM 3378 N N . THR A 1 436 ? 19.211 27.033 -16.700 1.00 88.81 436 THR A N 1
ATOM 3379 C CA . THR A 1 436 ? 19.855 26.528 -15.478 1.00 88.81 436 THR A CA 1
ATOM 3380 C C . THR A 1 436 ? 21.381 26.606 -15.514 1.00 88.81 436 THR A C 1
ATOM 3382 O O . THR A 1 436 ? 22.026 26.492 -14.473 1.00 88.81 436 THR A O 1
ATOM 3385 N N . GLY A 1 437 ? 21.979 26.855 -16.685 1.00 87.75 437 GLY A N 1
ATOM 3386 C CA . GLY A 1 437 ? 23.428 27.030 -16.835 1.00 87.75 437 GLY A CA 1
ATOM 3387 C C . GLY A 1 437 ? 24.230 25.728 -16.752 1.00 87.75 437 GLY A C 1
ATOM 3388 O O . GLY A 1 437 ? 25.449 25.764 -16.587 1.00 87.75 437 GLY A O 1
ATOM 3389 N N . ILE A 1 438 ? 23.561 24.580 -16.875 1.00 85.19 438 ILE A N 1
ATOM 3390 C CA . ILE A 1 438 ? 24.166 23.242 -16.793 1.00 85.19 438 ILE A CA 1
ATOM 3391 C C . ILE A 1 438 ? 24.597 22.689 -18.160 1.00 85.19 438 ILE A C 1
ATOM 3393 O O . ILE A 1 438 ? 24.976 21.523 -18.246 1.00 85.19 438 ILE A O 1
ATOM 3397 N N . GLU A 1 439 ? 24.596 23.520 -19.211 1.00 82.44 439 GLU A N 1
ATOM 3398 C CA . GLU A 1 439 ? 25.018 23.201 -20.592 1.00 82.44 439 GLU A CA 1
ATOM 3399 C C . GLU A 1 439 ? 26.506 22.803 -20.726 1.00 82.44 439 GLU A C 1
ATOM 3401 O O . GLU A 1 439 ? 27.079 22.792 -21.814 1.00 82.44 439 GLU A O 1
ATOM 3406 N N . THR A 1 440 ? 27.187 22.489 -19.627 1.00 77.69 440 THR A N 1
ATOM 3407 C CA . THR A 1 440 ? 28.576 22.052 -19.654 1.00 77.69 440 THR A CA 1
ATOM 3408 C C . THR A 1 440 ? 28.674 20.630 -20.197 1.00 77.69 440 THR A C 1
ATOM 3410 O O . THR A 1 440 ? 28.087 19.704 -19.636 1.00 77.69 440 THR A O 1
ATOM 3413 N N . THR A 1 441 ? 29.506 20.428 -21.217 1.00 68.06 441 THR A N 1
ATOM 3414 C CA . THR A 1 441 ? 30.048 19.104 -21.537 1.00 68.06 441 THR A CA 1
ATOM 3415 C C . THR A 1 441 ? 30.889 18.627 -20.358 1.00 68.06 441 THR A C 1
ATOM 3417 O O . THR A 1 441 ? 31.853 19.297 -19.976 1.00 68.06 441 THR A O 1
ATOM 3420 N N . SER A 1 442 ? 30.546 17.482 -19.776 1.00 64.06 442 SER A N 1
ATOM 3421 C CA . SER A 1 442 ? 31.331 16.873 -18.703 1.00 64.06 442 SER A CA 1
ATOM 3422 C C . SER A 1 442 ? 31.611 15.409 -19.020 1.00 64.06 442 SER A C 1
ATOM 3424 O O . SER A 1 442 ? 30.797 14.744 -19.652 1.00 64.06 442 SER A O 1
ATOM 3426 N N . GLU A 1 443 ? 32.729 14.873 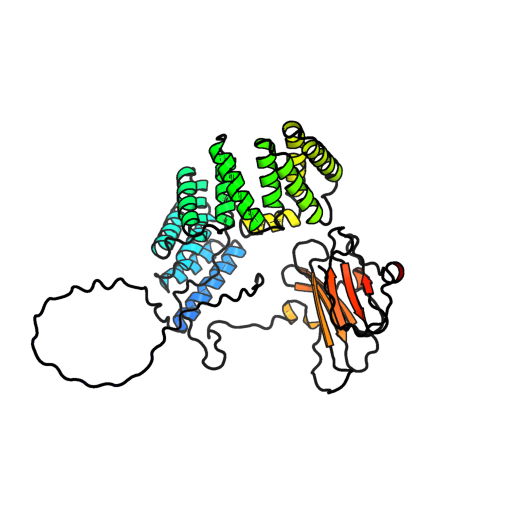-18.527 1.00 71.44 443 GLU A N 1
ATOM 3427 C CA . GLU A 1 443 ? 32.974 13.421 -18.506 1.00 71.44 443 GLU A CA 1
ATOM 3428 C C . GLU A 1 443 ? 32.165 12.714 -17.399 1.00 71.44 443 GLU A C 1
ATOM 3430 O O . GLU A 1 443 ? 32.506 11.608 -16.973 1.00 71.44 443 GLU A O 1
ATOM 3435 N N . GLY A 1 444 ? 31.109 13.358 -16.888 1.00 77.50 444 GLY A N 1
ATOM 3436 C CA . GLY A 1 444 ? 30.237 12.797 -15.871 1.00 77.50 444 GLY A CA 1
ATOM 3437 C C . GLY A 1 444 ? 29.679 11.446 -16.317 1.00 77.50 444 GLY A C 1
ATOM 3438 O O . GLY A 1 444 ? 29.274 11.254 -17.460 1.00 77.50 444 GLY A O 1
ATOM 3439 N N . ARG A 1 445 ? 29.673 10.479 -15.402 1.00 84.25 445 ARG A N 1
ATOM 3440 C CA . ARG A 1 445 ? 29.094 9.143 -15.635 1.00 84.25 445 ARG A CA 1
ATOM 3441 C C . ARG A 1 445 ? 27.962 8.820 -14.668 1.00 84.25 445 ARG A C 1
ATOM 3443 O O . ARG A 1 445 ? 27.327 7.778 -14.779 1.00 84.25 445 ARG A O 1
ATOM 3450 N N . THR A 1 446 ? 27.734 9.688 -13.689 1.00 85.62 446 THR A N 1
ATOM 3451 C CA . THR A 1 446 ? 26.736 9.507 -12.639 1.00 85.62 446 THR A CA 1
ATOM 3452 C C . THR A 1 446 ? 26.380 10.869 -12.064 1.00 85.62 446 THR A C 1
ATOM 3454 O O . THR A 1 446 ? 27.256 11.721 -11.912 1.00 85.62 446 THR A O 1
ATOM 3457 N N . ALA A 1 447 ? 25.112 11.051 -11.723 1.00 85.81 447 ALA A N 1
ATOM 3458 C CA . ALA A 1 447 ? 24.628 12.172 -10.936 1.00 85.81 447 ALA A CA 1
ATOM 3459 C C . ALA A 1 447 ? 23.857 11.645 -9.723 1.00 85.81 447 ALA A C 1
ATOM 3461 O O . ALA A 1 447 ? 23.333 10.530 -9.741 1.00 85.81 447 ALA A O 1
ATOM 3462 N N . LEU A 1 448 ? 23.830 12.442 -8.659 1.00 85.44 448 LEU A N 1
ATOM 3463 C CA . LEU A 1 448 ? 23.085 12.159 -7.442 1.00 85.44 448 LEU A CA 1
ATOM 3464 C C . LEU A 1 448 ? 22.269 13.402 -7.099 1.00 85.44 448 LEU A C 1
ATOM 3466 O O . LEU A 1 448 ? 22.833 14.491 -7.005 1.00 85.44 448 LEU A O 1
ATOM 3470 N N . PHE A 1 449 ? 20.973 13.213 -6.892 1.00 78.50 449 PHE A N 1
ATOM 3471 C CA . PHE A 1 449 ? 20.102 14.187 -6.245 1.00 78.50 449 PHE A CA 1
ATOM 3472 C C . PHE A 1 449 ? 19.919 13.743 -4.792 1.00 78.50 449 PHE A C 1
ATOM 3474 O O . PHE A 1 449 ? 19.765 12.546 -4.531 1.00 78.50 449 PHE A O 1
ATOM 3481 N N . ALA A 1 450 ? 20.052 14.678 -3.852 1.00 63.03 450 ALA A N 1
ATOM 3482 C CA . ALA A 1 450 ? 20.117 14.404 -2.418 1.00 63.03 450 ALA A CA 1
ATOM 3483 C C . ALA A 1 450 ? 19.221 15.347 -1.624 1.00 63.03 450 ALA A C 1
ATOM 3485 O O . ALA A 1 450 ? 19.183 16.543 -1.991 1.00 63.03 450 ALA A O 1
#

Radius of gyration: 28.21 Å; chains: 1; bounding box: 67×77×74 Å